Protein 2AH6 (pdb70)

Foldseek 3Di:
DLLVVLLVLLVVLLVLLVVLLVLDDCPLCVPVSVLSVVVSVLSVQQSVQSPLVRDQDPVLLVVLVVVLVVLCVVFPPDDADFDADWPPSLNSLLVSLVSLVVSLVSVVVVVVVDDGDVSSNSNSVSSSSSSNSVSRVRCVSVVTDTHGPD/DDDPVPLLVVLLCLCVVLLVLLVVLLVQDDCVLPVPVSVVSVVVSVLSNQLSVQSSFPDPDDDPRPQDPVLLVVLVVVLVVLCVQFDPDDFAFDQDWDPSLNSLLVSLVVLVVSLVVQVVCVVVGDHDVSSNSNSVSSSSSSNSVSRSVCVSVVTDTHGDD/DCLLVVLLVLLVVLLVLLVVLLVLDDCVLPVPVSVVSVVVSVLSVLQSVQSPADADDVHHRPQDPVLLVVLVVVLVVLCVQFDPDWAAFDADWPPSLNSLLVSLVSLVVSLVSVVVVVVVHDGDVSSNSNSVSSSSSSNSVSRVRCVSVVTHGHGDPPGGD

Organism: Halalkalibacterium halodurans (strain ATCC BAA-125 / DSM 18197 / FERM 7344 / JCM 9153 / C-125) (NCBI:txid272558)

CATH classification: 1.20.1200.10

InterPro domains:
  IPR016030 Cobalamin adenosyltransferase-like [PF01923] (3-168)
  IPR029499 Corrinoid adenosyltransferase, PduO-type [PTHR12213] (2-182)
  IPR029499 Corrinoid adenosyltransferase, PduO-type [TIGR00636] (4-180)
  IPR036451 Cobalamin adenosyltransferase-like superfamily [G3DSA:1.20.1200.10] (12-195)
  IPR036451 Cobalamin adenosyltransferase-like superfamily [SSF89028] (1-180)

Structure (mmCIF, N/CA/C/O backbone):
data_2AH6
#
_entry.id   2AH6
#
_cell.length_a   53.610
_cell.length_b   84.380
_cell.length_c   113.480
_cell.angle_alpha   90.000
_cell.angle_beta   90.000
_cell.angle_gamma   90.000
#
_symmetry.space_group_name_H-M   'P 21 21 21'
#
loop_
_entity.id
_entity.type
_entity.pdbx_description
1 polymer 'BH1595, unknown conserved protein'
2 non-polymer 'NITRATE ION'
3 non-polymer 1,2-ETHANEDIOL
4 water water
#
loop_
_atom_site.group_PDB
_atom_site.id
_atom_site.type_symbol
_atom_site.label_atom_id
_atom_site.label_alt_id
_atom_site.label_comp_id
_atom_site.label_asym_id
_atom_site.label_entity_id
_atom_site.label_seq_id
_atom_site.pdbx_PDB_ins_code
_atom_site.Cartn_x
_atom_site.Cartn_y
_atom_site.Cartn_z
_atom_site.occupancy
_atom_site.B_iso_or_equiv
_atom_site.auth_seq_id
_atom_site.auth_comp_id
_atom_site.auth_asym_id
_atom_site.auth_atom_id
_atom_site.pdbx_PDB_model_num
ATOM 1 N N . ASP A 1 36 ? 38.279 88.235 32.505 1.00 46.93 24 ASP A N 1
ATOM 2 C CA . ASP A 1 36 ? 36.976 88.634 31.929 1.00 43.95 24 ASP A CA 1
ATOM 3 C C . ASP A 1 36 ? 36.059 87.420 31.712 1.00 39.32 24 ASP A C 1
ATOM 4 O O . ASP A 1 36 ? 35.153 87.465 30.872 1.00 35.69 24 ASP A O 1
ATOM 9 N N . THR A 1 37 ? 36.265 86.331 32.459 1.00 37.31 25 THR A N 1
ATOM 10 C CA . THR A 1 37 ? 35.527 85.078 32.165 1.00 34.27 25 THR A CA 1
ATOM 11 C C . THR A 1 37 ? 34.017 85.297 32.231 1.00 30.61 25 THR A C 1
ATOM 12 O O . THR A 1 37 ? 33.289 84.773 31.424 1.00 32.49 25 THR A O 1
ATOM 16 N N . ARG A 1 38 ? 33.552 86.080 33.202 1.00 32.99 26 ARG A N 1
ATOM 17 C CA . ARG A 1 38 ? 32.116 86.256 33.397 1.00 30.84 26 ARG A CA 1
ATOM 18 C C . ARG A 1 38 ? 31.516 86.984 32.191 1.00 32.52 26 ARG A C 1
ATOM 19 O O . ARG A 1 38 ? 30.490 86.617 31.670 1.00 33.36 26 ARG A O 1
ATOM 27 N N . VAL A 1 39 ? 32.205 88.031 31.767 1.00 32.88 27 VAL A N 1
ATOM 28 C CA . VAL A 1 39 ? 31.735 88.838 30.659 1.00 32.02 27 VAL A CA 1
ATOM 29 C C . VAL A 1 39 ? 31.756 88.014 29.390 1.00 30.49 27 VAL A C 1
ATOM 30 O O . VAL A 1 39 ? 30.866 88.114 28.544 1.00 31.99 27 VAL A O 1
ATOM 34 N N . VAL A 1 40 ? 32.777 87.194 29.251 1.00 31.16 28 VAL A N 1
ATOM 35 C CA . VAL A 1 40 ? 32.823 86.303 28.077 1.00 30.25 28 VAL A CA 1
ATOM 36 C C . VAL A 1 40 ? 31.669 85.29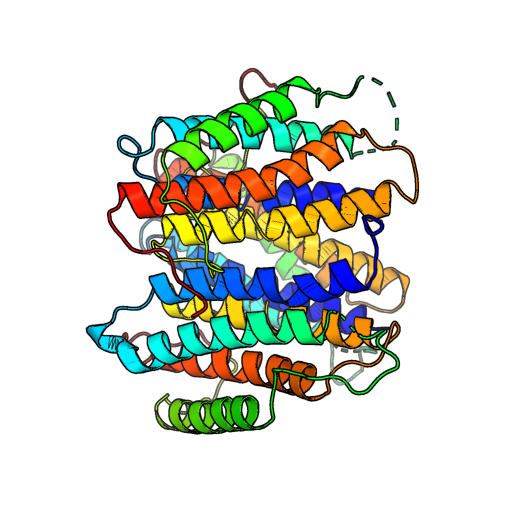3 28.105 1.00 30.68 28 VAL A C 1
ATOM 37 O O . VAL A 1 40 ? 31.002 85.068 27.089 1.00 30.34 28 VAL A O 1
ATOM 41 N N . ALA A 1 41 ? 31.363 84.730 29.289 1.00 30.10 29 ALA A N 1
ATOM 42 C CA . ALA A 1 41 ? 30.300 83.750 29.404 1.00 29.28 29 ALA A CA 1
ATOM 43 C C . ALA A 1 41 ? 28.965 84.352 29.025 1.00 30.58 29 ALA A C 1
ATOM 44 O O . ALA A 1 41 ? 28.207 83.776 28.241 1.00 32.33 29 ALA A O 1
ATOM 46 N N . TYR A 1 42 ? 28.642 85.519 29.587 1.00 29.72 30 TYR A N 1
ATOM 47 C CA . TYR A 1 42 ? 27.334 86.084 29.221 1.00 31.13 30 TYR A CA 1
ATOM 48 C C . TYR A 1 42 ? 27.335 86.678 27.811 1.00 30.51 30 TYR A C 1
ATOM 49 O O . TYR A 1 42 ? 26.273 86.684 27.157 1.00 31.95 30 TYR A O 1
ATOM 58 N N . GLY A 1 43 ? 28.498 87.070 27.268 1.00 29.68 31 GLY A N 1
ATOM 59 C CA . GLY A 1 43 ? 28.504 87.516 25.882 1.00 30.06 31 GLY A CA 1
ATOM 60 C C . GLY A 1 43 ? 28.253 86.340 24.981 1.00 30.44 31 GLY A C 1
ATOM 61 O O . GLY A 1 43 ? 27.568 86.462 23.948 1.00 31.17 31 GLY A O 1
ATOM 62 N N . THR A 1 44 ? 28.765 85.170 25.381 1.00 29.59 32 THR A N 1
ATOM 63 C CA . THR A 1 44 ? 28.608 83.984 24.536 1.00 28.67 32 THR A CA 1
ATOM 64 C C . THR A 1 44 ? 27.197 83.397 24.606 1.00 29.55 32 THR A C 1
ATOM 65 O O . THR A 1 44 ? 26.689 82.830 23.616 1.00 32.11 32 THR A O 1
ATOM 69 N N . THR A 1 45 ? 26.511 83.521 25.769 1.00 29.59 33 THR A N 1
ATOM 70 C CA . THR A 1 45 ? 25.105 83.165 25.821 1.00 29.57 33 THR A CA 1
ATOM 71 C C . THR A 1 45 ? 24.285 84.080 24.911 1.00 28.51 33 THR A C 1
ATOM 72 O O . THR A 1 45 ? 23.367 83.647 24.213 1.00 31.91 33 THR A O 1
ATOM 76 N N . ASP A 1 46 ? 24.693 85.345 24.843 1.00 28.80 34 ASP A N 1
ATOM 77 C CA . ASP A 1 46 ? 24.006 86.308 23.984 1.00 29.32 34 ASP A CA 1
ATOM 78 C C . ASP A 1 46 ? 24.255 85.956 22.517 1.00 30.24 34 ASP A C 1
ATOM 79 O O . ASP A 1 46 ? 23.335 85.988 21.712 1.00 30.20 34 ASP A O 1
ATOM 84 N N . GLU A 1 47 ? 25.493 85.591 22.183 1.00 29.83 35 GLU A N 1
ATOM 85 C CA . GLU A 1 47 ? 25.839 85.147 20.832 1.00 30.63 35 GLU A CA 1
ATOM 86 C C . GLU A 1 47 ? 24.980 83.941 20.433 1.00 28.29 35 GLU A C 1
ATOM 87 O O . GLU A 1 47 ? 24.389 83.905 19.362 1.00 29.52 35 GLU A O 1
ATOM 93 N N . LEU A 1 48 ? 24.898 82.949 21.321 1.00 28.84 36 LEU A N 1
ATOM 94 C CA . LEU A 1 48 ? 24.043 81.799 21.062 1.00 29.60 36 LEU A CA 1
ATOM 95 C C . LEU A 1 48 ? 22.613 82.251 20.786 1.00 29.05 36 LEU A C 1
ATOM 96 O O . LEU A 1 48 ? 21.970 81.767 19.881 1.00 30.23 36 LEU A O 1
ATOM 101 N N . ASN A 1 49 ? 22.083 83.104 21.681 1.00 29.61 37 ASN A N 1
ATOM 102 C CA . ASN A 1 49 ? 20.735 83.660 21.515 1.00 28.01 37 ASN A CA 1
ATOM 103 C C . ASN A 1 49 ? 20.521 84.242 20.107 1.00 29.99 37 ASN A C 1
ATOM 104 O O . ASN A 1 49 ? 19.474 83.999 19.466 1.00 31.23 37 ASN A O 1
ATOM 109 N N . SER A 1 50 ? 21.506 84.960 19.603 1.00 29.95 38 SER A N 1
ATOM 110 C CA A SER A 1 50 ? 21.436 85.539 18.240 0.50 29.57 38 SER A CA 1
ATOM 111 C CA B SER A 1 50 ? 21.409 85.538 18.260 0.50 29.72 38 SER A CA 1
ATOM 112 C C . SER A 1 50 ? 21.392 84.435 17.175 1.00 28.81 38 SER A C 1
ATOM 113 O O . SER A 1 50 ? 20.580 84.498 16.206 1.00 30.98 38 SER A O 1
ATOM 118 N N . PHE A 1 51 ? 22.213 83.400 17.319 1.00 29.00 39 PHE A N 1
ATOM 119 C CA . PHE A 1 51 ? 22.093 82.272 16.406 1.00 28.36 39 PHE A CA 1
ATOM 120 C C . PHE A 1 51 ? 20.759 81.527 16.480 1.00 30.54 39 PHE A C 1
ATOM 121 O O . PHE A 1 51 ? 20.232 81.038 15.449 1.00 31.23 39 PHE A O 1
ATOM 129 N N . VAL A 1 52 ? 20.171 81.437 17.665 1.00 29.79 40 VAL A N 1
ATOM 130 C CA . VAL A 1 52 ? 18.829 80.899 17.782 1.00 30.40 40 VAL A CA 1
ATOM 131 C C . VAL A 1 52 ? 17.844 81.745 16.971 1.00 29.19 40 VAL A C 1
ATOM 132 O O . VAL A 1 52 ? 16.977 81.251 16.219 1.00 31.78 40 VAL A O 1
ATOM 136 N N . GLY A 1 53 ? 18.032 83.063 17.039 1.00 30.36 41 GLY A N 1
ATOM 137 C CA . GLY A 1 53 ? 17.154 83.987 16.321 1.00 28.12 41 GLY A CA 1
ATOM 138 C C . GLY A 1 53 ? 17.233 83.713 14.828 1.00 29.63 41 GLY A C 1
ATOM 139 O O . GLY A 1 53 ? 16.230 83.782 14.143 1.00 31.43 41 GLY A O 1
ATOM 140 N N . SER A 1 54 ? 18.440 83.468 14.318 1.00 31.40 42 SER A N 1
ATOM 141 C CA . SER A 1 54 ? 18.607 83.137 12.895 1.00 29.37 42 SER A CA 1
ATOM 142 C C . SER A 1 54 ? 17.966 81.777 12.552 1.00 29.44 42 SER A C 1
ATOM 143 O O . SER A 1 54 ? 17.280 81.630 11.529 1.00 32.04 42 SER A O 1
ATOM 146 N N . ALA A 1 55 ? 18.129 80.797 13.399 1.00 30.05 43 ALA A N 1
ATOM 147 C CA . ALA A 1 55 ? 17.551 79.441 13.121 1.00 29.24 43 ALA A CA 1
ATOM 148 C C . ALA A 1 55 ? 16.041 79.546 13.052 1.00 30.56 43 ALA A C 1
ATOM 149 O O . ALA A 1 55 ? 15.397 78.879 12.192 1.00 32.10 43 ALA A O 1
ATOM 151 N N . ILE A 1 56 ? 15.420 80.318 13.952 1.00 29.50 44 ILE A N 1
ATOM 152 C CA . ILE A 1 56 ? 13.948 80.436 13.914 1.00 31.22 44 ILE A CA 1
ATOM 153 C C . ILE A 1 56 ? 13.482 80.857 12.522 1.00 31.53 44 ILE A C 1
ATOM 154 O O . ILE A 1 56 ? 12.482 80.320 11.987 1.00 32.42 44 ILE A O 1
ATOM 159 N N . THR A 1 57 ? 14.181 81.808 11.895 1.00 29.61 45 THR A N 1
ATOM 160 C CA . THR A 1 57 ? 13.758 82.310 10.611 1.00 30.48 45 THR A CA 1
ATOM 161 C C . THR A 1 57 ? 13.858 81.269 9.491 1.00 30.61 45 THR A C 1
ATOM 162 O O . THR A 1 57 ? 13.289 81.498 8.431 1.00 30.55 45 THR A O 1
ATOM 166 N N . GLN A 1 58 ? 14.541 80.148 9.729 1.00 32.41 46 GLN A N 1
ATOM 167 C CA . GLN A 1 58 ? 14.658 79.089 8.732 1.00 31.61 46 GLN A CA 1
ATOM 168 C C . GLN A 1 58 ? 13.482 78.115 8.736 1.00 29.14 46 GLN A C 1
ATOM 169 O O . GLN A 1 58 ? 13.378 77.227 7.842 1.00 31.14 46 GLN A O 1
ATOM 175 N N . LEU A 1 59 ? 12.624 78.246 9.746 1.00 31.07 47 LEU A N 1
ATOM 176 C CA . LEU A 1 59 ? 11.589 77.255 10.038 1.00 31.55 47 LEU A CA 1
ATOM 177 C C . LEU A 1 59 ? 10.184 77.715 9.638 1.00 32.50 47 LEU A C 1
ATOM 178 O O . LEU A 1 59 ? 9.669 78.726 10.139 1.00 31.21 47 LEU A O 1
ATOM 183 N N . ASP A 1 60 ? 9.553 76.956 8.744 1.00 34.45 48 ASP A N 1
ATOM 184 C CA . ASP A 1 60 ? 8.194 77.211 8.329 1.00 35.84 48 ASP A CA 1
ATOM 185 C C . ASP A 1 60 ? 7.236 77.229 9.522 1.00 37.01 48 ASP A C 1
ATOM 186 O O . ASP A 1 60 ? 7.258 76.333 10.362 1.00 35.93 48 ASP A O 1
ATOM 191 N N . GLU A 1 61 ? 6.371 78.234 9.553 1.00 35.54 49 GLU A N 1
ATOM 192 C CA . GLU A 1 61 ? 5.521 78.519 10.694 1.00 41.10 49 GLU A CA 1
ATOM 193 C C . GLU A 1 61 ? 4.519 77.399 10.977 1.00 40.39 49 GLU A C 1
ATOM 194 O O . GLU A 1 61 ? 4.108 77.195 12.121 1.00 45.37 49 GLU A O 1
ATOM 200 N N . ASN A 1 62 ? 4.099 76.696 9.943 1.00 41.72 50 ASN A N 1
ATOM 201 C CA . ASN A 1 62 ? 3.108 75.634 10.140 1.00 42.52 50 ASN A CA 1
ATOM 202 C C . ASN A 1 62 ? 3.785 74.315 10.497 1.00 40.55 50 ASN A C 1
ATOM 203 O O . ASN A 1 62 ? 3.461 73.712 11.589 1.00 40.06 50 ASN A O 1
ATOM 208 N N . THR A 1 63 ? 4.775 73.945 9.645 1.00 35.43 51 THR A N 1
ATOM 209 C CA . THR A 1 63 ? 5.490 72.687 9.798 1.00 33.57 51 THR A CA 1
ATOM 210 C C . THR A 1 63 ? 6.134 72.571 11.159 1.00 33.42 51 THR A C 1
ATOM 211 O O . THR A 1 63 ? 6.197 71.471 11.749 1.00 34.21 51 THR A O 1
ATOM 215 N N . PHE A 1 64 ? 6.586 73.714 11.670 1.00 31.26 52 PHE A N 1
ATOM 216 C CA . PHE A 1 64 ? 7.406 73.763 12.872 1.00 31.67 52 PHE A CA 1
ATOM 217 C C . PHE A 1 64 ? 6.839 74.690 13.970 1.00 33.18 52 PHE A C 1
ATOM 218 O O . PHE A 1 64 ? 7.606 75.248 14.764 1.00 33.05 52 PHE A O 1
ATOM 226 N N . ALA A 1 65 ? 5.526 74.771 14.057 1.00 32.12 53 ALA A N 1
ATOM 227 C CA . ALA A 1 65 ? 4.910 75.609 15.097 1.00 32.18 53 ALA A CA 1
ATOM 228 C C . ALA A 1 65 ? 5.401 75.213 16.472 1.00 30.89 53 ALA A C 1
ATOM 229 O O . ALA A 1 65 ? 5.652 76.090 17.319 1.00 32.47 53 ALA A O 1
ATOM 231 N N . ASP A 1 66 ? 5.518 73.910 16.727 1.00 29.78 54 ASP A N 1
ATOM 232 C CA . ASP A 1 66 ? 5.966 73.455 18.067 1.00 30.99 54 ASP A CA 1
ATOM 233 C C . ASP A 1 66 ? 7.384 73.939 18.347 1.00 30.68 54 ASP A C 1
ATOM 234 O O . ASP A 1 66 ? 7.668 74.592 19.367 1.00 32.50 54 ASP A O 1
ATOM 239 N N . ILE A 1 67 ? 8.285 73.659 17.420 1.00 31.14 55 ILE A N 1
ATOM 240 C CA . ILE A 1 67 ? 9.702 73.912 17.636 1.00 31.67 55 ILE A CA 1
ATOM 241 C C . ILE A 1 67 ? 9.962 75.426 17.627 1.00 31.39 55 ILE A C 1
ATOM 242 O O . ILE A 1 67 ? 10.705 75.929 18.475 1.00 33.77 55 ILE A O 1
ATOM 247 N N . ARG A 1 68 ? 9.276 76.172 16.741 1.00 32.16 56 ARG A N 1
ATOM 248 C CA . ARG A 1 68 ? 9.431 77.625 16.780 1.00 33.73 56 ARG A CA 1
ATOM 249 C C . ARG A 1 68 ? 9.034 78.190 18.121 1.00 33.03 56 ARG A C 1
ATOM 250 O O . ARG A 1 68 ? 9.712 79.051 18.667 1.00 31.63 56 ARG A O 1
ATOM 258 N N . GLY A 1 69 ? 7.882 77.777 18.644 1.00 29.60 57 GLY A N 1
ATOM 259 C CA . GLY A 1 69 ? 7.458 78.267 19.974 1.00 30.00 57 GLY A CA 1
ATOM 260 C C . GLY A 1 69 ? 8.510 77.961 21.045 1.00 31.83 57 GLY A C 1
ATOM 261 O O . GLY A 1 69 ? 8.803 78.792 21.920 1.00 31.42 57 GLY A O 1
ATOM 262 N N . GLU A 1 70 ? 9.085 76.761 20.960 1.00 30.90 58 GLU A N 1
ATOM 263 C CA . GLU A 1 70 ? 10.092 76.351 21.928 1.00 31.31 58 GLU A CA 1
ATOM 264 C C . GLU A 1 70 ? 11.309 77.194 21.784 1.00 31.54 58 GLU A C 1
ATOM 265 O O . GLU A 1 70 ? 11.937 77.571 22.783 1.00 31.30 58 GLU A O 1
ATOM 271 N N . LEU A 1 71 ? 11.679 77.512 20.557 1.00 31.31 59 LEU A N 1
ATOM 272 C CA . LEU A 1 71 ? 12.893 78.299 20.373 1.00 29.31 59 LEU A CA 1
ATOM 273 C C . LEU A 1 71 ? 12.705 79.743 20.913 1.00 31.47 59 LEU A C 1
ATOM 274 O O . LEU A 1 71 ? 13.606 80.298 21.535 1.00 30.55 59 LEU A O 1
ATOM 279 N N . PHE A 1 72 ? 11.531 80.345 20.701 1.00 28.51 60 PHE A N 1
ATOM 280 C CA . PHE A 1 72 ? 11.243 81.654 21.293 1.00 28.84 60 PHE A CA 1
ATOM 281 C C . PHE A 1 72 ? 11.334 81.595 22.822 1.00 30.93 60 PHE A C 1
ATOM 282 O O . PHE A 1 72 ? 11.876 82.533 23.453 1.00 31.72 60 PHE A O 1
ATOM 290 N N . LYS A 1 73 ? 10.799 80.521 23.413 1.00 31.59 61 LYS A N 1
ATOM 291 C CA . LYS A 1 73 ? 10.909 80.269 24.863 1.00 31.29 61 LYS A CA 1
ATOM 292 C C . LYS A 1 73 ? 12.373 80.213 25.281 1.00 31.85 61 LYS A C 1
ATOM 293 O O . LYS A 1 73 ? 12.756 80.818 26.255 1.00 29.99 61 LYS A O 1
ATOM 299 N N . ILE A 1 74 ? 13.167 79.452 24.560 1.00 31.19 62 ILE A N 1
ATOM 300 C CA . ILE A 1 74 ? 14.582 79.288 24.866 1.00 30.27 62 ILE A CA 1
ATOM 301 C C . ILE A 1 74 ? 15.277 80.671 24.817 1.00 30.29 62 ILE A C 1
ATOM 302 O O . ILE A 1 74 ? 16.169 80.951 25.627 1.00 30.18 62 ILE A O 1
ATOM 307 N N . GLN A 1 75 ? 14.891 81.542 23.882 1.00 30.49 63 GLN A N 1
ATOM 308 C CA . GLN A 1 75 ? 15.530 82.842 23.827 1.00 31.96 63 GLN A CA 1
ATOM 309 C C . GLN A 1 75 ? 15.262 83.645 25.094 1.00 30.06 63 GLN A C 1
ATOM 310 O O . GLN A 1 75 ? 16.134 84.374 25.589 1.00 32.19 63 GLN A O 1
ATOM 316 N N . HIS A 1 76 ? 14.034 83.568 25.631 1.00 30.03 64 HIS A N 1
ATOM 317 C CA . HIS A 1 76 ? 13.751 84.206 26.915 1.00 30.73 64 HIS A CA 1
ATOM 318 C C . HIS A 1 76 ? 14.626 83.610 28.021 1.00 30.33 64 HIS A C 1
ATOM 319 O O . HIS A 1 76 ? 15.164 84.321 28.882 1.00 31.07 64 HIS A O 1
ATOM 326 N N . GLU A 1 77 ? 14.749 82.287 28.021 1.00 30.98 65 GLU A N 1
ATOM 327 C CA . GLU A 1 77 ? 15.551 81.605 29.019 1.00 28.43 65 GLU A CA 1
ATOM 328 C C . GLU A 1 77 ? 17.016 81.950 28.932 1.00 27.43 65 GLU A C 1
ATOM 329 O O . GLU A 1 77 ? 17.716 82.101 29.984 1.00 30.44 65 GLU A O 1
ATOM 335 N N . LEU A 1 78 ? 17.529 82.101 27.710 1.00 29.37 66 LEU A N 1
ATOM 336 C CA . LEU A 1 78 ? 18.944 82.488 27.527 1.00 29.49 66 LEU A CA 1
ATOM 337 C C . LEU A 1 78 ? 19.183 83.923 28.005 1.00 30.94 66 LEU A C 1
ATOM 338 O O . LEU A 1 78 ? 20.265 84.261 28.516 1.00 30.76 66 LEU A O 1
ATOM 343 N N . PHE A 1 79 ? 18.185 84.788 27.810 1.00 30.34 67 PHE A N 1
ATOM 344 C CA . PHE A 1 79 ? 18.270 86.151 28.321 1.00 31.79 67 PHE A CA 1
ATOM 345 C C . PHE A 1 79 ? 18.354 86.073 29.851 1.00 32.03 67 PHE A C 1
ATOM 346 O O . PHE A 1 79 ? 19.179 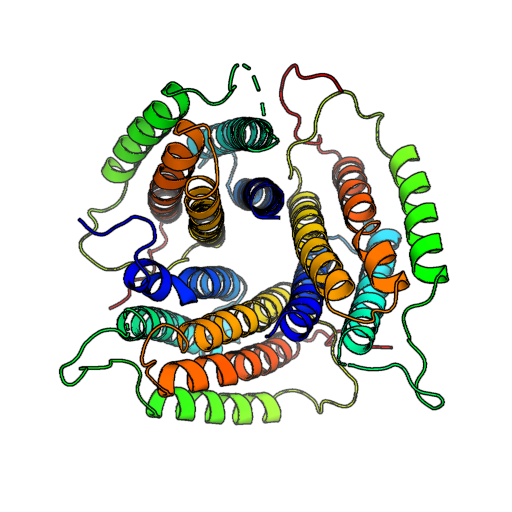86.758 30.488 1.00 31.52 67 PHE A O 1
ATOM 354 N N . ASP A 1 80 ? 17.521 85.223 30.458 1.00 31.96 68 ASP A N 1
ATOM 355 C CA . ASP A 1 80 ? 17.576 85.033 31.909 1.00 32.38 68 ASP A CA 1
ATOM 356 C C . ASP A 1 80 ? 18.943 84.485 32.358 1.00 30.11 68 ASP A C 1
ATOM 357 O O . ASP A 1 80 ? 19.519 84.926 33.349 1.00 32.53 68 ASP A O 1
ATOM 362 N N . CYS A 1 81 ? 19.451 83.501 31.618 1.00 29.62 69 CYS A N 1
ATOM 363 C CA . CYS A 1 81 ? 20.740 82.945 31.961 1.00 31.33 69 CYS A CA 1
ATOM 364 C C . CYS A 1 81 ? 21.838 84.006 31.925 1.00 31.92 69 CYS A C 1
ATOM 365 O O . CYS A 1 81 ? 22.703 84.023 32.746 1.00 31.34 69 CYS A O 1
ATOM 368 N N . GLY A 1 82 ? 21.808 84.874 30.921 1.00 29.53 70 GLY A N 1
ATOM 369 C CA . GLY A 1 82 ? 22.816 85.930 30.816 1.00 30.89 70 GLY A CA 1
ATOM 370 C C . GLY A 1 82 ? 22.797 86.835 32.022 1.00 31.99 70 GLY A C 1
ATOM 371 O O . GLY A 1 82 ? 23.836 87.138 32.627 1.00 33.34 70 GLY A O 1
ATOM 372 N N . GLY A 1 83 ? 21.604 87.209 32.437 1.00 32.21 71 GLY A N 1
ATOM 373 C CA . GLY A 1 83 ? 21.451 88.021 33.669 1.00 32.02 71 GLY A CA 1
ATOM 374 C C . GLY A 1 83 ? 21.998 87.302 34.905 1.00 31.44 71 GLY A C 1
ATOM 375 O O . GLY A 1 83 ? 22.637 87.897 35.771 1.00 32.25 71 GLY A O 1
ATOM 376 N N . ASP A 1 84 ? 21.721 86.006 35.004 1.00 31.62 72 ASP A N 1
ATOM 377 C CA . ASP A 1 84 ? 22.232 85.223 36.132 1.00 29.72 72 ASP A CA 1
ATOM 378 C C . ASP A 1 84 ? 23.739 85.186 36.136 1.00 30.10 72 ASP A C 1
ATOM 379 O O . ASP A 1 84 ? 24.354 85.272 37.185 1.00 32.33 72 ASP A O 1
ATOM 384 N N . LEU A 1 85 ? 24.339 85.113 34.954 1.00 31.24 73 LEU A N 1
ATOM 385 C CA . LEU A 1 85 ? 25.799 85.039 34.844 1.00 31.03 73 LEU A CA 1
ATOM 386 C C . LEU A 1 85 ? 26.437 86.361 35.235 1.00 33.54 73 LEU A C 1
ATOM 387 O O . LEU A 1 85 ? 27.540 86.396 35.737 1.00 33.46 73 LEU A O 1
ATOM 392 N N . ALA A 1 86 ? 25.716 87.438 34.995 1.00 35.21 74 ALA A N 1
ATOM 393 C CA . ALA A 1 86 ? 26.260 88.767 35.242 1.00 36.88 74 ALA A CA 1
ATOM 394 C C . ALA A 1 86 ? 26.180 89.107 36.706 1.00 41.19 74 ALA A C 1
ATOM 395 O O . ALA A 1 86 ? 26.868 90.024 37.154 1.00 45.66 74 ALA A O 1
ATOM 405 N N . LEU A 1 88 ? 27.054 88.985 40.499 1.00 53.17 76 LEU A N 1
ATOM 406 C CA . LEU A 1 88 ? 28.322 88.744 41.209 1.00 55.52 76 LEU A CA 1
ATOM 407 C C . LEU A 1 88 ? 28.333 87.435 42.009 1.00 56.06 76 LEU A C 1
ATOM 408 O O . LEU A 1 88 ? 27.678 87.334 43.053 1.00 56.47 76 LEU A O 1
ATOM 410 N N . PRO A 1 95 ? 17.405 86.928 43.524 1.00 44.96 83 PRO A N 1
ATOM 411 C CA . PRO A 1 95 ? 17.495 85.473 43.262 1.00 44.13 83 PRO A CA 1
ATOM 412 C C . PRO A 1 95 ? 17.751 85.191 41.812 1.00 37.86 83 PRO A C 1
ATOM 413 O O . PRO A 1 95 ? 17.430 86.003 40.957 1.00 36.96 83 PRO A O 1
ATOM 417 N N . TYR A 1 96 ? 18.327 84.038 41.517 1.00 36.77 84 TYR A N 1
ATOM 418 C CA . TYR A 1 96 ? 18.593 83.694 40.130 1.00 31.87 84 TYR A CA 1
ATOM 419 C C . TYR A 1 96 ? 17.261 83.495 39.423 1.00 31.60 84 TYR A C 1
ATOM 420 O O . TYR A 1 96 ? 16.298 83.022 40.043 1.00 32.59 84 TYR A O 1
ATOM 429 N N . LYS A 1 97 ? 17.194 83.856 38.149 1.00 30.21 85 LYS A N 1
ATOM 430 C CA . LYS A 1 97 ? 15.988 83.685 37.367 1.00 28.68 85 LYS A CA 1
ATOM 431 C C . LYS A 1 97 ? 15.862 82.322 36.717 1.00 31.05 85 LYS A C 1
ATOM 432 O O . LYS A 1 97 ? 14.756 81.839 36.505 1.00 32.98 85 LYS A O 1
ATOM 436 N N . ALA A 1 98 ? 16.986 81.737 36.319 1.00 30.18 86 ALA A N 1
ATOM 437 C CA . ALA A 1 98 ? 16.932 80.455 35.623 1.00 28.09 86 ALA A CA 1
ATOM 438 C C . ALA A 1 98 ? 16.768 79.347 36.673 1.00 28.80 86 ALA A C 1
ATOM 439 O O . ALA A 1 98 ? 17.571 79.216 37.618 1.00 30.26 86 ALA A O 1
ATOM 441 N N . LYS A 1 99 ? 15.710 78.572 36.483 1.00 27.31 87 LYS A N 1
ATOM 442 C CA . LYS A 1 99 ? 15.253 77.588 37.454 1.00 28.61 87 LYS A CA 1
ATOM 443 C C . LYS A 1 99 ? 15.202 76.194 36.844 1.00 26.87 87 LYS A C 1
ATOM 444 O O . LYS A 1 99 ? 15.082 76.033 35.645 1.00 27.68 87 LYS A O 1
ATOM 450 N N . GLN A 1 100 ? 15.223 75.175 37.724 1.00 27.79 88 GLN A N 1
ATOM 451 C CA . GLN A 1 100 ? 15.246 73.784 37.237 1.00 27.39 88 GLN A CA 1
ATOM 452 C C . GLN A 1 100 ? 14.199 73.468 36.164 1.00 27.31 88 GLN A C 1
ATOM 453 O O . GLN A 1 100 ? 14.437 72.663 35.248 1.00 29.17 88 GLN A O 1
ATOM 459 N N . GLU A 1 101 ? 13.010 74.065 36.283 1.00 28.33 89 GLU A N 1
ATOM 460 C CA . GLU A 1 101 ? 11.943 73.740 35.336 1.00 30.73 89 GLU A CA 1
ATOM 461 C C . GLU A 1 101 ? 12.316 73.911 33.885 1.00 32.84 89 GLU A C 1
ATOM 462 O O . GLU A 1 101 ? 11.775 73.205 33.027 1.00 34.14 89 GLU A O 1
ATOM 468 N N . ILE A 1 102 ? 13.221 74.840 33.571 1.00 29.39 90 ILE A N 1
ATOM 469 C CA . ILE A 1 102 ? 13.577 75.065 32.180 1.00 29.15 90 ILE A CA 1
ATOM 470 C C . ILE A 1 102 ? 14.430 73.906 31.650 1.00 31.43 90 ILE A C 1
ATOM 471 O O . ILE A 1 102 ? 14.413 73.596 30.461 1.00 32.01 90 ILE A O 1
ATOM 476 N N . VAL A 1 103 ? 15.186 73.273 32.548 1.00 30.23 91 VAL A N 1
ATOM 477 C CA . VAL A 1 103 ? 15.994 72.093 32.153 1.00 29.47 91 VAL A CA 1
ATOM 478 C C . VAL A 1 103 ? 15.052 70.898 31.937 1.00 27.31 91 VAL A C 1
ATOM 479 O O . VAL A 1 103 ? 15.174 70.168 30.971 1.00 28.98 91 VAL A O 1
ATOM 483 N N . ASP A 1 104 ? 14.120 70.717 32.874 1.00 29.44 92 ASP A N 1
ATOM 484 C CA . ASP A 1 104 ? 13.142 69.616 32.782 1.00 30.50 92 ASP A CA 1
ATOM 485 C C . ASP A 1 104 ? 12.325 69.723 31.488 1.00 32.44 92 ASP A C 1
ATOM 486 O O . ASP A 1 104 ? 12.024 68.711 30.836 1.00 33.18 92 ASP A O 1
ATOM 491 N N . PHE A 1 105 ? 11.972 70.956 31.111 1.00 30.89 93 PHE A N 1
ATOM 492 C CA . PHE A 1 105 ? 11.262 71.141 29.840 1.00 30.98 93 PHE A CA 1
ATOM 493 C C . PHE A 1 105 ? 12.049 70.638 28.641 1.00 32.33 93 PHE A C 1
ATOM 494 O O . PHE A 1 105 ? 11.509 69.880 27.828 1.00 33.65 93 PHE A O 1
ATOM 502 N N . LEU A 1 106 ? 13.309 71.034 28.533 1.00 31.79 94 LEU A N 1
ATOM 503 C CA . LEU A 1 106 ? 14.166 70.543 27.453 1.00 31.22 94 LEU A CA 1
ATOM 504 C C . LEU A 1 106 ? 14.243 69.036 27.473 1.00 33.39 94 LEU A C 1
ATOM 505 O O . LEU A 1 106 ? 14.105 68.403 26.453 1.00 33.01 94 LEU A O 1
ATOM 510 N N . GLU A 1 107 ? 14.438 68.448 28.647 1.00 32.36 95 GLU A N 1
ATOM 511 C CA . GLU A 1 107 ? 14.520 66.987 28.742 1.00 34.47 95 GLU A CA 1
ATOM 512 C C . GLU A 1 107 ? 13.257 66.305 28.197 1.00 34.70 95 GLU A C 1
ATOM 513 O O . GLU A 1 107 ? 13.358 65.317 27.442 1.00 34.52 95 GLU A O 1
ATOM 519 N N . GLN A 1 108 ? 12.083 66.811 28.560 1.00 32.10 96 GLN A N 1
ATOM 520 C CA . GLN A 1 108 ? 10.791 66.300 28.043 1.00 32.44 96 GLN A CA 1
ATOM 521 C C . GLN A 1 108 ? 10.727 66.406 26.512 1.00 33.07 96 GLN A C 1
ATOM 522 O O . GLN A 1 108 ? 10.294 65.457 25.845 1.00 33.96 96 GLN A O 1
ATOM 528 N N . ARG A 1 109 ? 11.176 67.530 25.951 1.00 33.23 97 ARG A N 1
ATOM 529 C CA . ARG A 1 109 ? 11.068 67.721 24.512 1.00 34.76 97 ARG A CA 1
ATOM 530 C C . ARG A 1 109 ? 12.074 66.853 23.812 1.00 34.37 97 ARG A C 1
ATOM 531 O O . ARG A 1 109 ? 11.759 66.263 22.773 1.00 35.85 97 ARG A O 1
ATOM 539 N N . ILE A 1 110 ? 13.269 66.757 24.394 1.00 32.93 98 ILE A N 1
ATOM 540 C CA . ILE A 1 110 ? 14.315 65.862 23.847 1.00 34.72 98 ILE A CA 1
ATOM 541 C C . ILE A 1 110 ? 13.780 64.455 23.696 1.00 36.25 98 ILE A C 1
ATOM 542 O O . ILE A 1 110 ? 13.948 63.799 22.647 1.00 37.56 98 ILE A O 1
ATOM 547 N N . ASP A 1 111 ? 13.101 63.972 24.732 1.00 33.92 99 ASP A N 1
ATOM 548 C CA . ASP A 1 111 ? 12.531 62.635 24.649 1.00 35.37 99 ASP A CA 1
ATOM 549 C C . ASP A 1 111 ? 11.489 62.530 23.555 1.00 34.08 99 ASP A C 1
ATOM 550 O O . ASP A 1 111 ? 11.449 61.530 22.835 1.00 36.47 99 ASP A O 1
ATOM 555 N N . ALA A 1 112 ? 10.619 63.531 23.462 1.00 34.39 100 ALA A N 1
ATOM 556 C CA . ALA A 1 112 ? 9.560 63.557 22.447 1.00 33.54 100 ALA A CA 1
ATOM 557 C C . ALA A 1 112 ? 10.152 63.511 21.033 1.00 36.24 100 ALA A C 1
ATOM 558 O O . ALA A 1 112 ? 9.669 62.776 20.158 1.00 37.00 100 ALA A O 1
ATOM 560 N N . TYR A 1 113 ? 11.184 64.291 20.817 1.00 34.88 101 TYR A N 1
ATOM 561 C CA . TYR A 1 113 ? 11.853 64.359 19.493 1.00 35.06 101 TYR A CA 1
ATOM 562 C C . TYR A 1 113 ? 12.718 63.145 19.172 1.00 39.10 101 TYR A C 1
ATOM 563 O O . TYR A 1 113 ? 12.779 62.752 18.006 1.00 39.82 101 TYR A O 1
ATOM 572 N N . ILE A 1 114 ? 13.418 62.578 20.156 1.00 40.09 102 ILE A N 1
ATOM 573 C CA . ILE A 1 114 ? 14.169 61.319 19.911 1.00 39.93 102 ILE A CA 1
ATOM 574 C C . ILE A 1 114 ? 13.210 60.211 19.467 1.00 39.87 102 ILE A C 1
ATOM 575 O O . ILE A 1 114 ? 13.543 59.395 18.578 1.00 41.19 102 ILE A O 1
ATOM 580 N N . LYS A 1 115 ? 12.024 60.165 20.067 1.00 41.81 103 LYS A N 1
ATOM 581 C CA . LYS A 1 115 ? 10.967 59.228 19.672 1.00 41.96 103 LYS A CA 1
ATOM 582 C C . LYS A 1 115 ? 10.516 59.482 18.232 1.00 41.45 103 LYS A C 1
ATOM 583 O O . LYS A 1 115 ? 10.331 58.522 17.454 1.00 39.88 103 LYS A O 1
ATOM 586 N N . GLU A 1 116 ? 10.371 60.767 17.865 1.00 37.04 104 GLU A N 1
ATOM 587 C CA . GLU A 1 116 ? 9.924 61.135 16.499 1.00 36.88 104 GLU A CA 1
ATOM 588 C C . GLU A 1 116 ? 10.976 60.829 15.438 1.00 36.02 104 GLU A C 1
ATOM 589 O O . GLU A 1 116 ? 10.641 60.361 14.352 1.00 37.80 104 GLU A O 1
ATOM 595 N N . ALA A 1 117 ? 12.241 61.057 15.759 1.00 34.11 105 ALA A N 1
ATOM 596 C CA . ALA A 1 117 ? 13.347 60.921 14.798 1.00 38.34 105 ALA A CA 1
ATOM 597 C C . ALA A 1 117 ? 13.750 59.468 14.572 1.00 43.49 105 ALA A C 1
ATOM 598 O O . ALA A 1 117 ? 13.598 58.624 15.483 1.00 37.91 105 ALA A O 1
ATOM 600 N N . PRO A 1 118 ? 14.366 59.182 13.382 1.00 44.63 106 PRO A N 1
ATOM 601 C CA . PRO A 1 118 ? 14.827 57.827 13.181 1.00 44.81 106 PRO A CA 1
ATOM 602 C C . PRO A 1 118 ? 15.824 57.394 14.256 1.00 45.66 106 PRO A C 1
ATOM 603 O O . PRO A 1 118 ? 16.584 58.250 14.796 1.00 38.44 106 PRO A O 1
ATOM 607 N N . GLU A 1 119 ? 15.775 56.094 14.565 1.00 47.98 107 GLU A N 1
ATOM 608 C CA . GLU A 1 119 ? 16.664 55.474 15.541 1.00 50.33 107 GLU A CA 1
ATOM 609 C C . GLU A 1 119 ? 18.088 55.743 15.104 1.00 50.15 107 GLU A C 1
ATOM 610 O O . GLU A 1 119 ? 18.491 55.308 14.001 1.00 45.06 107 GLU A O 1
ATOM 616 N N . LEU A 1 120 ? 18.842 56.450 15.949 1.00 45.94 108 LEU A N 1
ATOM 617 C CA . LEU A 1 120 ? 20.219 56.783 15.620 1.00 52.69 108 LEU A CA 1
ATOM 618 C C . LEU A 1 120 ? 21.171 55.635 16.026 1.00 53.05 108 LEU A C 1
ATOM 619 O O . LEU A 1 120 ? 21.160 55.176 17.162 1.00 54.85 108 LEU A O 1
ATOM 624 N N . GLU A 1 121 ? 21.962 55.155 15.082 1.00 52.99 109 GLU A N 1
ATOM 625 C CA . GLU A 1 121 ? 23.005 54.170 15.368 1.00 53.89 109 GLU A CA 1
ATOM 626 C C . GLU A 1 121 ? 24.194 54.422 14.441 1.00 53.23 109 GLU A C 1
ATOM 627 O O . GLU A 1 121 ? 24.759 53.504 13.866 1.00 57.44 109 GLU A O 1
ATOM 629 N N . ARG A 1 122 ? 24.550 55.685 14.295 1.00 51.83 110 ARG A N 1
ATOM 630 C CA . ARG A 1 122 ? 25.545 56.120 13.323 1.00 50.51 110 ARG A CA 1
ATOM 631 C C . ARG A 1 122 ? 25.954 57.535 13.744 1.00 45.42 110 ARG A C 1
ATOM 632 O O . ARG A 1 122 ? 25.180 58.238 14.389 1.00 43.42 110 ARG A O 1
ATOM 640 N N . PHE A 1 123 ? 27.194 57.921 13.452 1.00 41.71 111 PHE A N 1
ATOM 641 C CA . PHE A 1 123 ? 27.605 59.278 13.700 1.00 36.92 111 PHE A CA 1
ATOM 642 C C . PHE A 1 123 ? 27.019 60.170 12.587 1.00 34.36 111 PHE A C 1
ATOM 643 O O . PHE A 1 123 ? 27.125 59.859 11.401 1.00 36.62 111 PHE A O 1
ATOM 651 N N . ILE A 1 124 ? 26.482 61.296 13.021 1.00 35.97 112 ILE A N 1
ATOM 652 C CA . ILE A 1 124 ? 25.788 62.265 12.173 1.00 34.38 112 ILE A CA 1
ATOM 653 C C . ILE A 1 124 ? 26.629 63.529 12.101 1.00 37.50 112 ILE A C 1
ATOM 654 O O . ILE A 1 124 ? 27.005 64.066 13.153 1.00 39.59 112 ILE A O 1
ATOM 659 N N . LEU A 1 125 ? 26.889 63.999 10.889 1.00 31.68 113 LEU A N 1
ATOM 660 C CA . LEU A 1 125 ? 27.573 65.267 10.674 1.00 31.88 113 LEU A CA 1
ATOM 661 C C . LEU A 1 125 ? 26.516 66.387 10.580 1.00 32.32 113 LEU A C 1
ATOM 662 O O . LEU A 1 125 ? 25.368 66.164 10.198 1.00 31.55 113 LEU A O 1
ATOM 667 N N . PRO A 1 126 ? 26.900 67.612 10.949 1.00 30.01 114 PRO A N 1
ATOM 668 C CA . PRO A 1 126 ? 25.951 68.676 11.002 1.00 29.91 114 PRO A CA 1
ATOM 669 C C . PRO A 1 126 ? 25.474 69.062 9.601 1.00 31.98 114 PRO A C 1
ATOM 670 O O . PRO A 1 126 ? 26.255 69.112 8.658 1.00 30.69 114 PRO A O 1
ATOM 674 N N . GLY A 1 127 ? 24.190 69.292 9.476 1.00 30.28 115 GLY A N 1
ATOM 675 C CA . GLY A 1 127 ? 23.600 69.850 8.273 1.00 30.96 115 GLY A CA 1
ATOM 676 C C . GLY A 1 127 ? 22.433 69.053 7.728 1.00 29.76 115 GLY A C 1
ATOM 677 O O . GLY A 1 127 ? 21.734 68.378 8.488 1.00 30.15 115 GLY A O 1
ATOM 678 N N . GLY A 1 128 ? 22.234 69.138 6.421 1.00 30.78 116 GLY A N 1
ATOM 679 C CA . GLY A 1 128 ? 21.082 68.532 5.711 1.00 30.69 116 GLY A CA 1
ATOM 680 C C . GLY A 1 128 ? 20.271 69.666 5.109 1.00 31.33 116 GLY A C 1
ATOM 681 O O . GLY A 1 128 ? 20.723 70.303 4.138 1.00 32.69 116 GLY A O 1
ATOM 682 N N . SER A 1 129 ? 19.125 69.974 5.694 1.00 30.51 117 SER A N 1
ATOM 683 C CA . SER A 1 129 ? 18.356 71.175 5.262 1.00 30.49 117 SER A CA 1
ATOM 684 C C . SER A 1 129 ? 19.078 72.409 5.804 1.00 32.46 117 SER A C 1
ATOM 685 O O . SER A 1 129 ? 19.832 72.333 6.795 1.00 31.30 117 SER A O 1
ATOM 688 N N . GLU A 1 130 ? 18.842 73.552 5.156 1.00 31.58 118 GLU A N 1
ATOM 689 C CA . GLU A 1 130 ? 19.385 74.781 5.694 1.00 29.74 118 GLU A CA 1
ATOM 690 C C . GLU A 1 130 ? 18.891 74.990 7.150 1.00 29.30 118 GLU A C 1
ATOM 691 O O . GLU A 1 130 ? 19.679 75.430 8.011 1.00 30.08 118 GLU A O 1
ATOM 697 N N . ALA A 1 131 ? 17.639 74.659 7.456 1.00 30.47 119 ALA A N 1
ATOM 698 C CA . ALA A 1 131 ? 17.090 74.856 8.782 1.00 30.21 119 ALA A CA 1
ATOM 699 C C . ALA A 1 131 ? 17.806 73.945 9.818 1.00 30.40 119 ALA A C 1
ATOM 700 O O . ALA A 1 131 ? 18.266 74.351 10.876 1.00 30.53 119 ALA A O 1
ATOM 702 N N . ALA A 1 132 ? 17.984 72.665 9.457 1.00 30.54 120 ALA A N 1
ATOM 703 C CA . ALA A 1 132 ? 18.707 71.742 10.355 1.00 29.60 120 ALA A CA 1
ATOM 704 C C . ALA A 1 132 ? 20.117 72.238 10.552 1.00 30.29 120 ALA A C 1
ATOM 705 O O . ALA A 1 132 ? 20.698 72.192 11.639 1.00 30.89 120 ALA A O 1
ATOM 707 N N . ALA A 1 133 ? 20.755 72.682 9.463 1.00 28.01 121 ALA A N 1
ATOM 708 C CA . ALA A 1 133 ? 22.115 73.178 9.564 1.00 30.52 121 ALA A CA 1
ATOM 709 C C . ALA A 1 133 ? 22.234 74.324 10.578 1.00 30.32 121 ALA A C 1
ATOM 710 O O . ALA A 1 133 ? 23.178 74.397 11.393 1.00 30.37 121 ALA A O 1
ATOM 712 N N . SER A 1 134 ? 21.256 75.213 10.564 1.00 30.99 122 SER A N 1
ATOM 713 C CA . SER A 1 134 ? 21.239 76.383 11.435 1.00 30.68 122 SER A CA 1
ATOM 714 C C . SER A 1 134 ? 21.104 75.951 12.890 1.00 32.33 122 SER A C 1
ATOM 715 O O . SER A 1 134 ? 21.616 76.613 13.816 1.00 31.00 122 SER A O 1
ATOM 718 N N . LEU A 1 135 ? 20.386 74.878 13.122 1.00 30.69 123 LEU A N 1
ATOM 719 C CA . LEU A 1 135 ? 20.211 74.338 14.475 1.00 31.36 123 LEU A CA 1
ATOM 720 C C . LEU A 1 135 ? 21.467 73.608 14.945 1.00 30.51 123 LEU A C 1
ATOM 721 O O . LEU A 1 135 ? 21.824 73.671 16.115 1.00 30.61 123 LEU A O 1
ATOM 726 N N . HIS A 1 136 ? 22.195 72.926 14.035 1.00 28.35 124 HIS A N 1
ATOM 727 C CA . HIS A 1 136 ? 23.522 72.373 14.390 1.00 30.23 124 HIS A CA 1
ATOM 728 C C . HIS A 1 136 ? 24.539 73.430 14.761 1.00 28.92 124 HIS A C 1
ATOM 729 O O . HIS A 1 136 ? 25.395 73.235 15.616 1.00 31.21 124 HIS A O 1
ATOM 736 N N . VAL A 1 137 ? 24.454 74.592 14.108 1.00 30.15 125 VAL A N 1
ATOM 737 C CA . VAL A 1 137 ? 25.248 75.769 14.494 1.00 31.69 125 VAL A CA 1
ATOM 738 C C . VAL A 1 137 ? 24.896 76.174 15.932 1.00 30.09 125 VAL A C 1
ATOM 739 O O . VAL A 1 137 ? 25.784 76.377 16.771 1.00 32.07 125 VAL A O 1
ATOM 743 N N . CYS A 1 138 ? 23.613 76.250 16.222 1.00 30.14 126 CYS A N 1
ATOM 744 C CA . CYS A 1 138 ? 23.191 76.550 17.595 1.00 29.59 126 CYS A CA 1
ATOM 745 C C . CYS A 1 138 ? 23.803 75.518 18.590 1.00 30.81 126 CYS A C 1
ATOM 746 O O . CYS A 1 138 ? 24.271 75.864 19.663 1.00 31.65 126 CYS A O 1
ATOM 749 N N A ARG A 1 139 ? 23.801 74.251 18.199 0.50 29.58 127 ARG A N 1
ATOM 750 N N B ARG A 1 139 ? 23.781 74.249 18.215 0.50 30.46 127 ARG A N 1
ATOM 751 C CA A ARG A 1 139 ? 24.363 73.197 19.041 0.50 30.22 127 ARG A CA 1
ATOM 752 C CA B ARG A 1 139 ? 24.370 73.211 19.052 0.50 32.28 127 ARG A CA 1
ATOM 753 C C A ARG A 1 139 ? 25.822 73.469 19.412 0.50 29.92 127 ARG A C 1
ATOM 754 C C B ARG A 1 139 ? 25.823 73.515 19.423 0.50 30.53 127 ARG A C 1
ATOM 755 O O A ARG A 1 139 ? 26.239 73.346 20.591 0.50 31.77 127 ARG A O 1
ATOM 756 O O B ARG A 1 139 ? 26.240 73.449 20.608 0.50 31.75 127 ARG A O 1
ATOM 771 N N . THR A 1 140 ? 26.630 73.778 18.393 1.00 30.80 128 THR A N 1
ATOM 772 C CA . THR A 1 140 ? 28.037 73.956 18.620 1.00 28.91 128 THR A CA 1
ATOM 773 C C . THR A 1 140 ? 28.356 75.243 19.393 1.00 30.38 128 THR A C 1
ATOM 774 O O . THR A 1 140 ? 29.329 75.320 20.193 1.00 30.73 128 THR A O 1
ATOM 778 N N . ILE A 1 141 ? 27.567 76.274 19.156 1.00 29.94 129 ILE A N 1
ATOM 779 C CA . ILE A 1 141 ? 27.721 77.522 19.897 1.00 31.05 129 ILE A CA 1
ATOM 780 C C . ILE A 1 141 ? 27.239 77.429 21.358 1.00 32.45 129 ILE A C 1
ATOM 781 O O . ILE A 1 141 ? 27.868 77.993 22.254 1.00 31.40 129 ILE A O 1
ATOM 786 N N . ALA A 1 142 ? 26.208 76.620 21.610 1.00 30.36 130 ALA A N 1
ATOM 787 C CA . ALA A 1 142 ? 25.836 76.251 22.973 1.00 32.56 130 ALA A CA 1
ATOM 788 C C . ALA A 1 142 ? 26.992 75.578 23.687 1.00 29.65 130 ALA A C 1
ATOM 789 O O . ALA A 1 142 ? 27.268 75.854 24.868 1.00 32.21 130 ALA A O 1
ATOM 791 N N . ARG A 1 143 ? 27.704 74.693 22.977 1.00 29.92 131 ARG A N 1
ATOM 792 C CA . ARG A 1 143 ? 28.842 74.021 23.591 1.00 28.51 131 ARG A CA 1
ATOM 793 C C . ARG A 1 143 ? 30.002 74.996 23.918 1.00 29.97 131 ARG A C 1
ATOM 794 O O . ARG A 1 143 ? 30.696 74.843 24.913 1.00 30.27 131 ARG A O 1
ATOM 802 N N . ARG A 1 144 ? 30.178 76.004 23.057 1.00 30.80 132 ARG A N 1
ATOM 803 C CA . ARG A 1 144 ? 31.135 77.063 23.288 1.00 27.70 132 ARG A CA 1
ATOM 804 C C . ARG A 1 144 ? 30.758 77.881 24.535 1.00 26.81 132 ARG A C 1
ATOM 805 O O . ARG A 1 144 ? 31.586 78.109 25.412 1.00 29.56 132 ARG A O 1
ATOM 813 N N . ALA A 1 145 ? 29.491 78.264 24.618 1.00 32.32 133 ALA A N 1
ATOM 814 C CA . ALA A 1 145 ? 28.981 78.965 25.838 1.00 30.94 133 ALA A CA 1
ATOM 815 C C . ALA A 1 145 ? 29.206 78.116 27.086 1.00 31.08 133 ALA A C 1
ATOM 816 O O . ALA A 1 145 ? 29.683 78.606 28.119 1.00 29.59 133 ALA A O 1
ATOM 818 N N . GLU A 1 146 ? 28.876 76.827 26.979 1.00 30.34 134 GLU A N 1
ATOM 819 C CA . GLU A 1 146 ? 29.084 75.887 28.080 1.00 28.97 134 GLU A CA 1
ATOM 820 C C . GLU A 1 146 ? 30.518 75.880 28.578 1.00 28.38 134 GLU A C 1
ATOM 821 O O . GLU A 1 146 ? 30.790 75.836 29.787 1.00 29.54 134 GLU A O 1
ATOM 827 N N . ARG A 1 147 ? 31.481 75.833 27.650 1.00 28.99 135 ARG A N 1
ATOM 828 C CA . ARG A 1 147 ? 32.895 75.793 28.025 1.00 31.68 135 ARG A CA 1
ATOM 829 C C . ARG A 1 147 ? 33.278 76.980 28.864 1.00 30.53 135 ARG A C 1
ATOM 830 O O . ARG A 1 147 ? 33.997 76.839 29.833 1.00 29.25 135 ARG A O 1
ATOM 838 N N . TYR A 1 148 ? 32.750 78.146 28.522 1.00 32.27 136 TYR A N 1
ATOM 839 C CA . TYR A 1 148 ? 33.029 79.338 29.311 1.00 33.35 136 TYR A CA 1
ATOM 840 C C . TYR A 1 148 ? 32.350 79.305 30.661 1.00 33.10 136 TYR A C 1
ATOM 841 O O . TYR A 1 148 ? 32.872 79.813 31.641 1.00 33.28 136 TYR A O 1
ATOM 850 N N . VAL A 1 149 ? 31.149 78.751 30.725 1.00 30.71 137 VAL A N 1
ATOM 851 C CA . VAL A 1 149 ? 30.462 78.685 32.019 1.00 31.02 137 VAL A CA 1
ATOM 852 C C . VAL A 1 149 ? 31.151 77.672 32.948 1.00 30.32 137 VAL A C 1
ATOM 853 O O . VAL A 1 149 ? 31.213 77.864 34.164 1.00 32.49 137 VAL A O 1
ATOM 857 N N . VAL A 1 150 ? 31.672 76.580 32.380 1.00 28.42 138 VAL A N 1
ATOM 858 C CA . VAL A 1 150 ? 32.496 75.654 33.153 1.00 30.72 138 VAL A CA 1
ATOM 859 C C . VAL A 1 150 ? 33.716 76.358 33.775 1.00 32.91 138 VAL A C 1
ATOM 860 O O . VAL A 1 150 ? 34.051 76.161 34.964 1.00 35.07 138 VAL A O 1
ATOM 864 N N . ARG A 1 151 ? 34.384 77.159 32.930 1.00 33.54 139 ARG A N 1
ATOM 865 C CA . ARG A 1 151 ? 35.559 77.921 33.345 1.00 34.26 139 ARG A CA 1
ATOM 866 C C . ARG A 1 151 ? 35.167 78.915 34.443 1.00 32.05 139 ARG A C 1
ATOM 867 O O . ARG A 1 151 ? 35.844 79.018 35.461 1.00 31.99 139 ARG A O 1
ATOM 869 N N . LEU A 1 152 ? 34.038 79.599 34.284 1.00 32.08 140 LEU A N 1
ATOM 870 C CA . LEU A 1 152 ? 33.503 80.512 35.277 1.00 31.51 140 LEU A CA 1
ATOM 871 C C . LEU A 1 152 ? 33.183 79.839 36.614 1.00 35.58 140 LEU A C 1
ATOM 872 O O . LEU A 1 152 ? 33.467 80.395 37.703 1.00 36.15 140 LEU A O 1
ATOM 877 N N . GLN A 1 153 ? 32.609 78.643 36.547 1.00 33.40 141 GLN A N 1
ATOM 878 C CA . GLN A 1 153 ? 32.321 77.860 37.748 1.00 35.12 141 GLN A CA 1
ATOM 879 C C . GLN A 1 153 ? 33.606 77.542 38.510 1.00 34.59 141 GLN A C 1
ATOM 880 O O . GLN A 1 153 ? 33.576 77.436 39.722 1.00 35.38 141 GLN A O 1
ATOM 886 N N . GLN A 1 154 ? 34.725 77.371 37.813 1.00 34.65 142 GLN A N 1
ATOM 887 C CA A GLN A 1 154 ? 36.017 77.119 38.491 0.50 35.41 142 GLN A CA 1
ATOM 888 C CA B GLN A 1 154 ? 36.004 77.104 38.502 0.50 35.67 142 GLN A CA 1
ATOM 889 C C . GLN A 1 154 ? 36.529 78.344 39.214 1.00 35.84 142 GLN A C 1
ATOM 890 O O . GLN A 1 154 ? 37.316 78.239 40.177 1.00 36.17 142 GLN A O 1
ATOM 901 N N . GLU A 1 155 ? 36.095 79.510 38.759 1.00 36.55 143 GLU A N 1
ATOM 902 C CA . GLU A 1 155 ? 36.604 80.767 39.271 1.00 38.46 143 GLU A CA 1
ATOM 903 C C . GLU A 1 155 ? 35.766 81.383 40.370 1.00 40.34 143 GLU A C 1
ATOM 904 O O . GLU A 1 155 ? 36.296 82.079 41.226 1.00 37.36 143 GLU A O 1
ATOM 910 N N . GLY A 1 156 ? 34.464 81.133 40.354 1.00 41.32 144 GLY A N 1
ATOM 911 C CA . GLY A 1 156 ? 33.556 81.711 41.349 1.00 40.41 144 GLY A CA 1
ATOM 912 C C . GLY A 1 156 ? 32.186 81.055 41.271 1.00 42.43 144 GLY A C 1
ATOM 913 O O . GLY A 1 156 ? 32.008 80.079 40.526 1.00 38.93 144 GLY A O 1
ATOM 914 N N . GLU A 1 157 ? 31.226 81.580 42.037 1.00 42.86 145 GLU A N 1
ATOM 915 C CA . GLU A 1 157 ? 29.903 80.955 42.132 1.00 41.00 145 GLU A CA 1
ATOM 916 C C . GLU A 1 157 ? 29.104 81.285 40.906 1.00 39.70 145 GLU A C 1
ATOM 917 O O . GLU A 1 157 ? 29.117 82.405 40.393 1.00 39.70 145 GLU A O 1
ATOM 919 N N . ILE A 1 158 ? 28.410 80.275 40.416 1.00 36.89 146 ILE A N 1
ATOM 920 C CA . ILE A 1 158 ? 27.477 80.487 39.321 1.00 36.16 146 ILE A CA 1
ATOM 921 C C . ILE A 1 158 ? 26.151 79.884 39.756 1.00 31.81 146 ILE A C 1
ATOM 922 O O . ILE A 1 158 ? 26.043 79.211 40.783 1.00 33.06 146 ILE A O 1
ATOM 927 N N . ASN A 1 159 ? 25.141 80.154 38.958 1.00 29.77 147 ASN A N 1
ATOM 928 C CA . ASN A 1 159 ? 23.898 79.427 39.074 1.00 30.16 147 ASN A CA 1
ATOM 929 C C . ASN A 1 159 ? 24.076 78.102 38.338 1.00 28.69 147 ASN A C 1
ATOM 930 O O . ASN A 1 159 ? 24.248 78.110 37.134 1.00 29.45 147 ASN A O 1
ATOM 935 N N . PRO A 1 160 ? 24.103 76.981 39.069 1.00 29.61 148 PRO A N 1
ATOM 936 C CA . PRO A 1 160 ? 24.353 75.717 38.383 1.00 28.98 148 PRO A CA 1
ATOM 937 C C . PRO A 1 160 ? 23.313 75.393 37.329 1.00 28.35 148 PRO A C 1
ATOM 938 O O . PRO A 1 160 ? 23.592 74.639 36.385 1.00 28.92 148 PRO A O 1
ATOM 942 N N . ILE A 1 161 ? 22.111 75.928 37.489 1.00 28.46 149 ILE A N 1
ATOM 943 C CA . ILE A 1 161 ? 21.071 75.741 36.476 1.00 27.94 149 ILE A CA 1
ATOM 944 C C . ILE A 1 161 ? 21.489 76.224 35.071 1.00 27.40 149 ILE A C 1
ATOM 945 O O . ILE A 1 161 ? 21.147 75.591 34.062 1.00 27.65 149 ILE A O 1
ATOM 950 N N . VAL A 1 162 ? 22.250 77.326 35.007 1.00 27.19 150 VAL A N 1
ATOM 951 C CA . VAL A 1 162 ? 22.699 77.869 33.716 1.00 28.66 150 VAL A CA 1
ATOM 952 C C . VAL A 1 162 ? 23.612 76.867 32.997 1.00 29.52 150 VAL A C 1
ATOM 953 O O . VAL A 1 162 ? 23.486 76.639 31.810 1.00 30.32 150 VAL A O 1
ATOM 957 N N . LEU A 1 163 ? 24.548 76.269 33.743 1.00 30.28 151 LEU A N 1
ATOM 958 C CA . LEU A 1 163 ? 25.440 75.271 33.149 1.00 31.89 151 LEU A CA 1
ATOM 959 C C . LEU A 1 163 ? 24.672 74.044 32.676 1.00 29.08 151 LEU A C 1
ATOM 960 O O . LEU A 1 163 ? 24.817 73.596 31.562 1.00 31.15 151 LEU A O 1
ATOM 965 N N . LYS A 1 164 ? 23.810 73.536 33.535 1.00 28.57 152 LYS A N 1
ATOM 966 C CA . LYS A 1 164 ? 23.018 72.383 33.166 1.00 29.74 152 LYS A CA 1
ATOM 967 C C . LYS A 1 164 ? 22.127 72.684 31.941 1.00 29.52 152 LYS A C 1
ATOM 968 O O . LYS A 1 164 ? 21.964 71.848 31.061 1.00 31.01 152 LYS A O 1
ATOM 974 N N . TYR A 1 165 ? 21.534 73.869 31.887 1.00 29.22 153 TYR A N 1
ATOM 975 C CA . TYR A 1 165 ? 20.671 74.237 30.777 1.00 30.20 153 TYR A CA 1
ATOM 976 C C . TYR A 1 165 ? 21.449 74.290 29.442 1.00 31.88 153 TYR A C 1
ATOM 977 O O . TYR A 1 165 ? 21.009 73.745 28.436 1.00 32.57 153 TYR A O 1
ATOM 986 N N . LEU A 1 166 ? 22.633 74.894 29.467 1.00 30.04 154 LEU A N 1
ATOM 987 C CA . LEU A 1 166 ? 23.457 74.952 28.253 1.00 31.77 154 LEU A CA 1
ATOM 988 C C . LEU A 1 166 ? 23.848 73.543 27.817 1.00 30.26 154 LEU A C 1
ATOM 989 O O . LEU A 1 166 ? 23.841 73.200 26.617 1.00 32.35 154 LEU A O 1
ATOM 994 N N . ASN A 1 167 ? 24.182 72.709 28.779 1.00 29.66 155 ASN A N 1
ATOM 995 C CA . ASN A 1 167 ? 24.510 71.335 28.465 1.00 32.39 155 ASN A CA 1
ATOM 996 C C . ASN A 1 167 ? 23.351 70.636 27.798 1.00 33.39 155 ASN A C 1
ATOM 997 O O . ASN A 1 167 ? 23.515 70.011 26.742 1.00 33.71 155 ASN A O 1
ATOM 1002 N N . ARG A 1 168 ? 22.164 70.723 28.390 1.00 31.21 156 ARG A N 1
ATOM 1003 C CA . ARG A 1 168 ? 20.979 70.106 27.776 1.00 32.47 156 ARG A CA 1
ATOM 1004 C C . ARG A 1 168 ? 20.622 70.718 26.425 1.00 33.75 156 ARG A C 1
ATOM 1005 O O . ARG A 1 168 ? 20.129 70.015 25.498 1.00 31.44 156 ARG A O 1
ATOM 1013 N N . LEU A 1 169 ? 20.855 72.021 26.245 1.00 31.24 157 LEU A N 1
ATOM 1014 C CA . LEU A 1 169 ? 20.521 72.669 24.979 1.00 34.07 157 LEU A CA 1
ATOM 1015 C C . LEU A 1 169 ? 21.240 72.071 23.805 1.00 33.37 157 LEU A C 1
ATOM 1016 O O . LEU A 1 169 ? 20.641 71.981 22.713 1.00 33.48 157 LEU A O 1
ATOM 1021 N N . SER A 1 170 ? 22.486 71.656 23.986 1.00 34.36 158 SER A N 1
ATOM 1022 C CA . SER A 1 170 ? 23.167 71.071 22.839 1.00 35.16 158 SER A CA 1
ATOM 1023 C C . SER A 1 170 ? 22.495 69.757 22.426 1.00 33.92 158 SER A C 1
ATOM 1024 O O . SER A 1 170 ? 22.317 69.514 21.221 1.00 36.11 158 SER A O 1
ATOM 1027 N N . ASP A 1 171 ? 22.014 68.949 23.379 1.00 30.99 159 ASP A N 1
ATOM 1028 C CA . ASP A 1 171 ? 21.213 67.739 23.079 1.00 32.54 159 ASP A CA 1
ATOM 1029 C C . ASP A 1 171 ? 19.889 68.130 22.418 1.00 31.67 159 ASP A C 1
ATOM 1030 O O . ASP A 1 171 ? 19.392 67.440 21.506 1.00 32.25 159 ASP A O 1
ATOM 1035 N N . TYR A 1 172 ? 19.237 69.180 22.926 1.00 29.84 160 TYR A N 1
ATOM 1036 C CA . TYR A 1 172 ? 17.974 69.651 22.315 1.00 33.47 160 TYR A CA 1
ATOM 1037 C C . TYR A 1 172 ? 18.131 70.037 20.843 1.00 29.95 160 TYR A C 1
ATOM 1038 O O . TYR A 1 172 ? 17.360 69.609 19.957 1.00 31.43 160 TYR A O 1
ATOM 1047 N N . PHE A 1 173 ? 19.142 70.852 20.573 1.00 31.51 161 PHE A N 1
ATOM 1048 C CA . PHE A 1 173 ? 19.391 71.329 19.207 1.00 30.01 161 PHE A CA 1
ATOM 1049 C C . PHE A 1 173 ? 19.726 70.144 18.289 1.00 30.82 161 PHE A C 1
ATOM 1050 O O . PHE A 1 173 ? 19.307 70.141 17.144 1.00 31.85 161 PHE A O 1
ATOM 1058 N N . PHE A 1 174 ? 20.480 69.168 18.785 1.00 31.30 162 PHE A N 1
ATOM 1059 C CA . PHE A 1 174 ? 20.795 67.961 17.973 1.00 31.12 162 PHE A CA 1
ATOM 1060 C C . PHE A 1 174 ? 19.458 67.242 17.647 1.00 33.20 162 PHE A C 1
ATOM 1061 O O . PHE A 1 174 ? 19.183 66.947 16.490 1.00 32.03 162 PHE A O 1
ATOM 1069 N N . ALA A 1 175 ? 18.581 67.040 18.643 1.00 30.63 163 ALA A N 1
ATOM 1070 C CA . ALA A 1 175 ? 17.356 66.278 18.418 1.00 32.94 163 ALA A CA 1
ATOM 1071 C C . ALA A 1 175 ? 16.402 67.021 17.509 1.00 32.61 163 ALA A C 1
ATOM 1072 O O . ALA A 1 175 ? 15.813 66.418 16.614 1.00 32.02 163 ALA A O 1
ATOM 1074 N N . VAL A 1 176 ? 16.252 68.332 17.692 1.00 31.32 164 VAL A N 1
ATOM 1075 C CA . VAL A 1 176 ? 15.364 69.111 16.799 1.00 31.32 164 VAL A CA 1
ATOM 1076 C C . VAL A 1 176 ? 15.898 69.179 15.388 1.00 31.62 164 VAL A C 1
ATOM 1077 O O . VAL A 1 176 ? 15.126 69.084 14.423 1.00 32.31 164 VAL A O 1
ATOM 1081 N N . ALA A 1 177 ? 17.212 69.253 15.239 1.00 29.34 165 ALA A N 1
ATOM 1082 C CA . ALA A 1 177 ? 17.769 69.285 13.876 1.00 31.26 165 ALA A CA 1
ATOM 1083 C C . ALA A 1 177 ? 17.374 68.033 13.107 1.00 29.28 165 ALA A C 1
ATOM 1084 O O . ALA A 1 177 ? 17.011 68.059 11.920 1.00 31.20 165 ALA A O 1
ATOM 1086 N N . ARG A 1 178 ? 17.458 66.887 13.793 1.00 30.16 166 ARG A N 1
ATOM 1087 C CA . ARG A 1 178 ? 17.091 65.633 13.152 1.00 29.32 166 ARG A CA 1
ATOM 1088 C C . ARG A 1 178 ? 15.610 65.606 12.837 1.00 27.47 166 ARG A C 1
ATOM 1089 O O . ARG A 1 178 ? 15.204 65.111 11.750 1.00 29.95 166 ARG A O 1
ATOM 1102 N N . VAL A 1 179 ? 14.758 66.090 13.751 1.00 29.71 167 VAL A N 1
ATOM 1103 C CA . VAL A 1 179 ? 13.314 66.178 13.469 1.00 29.65 167 VAL A CA 1
ATOM 1104 C C . VAL A 1 179 ? 13.009 67.090 12.276 1.00 28.02 167 VAL A C 1
ATOM 1105 O O . VAL A 1 179 ? 12.137 66.818 11.453 1.00 29.48 167 VAL A O 1
ATOM 1109 N N . VAL A 1 180 ? 13.765 68.167 12.156 1.00 29.13 168 VAL A N 1
ATOM 1110 C CA . VAL A 1 180 ? 13.571 69.124 11.080 1.00 30.42 168 VAL A CA 1
ATOM 1111 C C . VAL A 1 180 ? 13.882 68.443 9.744 1.00 31.05 168 VAL A C 1
ATOM 1112 O O . VAL A 1 180 ? 13.094 68.546 8.768 1.00 31.39 168 VAL A O 1
ATOM 1116 N N . ASN A 1 181 ? 15.002 67.727 9.665 1.00 28.77 169 ASN A N 1
ATOM 1117 C CA . ASN A 1 181 ? 15.259 67.001 8.442 1.00 27.47 169 ASN A CA 1
ATOM 1118 C C . ASN A 1 181 ? 14.197 65.962 8.177 1.00 28.33 169 ASN A C 1
ATOM 1119 O O . ASN A 1 181 ? 13.727 65.802 7.062 1.00 31.02 169 ASN A O 1
ATOM 1124 N N . SER A 1 182 ? 13.767 65.259 9.215 1.00 27.09 170 SER A N 1
ATOM 1125 C CA . SER A 1 182 ? 12.687 64.259 9.064 1.00 27.98 170 SER A CA 1
ATOM 1126 C C . SER A 1 182 ? 11.397 64.836 8.470 1.00 27.49 170 SER A C 1
ATOM 1127 O O . SER A 1 182 ? 10.827 64.288 7.547 1.00 29.38 170 SER A O 1
ATOM 1130 N N . ARG A 1 183 ? 10.930 65.938 9.073 1.00 30.23 171 ARG A N 1
ATOM 1131 C CA . ARG A 1 183 ? 9.670 66.549 8.659 1.00 31.00 171 ARG A CA 1
ATOM 1132 C C . ARG A 1 183 ? 9.765 67.081 7.241 1.00 32.93 171 ARG A C 1
ATOM 1133 O O . ARG A 1 183 ? 8.781 67.038 6.512 1.00 32.62 171 ARG A O 1
ATOM 1141 N N . LEU A 1 184 ? 10.957 67.523 6.855 1.00 30.74 172 LEU A N 1
ATOM 1142 C CA . LEU A 1 184 ? 11.234 68.026 5.484 1.00 31.51 172 LEU A CA 1
ATOM 1143 C C . LEU A 1 184 ? 11.544 66.909 4.470 1.00 31.78 172 LEU A C 1
ATOM 1144 O O . LEU A 1 184 ? 11.741 67.172 3.282 1.00 30.83 172 LEU A O 1
ATOM 1149 N N . GLN A 1 185 ? 11.559 65.671 4.954 1.00 30.09 173 GLN A N 1
ATOM 1150 C CA . GLN A 1 185 ? 11.869 64.514 4.152 1.00 29.59 173 GLN A CA 1
ATOM 1151 C C . GLN A 1 185 ? 13.199 64.654 3.400 1.00 29.43 173 GLN A C 1
ATOM 1152 O O . GLN A 1 185 ? 13.339 64.374 2.211 1.00 30.71 173 GLN A O 1
ATOM 1158 N N . VAL A 1 186 ? 14.197 65.060 4.157 1.00 27.83 174 VAL A N 1
ATOM 1159 C CA . VAL A 1 186 ? 15.554 65.130 3.665 1.00 32.15 174 VAL A CA 1
ATOM 1160 C C . VAL A 1 186 ? 16.428 64.335 4.628 1.00 29.13 174 VAL A C 1
ATOM 1161 O O . VAL A 1 186 ? 16.136 64.217 5.786 1.00 32.07 174 VAL A O 1
ATOM 1165 N N . PRO A 1 187 ? 17.512 63.755 4.105 1.00 29.54 175 PRO A N 1
ATOM 1166 C CA . PRO A 1 187 ? 18.352 62.891 4.926 1.00 29.07 175 PRO A CA 1
ATOM 1167 C C . PRO A 1 187 ? 19.235 63.714 5.889 1.00 29.62 175 PRO A C 1
ATOM 1168 O O . PRO A 1 187 ? 19.531 64.880 5.604 1.00 32.42 175 PRO A O 1
ATOM 1172 N N . ASP A 1 188 ? 19.595 63.101 7.005 1.00 29.03 176 ASP A N 1
ATOM 1173 C CA . ASP A 1 188 ? 20.691 63.586 7.807 1.00 30.32 176 ASP A CA 1
ATOM 1174 C C . ASP A 1 188 ? 21.988 63.266 7.077 1.00 31.64 176 ASP A C 1
ATOM 1175 O O . ASP A 1 188 ? 22.027 62.475 6.127 1.00 34.04 176 ASP A O 1
ATOM 1180 N N . VAL A 1 189 ? 23.077 63.928 7.479 1.00 30.23 177 VAL A N 1
ATOM 1181 C CA . VAL A 1 189 ? 24.353 63.704 6.821 1.00 29.13 177 VAL A CA 1
ATOM 1182 C C . VAL A 1 189 ? 25.158 62.698 7.681 1.00 28.89 177 VAL A C 1
ATOM 1183 O O . VAL A 1 189 ? 25.384 62.976 8.875 1.00 33.31 177 VAL A O 1
ATOM 1187 N N . GLU A 1 190 ? 25.446 61.548 7.129 1.00 30.56 178 GLU A N 1
ATOM 1188 C CA . GLU A 1 190 ? 26.087 60.487 7.886 1.00 31.52 178 GLU A CA 1
ATOM 1189 C C . GLU A 1 190 ? 27.593 60.593 7.706 1.00 31.95 178 GLU A C 1
ATOM 1190 O O . GLU A 1 190 ? 28.094 60.894 6.610 1.00 35.51 178 GLU A O 1
ATOM 1196 N N . TYR A 1 191 ? 28.299 60.280 8.784 1.00 30.97 179 TYR A N 1
ATOM 1197 C CA . TYR A 1 191 ? 29.773 60.202 8.733 1.00 33.62 179 TYR A CA 1
ATOM 1198 C C . TYR A 1 191 ? 30.230 59.097 7.819 1.00 39.15 179 TYR A C 1
ATOM 1199 O O . TYR A 1 191 ? 31.171 59.297 7.036 1.00 41.53 179 TYR A O 1
ATOM 1208 N N . GLU A 1 192 ? 29.597 57.931 7.885 1.00 38.74 180 GLU A N 1
ATOM 1209 C CA . GLU A 1 192 ? 30.015 56.851 6.972 1.00 41.52 180 GLU A CA 1
ATOM 1210 C C . GLU A 1 192 ? 28.835 56.284 6.226 1.00 42.40 180 GLU A C 1
ATOM 1211 O O . GLU A 1 192 ? 27.842 55.959 6.879 1.00 46.30 180 GLU A O 1
ATOM 1213 N N . ARG B 1 31 ? 31.985 60.640 33.211 1.00 48.28 19 ARG B N 1
ATOM 1214 C CA . ARG B 1 31 ? 33.215 59.914 33.638 1.00 46.87 19 ARG B CA 1
ATOM 1215 C C . ARG B 1 31 ? 34.438 60.840 33.729 1.00 40.02 19 ARG B C 1
ATOM 1216 O O . ARG B 1 31 ? 35.206 60.736 34.676 1.00 38.60 19 ARG B O 1
ATOM 1224 N N . LEU B 1 32 ? 34.628 61.704 32.734 1.00 40.39 20 LEU B N 1
ATOM 1225 C CA . LEU B 1 32 ? 35.757 62.647 32.763 1.00 38.17 20 LEU B CA 1
ATOM 1226 C C . LEU B 1 32 ? 35.299 63.989 33.304 1.00 39.71 20 LEU B C 1
ATOM 1227 O O . LEU B 1 32 ? 34.119 64.347 33.219 1.00 40.16 20 LEU B O 1
ATOM 1232 N N . ALA B 1 33 ? 36.236 64.740 33.867 1.00 37.26 21 ALA B N 1
ATOM 1233 C CA . ALA B 1 33 ? 35.940 66.094 34.319 1.00 37.00 21 ALA B CA 1
ATOM 1234 C C . ALA B 1 33 ? 35.347 66.911 33.197 1.00 35.61 21 ALA B C 1
ATOM 1235 O O . ALA B 1 33 ? 35.614 66.711 31.996 1.00 34.49 21 ALA B O 1
ATOM 1237 N N . LYS B 1 34 ? 34.518 67.854 33.609 1.00 41.39 22 LYS B N 1
ATOM 1238 C CA . LYS B 1 34 ? 33.866 68.760 32.689 1.00 41.70 22 LYS B CA 1
ATOM 1239 C C . LYS B 1 34 ? 34.870 69.553 31.839 1.00 42.61 22 LYS B C 1
ATOM 1240 O O . LYS B 1 34 ? 34.595 69.915 30.698 1.00 43.28 22 LYS B O 1
ATOM 1243 N N . ASP B 1 35 ? 36.025 69.847 32.414 1.00 40.92 23 ASP B N 1
ATOM 1244 C CA . ASP B 1 35 ? 37.035 70.627 31.693 1.00 41.20 23 ASP B CA 1
ATOM 1245 C C . ASP B 1 35 ? 38.256 69.780 31.311 1.00 40.64 23 ASP B C 1
ATOM 1246 O O . ASP B 1 35 ? 39.349 70.309 31.102 1.00 40.77 23 ASP B O 1
ATOM 1251 N N . ASP B 1 36 ? 38.080 68.462 31.242 1.00 36.09 24 ASP B N 1
ATOM 1252 C CA . ASP B 1 36 ? 39.150 67.598 30.806 1.00 33.55 24 ASP B CA 1
ATOM 1253 C C . ASP B 1 36 ? 39.607 68.046 29.429 1.00 28.98 24 ASP B C 1
ATOM 1254 O O . ASP B 1 36 ? 38.822 68.161 28.478 1.00 30.84 24 ASP B O 1
ATOM 1259 N N . THR B 1 37 ? 40.921 68.269 29.334 1.00 31.36 25 THR B N 1
ATOM 1260 C CA . THR B 1 37 ? 41.507 68.811 28.089 1.00 30.68 25 THR B CA 1
ATOM 1261 C C . THR B 1 37 ? 41.207 67.949 26.873 1.00 31.17 25 THR B C 1
ATOM 1262 O O . THR B 1 37 ? 41.117 68.439 25.738 1.00 32.70 25 THR B O 1
ATOM 1266 N N . ARG B 1 38 ? 41.040 66.659 27.088 1.00 29.26 26 ARG B N 1
ATOM 1267 C CA . ARG B 1 38 ? 40.766 65.730 25.967 1.00 29.76 26 ARG B CA 1
ATOM 1268 C C . ARG B 1 38 ? 39.371 65.910 25.468 1.00 31.82 26 ARG B C 1
ATOM 1269 O O . ARG B 1 38 ? 39.092 65.775 24.255 1.00 32.26 26 ARG B O 1
ATOM 1277 N N . VAL B 1 39 ? 38.462 66.249 26.377 1.00 34.03 27 VAL B N 1
ATOM 1278 C CA . VAL B 1 39 ? 37.081 66.508 25.963 1.00 35.20 27 VAL B CA 1
ATOM 1279 C C . VAL B 1 39 ? 37.008 67.796 25.155 1.00 32.26 27 VAL B C 1
ATOM 1280 O O . VAL B 1 39 ? 36.377 67.860 24.091 1.00 34.33 27 VAL B O 1
ATOM 1284 N N . VAL B 1 40 ? 37.667 68.835 25.679 1.00 33.51 28 VAL B N 1
ATOM 1285 C CA . VAL B 1 40 ? 37.681 70.106 24.948 1.00 33.69 28 VAL B CA 1
ATOM 1286 C C . VAL B 1 40 ? 38.345 69.908 23.572 1.00 34.35 28 VAL B C 1
ATOM 1287 O O . VAL B 1 40 ? 37.837 70.346 22.522 1.00 36.20 28 VAL B O 1
ATOM 1291 N N . ALA B 1 41 ? 39.485 69.214 23.545 1.00 32.72 29 ALA B N 1
ATOM 1292 C CA . ALA B 1 41 ? 40.199 68.984 22.299 1.00 31.94 29 ALA B CA 1
ATOM 1293 C C . ALA B 1 41 ? 39.305 68.253 21.294 1.00 32.02 29 ALA B C 1
ATOM 1294 O O . ALA B 1 41 ? 39.268 68.571 20.110 1.00 33.44 29 ALA B O 1
ATOM 1296 N N . TYR B 1 42 ? 38.559 67.268 21.771 1.00 31.85 30 TYR B N 1
ATOM 1297 C CA . TYR B 1 42 ? 37.680 66.483 20.891 1.00 32.99 30 TYR B CA 1
ATOM 1298 C C . TYR B 1 42 ? 36.646 67.343 20.144 1.00 34.61 30 TYR B C 1
ATOM 1299 O O . TYR B 1 42 ? 36.276 67.044 18.993 1.00 34.93 30 TYR B O 1
ATOM 1308 N N . GLY B 1 43 ? 36.202 68.398 20.795 1.00 33.15 31 GLY B N 1
ATOM 1309 C CA . GLY B 1 43 ? 35.174 69.280 20.211 1.00 35.06 31 GLY B CA 1
ATOM 1310 C C . GLY B 1 43 ? 35.696 70.448 19.398 1.00 36.60 31 GLY B C 1
ATOM 1311 O O . GLY B 1 43 ? 34.910 71.244 18.857 1.00 36.81 31 GLY B O 1
ATOM 1312 N N . THR B 1 44 ? 37.011 70.521 19.201 1.00 33.67 32 THR B N 1
ATOM 1313 C CA . THR B 1 44 ? 37.629 71.719 18.613 1.00 33.49 32 THR B CA 1
ATOM 1314 C C . THR B 1 44 ? 37.027 72.108 17.259 1.00 33.16 32 THR B C 1
ATOM 1315 O O . THR B 1 44 ? 36.795 73.309 17.007 1.00 34.79 32 THR B O 1
ATOM 1319 N N . THR B 1 45 ? 36.824 71.138 16.380 1.00 33.91 33 THR B N 1
ATOM 1320 C CA . THR B 1 45 ? 36.465 71.514 15.011 1.00 31.15 33 THR B CA 1
ATOM 1321 C C . THR B 1 45 ? 34.954 71.460 14.822 1.00 30.89 33 THR B C 1
ATOM 1322 O O . THR B 1 45 ? 34.485 71.640 13.676 1.00 32.65 33 THR B O 1
ATOM 1326 N N . ASP B 1 46 ? 34.182 71.160 15.869 1.00 31.37 34 ASP B N 1
ATOM 1327 C CA . ASP B 1 46 ? 32.761 70.917 15.686 1.00 30.38 34 ASP B CA 1
ATOM 1328 C C . ASP B 1 46 ? 32.073 72.191 15.150 1.00 31.92 34 ASP B C 1
ATOM 1329 O O . ASP B 1 46 ? 31.203 72.109 14.278 1.00 30.57 34 ASP B O 1
ATOM 1334 N N . GLU B 1 47 ? 32.435 73.345 15.691 1.00 29.83 35 GLU B N 1
ATOM 1335 C CA . GLU B 1 47 ? 31.738 74.572 15.281 1.00 31.75 35 GLU B CA 1
ATOM 1336 C C . GLU B 1 47 ? 32.008 74.847 13.824 1.00 29.28 35 GLU B C 1
ATOM 1337 O O . GLU B 1 47 ? 31.075 75.089 13.042 1.00 29.59 35 GLU B O 1
ATOM 1343 N N . LEU B 1 48 ? 33.251 74.726 13.398 1.00 29.78 36 LEU B N 1
ATOM 1344 C CA . LEU B 1 48 ? 33.558 74.900 11.980 1.00 31.23 36 LEU B CA 1
ATOM 1345 C C . LEU B 1 48 ? 32.762 73.905 11.147 1.00 30.50 36 LEU B C 1
ATOM 1346 O O . LEU B 1 48 ? 32.203 74.241 10.092 1.00 31.37 36 LEU B O 1
ATOM 1351 N N . ASN B 1 49 ? 32.707 72.664 11.611 1.00 28.65 37 ASN B N 1
ATOM 1352 C CA . ASN B 1 49 ? 31.943 71.607 10.877 1.00 30.34 37 ASN B CA 1
ATOM 1353 C C . ASN B 1 49 ? 30.506 72.075 10.641 1.00 31.88 37 ASN B C 1
ATOM 1354 O O . ASN B 1 49 ? 29.970 71.910 9.539 1.00 31.58 37 ASN B O 1
ATOM 1359 N N . SER B 1 50 ? 29.896 72.667 11.674 1.00 30.12 38 SER B N 1
ATOM 1360 C CA . SER B 1 50 ? 28.492 73.130 11.533 1.00 30.51 38 SER B CA 1
ATOM 1361 C C . SER B 1 50 ? 28.390 74.258 10.510 1.00 29.93 38 SER B C 1
ATOM 1362 O O . SER B 1 50 ? 27.391 74.281 9.734 1.00 30.66 38 SER B O 1
ATOM 1365 N N . PHE B 1 51 ? 29.343 75.189 10.481 1.00 29.38 39 PHE B N 1
ATOM 1366 C CA . PHE B 1 51 ? 29.306 76.270 9.467 1.00 29.46 39 PHE B CA 1
ATOM 1367 C C . PHE B 1 51 ? 29.524 75.740 8.045 1.00 31.34 39 PHE B C 1
ATOM 1368 O O . PHE B 1 51 ? 28.926 76.234 7.096 1.00 31.69 39 PHE B O 1
ATOM 1376 N N . VAL B 1 52 ? 30.335 74.718 7.919 1.00 29.71 40 VAL B N 1
ATOM 1377 C CA . VAL B 1 52 ? 30.435 73.995 6.620 1.00 30.05 40 VAL B CA 1
ATOM 1378 C C . VAL B 1 52 ? 29.070 73.435 6.248 1.00 30.28 40 VAL B C 1
ATOM 1379 O O . VAL B 1 52 ? 28.638 73.489 5.078 1.00 32.36 40 VAL B O 1
ATOM 1383 N N . GLY B 1 53 ? 28.396 72.809 7.222 1.00 29.25 41 GLY B N 1
ATOM 1384 C CA . GLY B 1 53 ? 27.079 72.299 6.949 1.00 28.85 41 GLY B CA 1
ATOM 1385 C C . GLY B 1 53 ? 26.150 73.351 6.365 1.00 29.88 41 GLY B C 1
ATOM 1386 O O . GLY B 1 53 ? 25.352 73.071 5.447 1.00 29.99 41 GLY B O 1
ATOM 1387 N N . SER B 1 54 ? 26.122 74.549 6.999 1.00 29.96 42 SER B N 1
ATOM 1388 C CA . SER B 1 54 ? 25.289 75.647 6.492 1.00 30.52 42 SER B CA 1
ATOM 1389 C C . SER B 1 54 ? 25.701 76.062 5.091 1.00 31.09 42 SER B C 1
ATOM 1390 O O . SER B 1 54 ? 24.836 76.274 4.210 1.00 30.91 42 SER B O 1
ATOM 1393 N N . ALA B 1 55 ? 27.005 76.141 4.857 1.00 30.65 43 ALA B N 1
ATOM 1394 C CA . ALA B 1 55 ? 27.523 76.574 3.539 1.00 29.31 43 ALA B CA 1
ATOM 1395 C C . ALA B 1 55 ? 27.073 75.626 2.418 1.00 30.62 43 ALA B C 1
ATOM 1396 O O . ALA B 1 55 ? 26.649 76.040 1.312 1.00 31.20 43 ALA B O 1
ATOM 1398 N N . ILE B 1 56 ? 27.071 74.339 2.704 1.00 28.97 44 ILE B N 1
ATOM 1399 C CA . ILE B 1 56 ? 26.684 73.356 1.678 1.00 28.15 44 ILE B CA 1
ATOM 1400 C C . ILE B 1 56 ? 25.273 73.626 1.191 1.00 29.19 44 ILE B C 1
ATOM 1401 O O . ILE B 1 56 ? 24.969 73.526 -0.009 1.00 28.99 44 ILE B O 1
ATOM 1406 N N . THR B 1 57 ? 24.401 74.014 2.124 1.00 28.72 45 THR B N 1
ATOM 1407 C CA . THR B 1 57 ? 22.998 74.214 1.806 1.00 28.10 45 THR B CA 1
ATOM 1408 C C . THR B 1 57 ? 22.749 75.396 0.890 1.00 29.50 45 THR B C 1
ATOM 1409 O O . THR B 1 57 ? 21.641 75.550 0.381 1.00 32.34 45 THR B O 1
ATOM 1413 N N . GLN B 1 58 ? 23.762 76.230 0.731 1.00 29.84 46 GLN B N 1
ATOM 1414 C CA . GLN B 1 58 ? 23.668 77.426 -0.137 1.00 31.97 46 GLN B CA 1
ATOM 1415 C C . GLN B 1 58 ? 23.983 77.132 -1.586 1.00 32.17 46 GLN B C 1
ATOM 1416 O O . GLN B 1 58 ? 23.846 78.015 -2.434 1.00 30.93 46 GLN B O 1
ATOM 1422 N N . LEU B 1 59 ? 24.468 75.922 -1.849 1.00 30.88 47 LEU B N 1
ATOM 1423 C CA . LEU B 1 59 ? 25.045 75.549 -3.138 1.00 30.38 47 LEU B CA 1
ATOM 1424 C C . LEU B 1 59 ? 24.195 74.579 -3.936 1.00 32.74 47 LEU B C 1
ATOM 1425 O O . LEU B 1 59 ? 23.878 73.499 -3.476 1.00 33.00 47 LEU B O 1
ATOM 1430 N N . ASP B 1 60 ? 23.833 74.981 -5.143 1.00 32.41 48 ASP B N 1
ATOM 1431 C CA . ASP B 1 60 ? 23.034 74.100 -6.033 1.00 34.76 48 ASP B CA 1
ATOM 1432 C C . ASP B 1 60 ? 23.876 72.947 -6.544 1.00 33.67 48 ASP B C 1
ATOM 1433 O O . ASP B 1 60 ? 24.987 73.192 -7.056 1.00 32.74 48 ASP B O 1
ATOM 1441 N N . GLU B 1 61 ? 23.370 71.703 -6.468 1.00 34.35 49 GLU B N 1
ATOM 1442 C CA . GLU B 1 61 ? 24.091 70.536 -6.980 1.00 37.16 49 GLU B CA 1
ATOM 1443 C C . GLU B 1 61 ? 24.388 70.666 -8.474 1.00 35.58 49 GLU B C 1
ATOM 1444 O O . GLU B 1 61 ? 25.387 70.136 -8.969 1.00 38.68 49 GLU B O 1
ATOM 1450 N N . ASN B 1 62 ? 23.528 71.336 -9.229 1.00 31.69 50 ASN B N 1
ATOM 1451 C CA . ASN B 1 62 ? 23.775 71.377 -10.682 1.00 34.43 50 ASN B CA 1
ATOM 1452 C C . ASN B 1 62 ? 24.920 72.302 -11.078 1.00 32.92 50 ASN B C 1
ATOM 1453 O O . ASN B 1 62 ? 25.377 72.247 -12.247 1.00 37.90 50 ASN B O 1
ATOM 1458 N N . THR B 1 63 ? 25.321 73.187 -10.193 1.00 30.24 51 THR B N 1
ATOM 1459 C CA . THR B 1 63 ? 26.394 74.138 -10.469 1.00 28.39 51 THR B CA 1
ATOM 1460 C C . THR B 1 63 ? 27.660 73.815 -9.657 1.00 31.19 51 THR B C 1
ATOM 1461 O O . THR B 1 63 ? 28.780 74.087 -10.109 1.00 31.95 51 THR B O 1
ATOM 1465 N N . PHE B 1 64 ? 27.444 73.194 -8.510 1.00 29.72 52 PHE B N 1
ATOM 1466 C CA . PHE B 1 64 ? 28.526 72.993 -7.533 1.00 29.52 52 PHE B CA 1
ATOM 1467 C C . PHE B 1 64 ? 28.703 71.543 -7.058 1.00 31.86 52 PHE B C 1
ATOM 1468 O O . PHE B 1 64 ? 29.056 71.325 -5.910 1.00 31.67 52 PHE B O 1
ATOM 1476 N N . ALA B 1 65 ? 28.465 70.562 -7.901 1.00 33.14 53 ALA B N 1
ATOM 1477 C CA . ALA B 1 65 ? 28.586 69.175 -7.462 1.00 33.48 53 ALA B CA 1
ATOM 1478 C C . ALA B 1 65 ? 30.004 68.905 -6.954 1.00 31.95 53 ALA B C 1
ATOM 1479 O O . ALA B 1 65 ? 30.196 68.178 -5.961 1.00 33.11 53 ALA B O 1
ATOM 1481 N N . ASP B 1 66 ? 30.997 69.490 -7.624 1.00 33.11 54 ASP B N 1
ATOM 1482 C CA . ASP B 1 66 ? 32.390 69.295 -7.171 1.00 31.83 54 ASP B CA 1
ATOM 1483 C C . ASP B 1 66 ? 32.651 69.803 -5.770 1.00 31.41 54 ASP B C 1
ATOM 1484 O O . ASP B 1 66 ? 33.077 69.063 -4.892 1.00 32.08 54 ASP B O 1
ATOM 1489 N N . ILE B 1 67 ? 32.356 71.068 -5.579 1.00 32.52 55 ILE B N 1
ATOM 1490 C CA . ILE B 1 67 ? 32.597 71.745 -4.315 1.00 31.20 55 ILE B CA 1
ATOM 1491 C C . ILE B 1 67 ? 31.716 71.134 -3.205 1.00 31.45 55 ILE B C 1
ATOM 1492 O O . ILE B 1 67 ? 32.191 70.868 -2.114 1.00 31.03 55 ILE B O 1
ATOM 1497 N N . ARG B 1 68 ? 30.451 70.858 -3.462 1.00 30.53 56 ARG B N 1
ATOM 1498 C CA . ARG B 1 68 ? 29.606 70.192 -2.469 1.00 29.93 56 ARG B CA 1
ATOM 1499 C C . ARG B 1 68 ? 30.219 68.854 -2.019 1.00 30.64 56 ARG B C 1
ATOM 1500 O O . ARG B 1 68 ? 30.309 68.570 -0.817 1.00 32.20 56 ARG B O 1
ATOM 1508 N N . GLY B 1 69 ? 30.646 68.025 -2.954 1.00 29.58 57 GLY B N 1
ATOM 1509 C CA . GLY B 1 69 ? 31.287 66.747 -2.606 1.00 30.66 57 GLY B CA 1
ATOM 1510 C C . GLY B 1 69 ? 32.522 66.939 -1.748 1.00 32.11 57 GLY B C 1
ATOM 1511 O O . GLY B 1 69 ? 32.742 66.220 -0.793 1.00 32.18 57 GLY B O 1
ATOM 1512 N N . GLU B 1 70 ? 33.301 67.954 -2.054 1.00 29.71 58 GLU B N 1
ATOM 1513 C CA . GLU B 1 70 ? 34.513 68.212 -1.287 1.00 29.88 58 GLU B CA 1
ATOM 1514 C C . GLU B 1 70 ? 34.161 68.718 0.108 1.00 31.18 58 GLU B C 1
ATOM 1515 O O . GLU B 1 70 ? 34.873 68.410 1.085 1.00 30.94 58 GLU B O 1
ATOM 1521 N N . LEU B 1 71 ? 33.101 69.515 0.217 1.00 31.57 59 LEU B N 1
ATOM 1522 C CA . LEU B 1 71 ? 32.702 70.025 1.516 1.00 30.86 59 LEU B CA 1
ATOM 1523 C C . LEU B 1 71 ? 32.223 68.887 2.397 1.00 30.44 59 LEU B C 1
ATOM 1524 O O . LEU B 1 71 ? 32.554 68.867 3.604 1.00 30.34 59 LEU B O 1
ATOM 1529 N N . PHE B 1 72 ? 31.446 67.951 1.870 1.00 30.97 60 PHE B N 1
ATOM 1530 C CA . PHE B 1 72 ? 31.051 66.778 2.675 1.00 28.36 60 PHE B CA 1
ATOM 1531 C C . PHE B 1 72 ? 32.301 66.011 3.111 1.00 30.76 60 PHE B C 1
ATOM 1532 O O . PHE B 1 72 ? 32.370 65.494 4.233 1.00 31.64 60 PHE B O 1
ATOM 1540 N N . LYS B 1 73 ? 33.260 65.887 2.200 1.00 30.69 61 LYS B N 1
ATOM 1541 C CA . LYS B 1 73 ? 34.528 65.212 2.520 1.00 31.63 61 LYS B CA 1
ATOM 1542 C C . LYS B 1 73 ? 35.233 65.906 3.650 1.00 33.08 61 LYS B C 1
ATOM 1543 O O . LYS B 1 73 ? 35.683 65.278 4.622 1.00 29.76 61 LYS B O 1
ATOM 1549 N N . ILE B 1 74 ? 35.291 67.220 3.562 1.00 30.15 62 ILE B N 1
ATOM 1550 C CA . ILE B 1 74 ? 35.898 68.016 4.614 1.00 30.73 62 ILE B CA 1
ATOM 1551 C C . ILE B 1 74 ? 35.173 67.813 5.955 1.0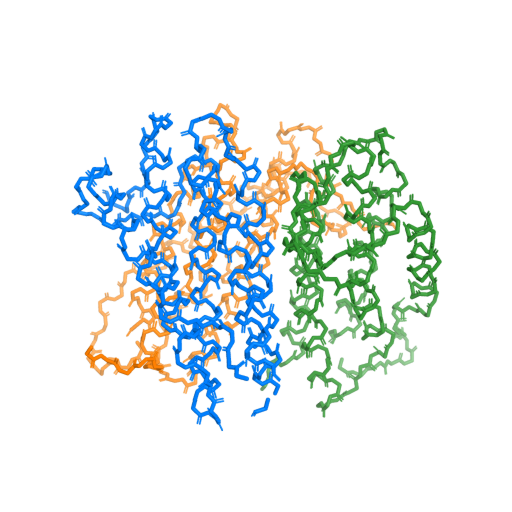0 30.28 62 ILE B C 1
ATOM 1552 O O . ILE B 1 74 ? 35.802 67.740 7.016 1.00 31.27 62 ILE B O 1
ATOM 1557 N N . GLN B 1 75 ? 33.848 67.697 5.944 1.00 29.58 63 GLN B N 1
ATOM 1558 C CA . GLN B 1 75 ? 33.160 67.475 7.193 1.00 30.54 63 GLN B CA 1
ATOM 1559 C C . GLN B 1 75 ? 33.580 66.148 7.847 1.00 29.78 63 GLN B C 1
ATOM 1560 O O . GLN B 1 75 ? 33.771 66.052 9.058 1.00 31.82 63 GLN B O 1
ATOM 1566 N N . HIS B 1 76 ? 33.740 65.117 7.028 1.00 29.73 64 HIS B N 1
ATOM 1567 C CA . HIS B 1 76 ? 34.167 63.790 7.523 1.00 31.58 64 HIS B CA 1
ATOM 1568 C C . HIS B 1 76 ? 35.590 63.942 8.101 1.00 30.45 64 HIS B C 1
ATOM 1569 O O . HIS B 1 76 ? 35.890 63.469 9.194 1.00 30.84 64 HIS B O 1
ATOM 1576 N N . GLU B 1 77 ? 36.452 64.669 7.371 1.00 29.20 65 GLU B N 1
ATOM 1577 C CA . GLU B 1 77 ? 37.818 64.898 7.824 1.00 28.43 65 GLU B CA 1
ATOM 1578 C C . GLU B 1 77 ? 37.899 65.696 9.135 1.00 29.51 65 GLU B C 1
ATOM 1579 O O . GLU B 1 77 ? 38.768 65.436 9.996 1.00 31.08 65 GLU B O 1
ATOM 1585 N N . LEU B 1 78 ? 37.048 66.704 9.290 1.00 29.18 66 LEU B N 1
ATOM 1586 C CA . LEU B 1 78 ? 37.042 67.530 10.511 1.00 29.37 66 LEU B CA 1
ATOM 1587 C C . LEU B 1 78 ? 36.636 66.650 11.699 1.00 28.69 66 LEU B C 1
ATOM 1588 O O . LEU B 1 78 ? 37.199 66.755 12.768 1.00 31.28 66 LEU B O 1
ATOM 1593 N N . PHE B 1 79 ? 35.686 65.748 11.486 1.00 30.11 67 PHE B N 1
ATOM 1594 C CA . PHE B 1 79 ? 35.284 64.786 12.521 1.00 30.33 67 PHE B CA 1
ATOM 1595 C C . PHE B 1 79 ? 36.473 63.928 12.934 1.00 32.87 67 PHE B C 1
ATOM 1596 O O . PHE B 1 79 ? 36.755 63.764 14.103 1.00 34.10 67 PHE B O 1
ATOM 1604 N N . ASP B 1 80 ? 37.204 63.429 11.955 1.00 30.84 68 ASP B N 1
ATOM 1605 C CA . ASP B 1 80 ? 38.438 62.662 12.206 1.00 29.92 68 ASP B CA 1
ATOM 1606 C C . ASP B 1 80 ? 39.461 63.502 12.955 1.00 29.56 68 ASP B C 1
ATOM 1607 O O . ASP B 1 80 ? 40.119 63.003 13.885 1.00 32.42 68 ASP B O 1
ATOM 1612 N N . CYS B 1 81 ? 39.635 64.772 12.587 1.00 30.85 69 CYS B N 1
ATOM 1613 C CA . CYS B 1 81 ? 40.599 65.649 13.291 1.00 30.65 69 CYS B CA 1
ATOM 1614 C C . CYS B 1 81 ? 40.273 65.708 14.788 1.00 31.26 69 CYS B C 1
ATOM 1615 O O . CYS B 1 81 ? 41.165 65.622 15.651 1.00 30.24 69 CYS B O 1
ATOM 1618 N N . GLY B 1 82 ? 39.000 65.838 15.126 1.00 31.06 70 GLY B N 1
ATOM 1619 C CA . GLY B 1 82 ? 38.590 65.851 16.555 1.00 31.86 70 GLY B CA 1
ATOM 1620 C C . GLY B 1 82 ? 39.069 64.624 17.318 1.00 32.10 70 GLY B C 1
ATOM 1621 O O . GLY B 1 82 ? 39.595 64.731 18.439 1.00 32.50 70 GLY B O 1
ATOM 1622 N N . GLY B 1 83 ? 38.875 63.427 16.749 1.00 33.72 71 GLY B N 1
ATOM 1623 C CA . GLY B 1 83 ? 39.363 62.206 17.354 1.00 33.57 71 GLY B CA 1
ATOM 1624 C C . GLY B 1 83 ? 40.863 62.222 17.646 1.00 30.62 71 GLY B C 1
ATOM 1625 O O . GLY B 1 83 ? 41.315 61.807 18.681 1.00 31.67 71 GLY B O 1
ATOM 1626 N N . ASP B 1 84 ? 41.638 62.691 16.659 1.00 30.59 72 ASP B N 1
ATOM 1627 C CA . ASP B 1 84 ? 43.053 62.780 16.758 1.00 29.21 72 ASP B CA 1
ATOM 1628 C C . ASP B 1 84 ? 43.469 63.751 17.859 1.00 26.74 72 ASP B C 1
ATOM 1629 O O . ASP B 1 84 ? 44.405 63.447 18.641 1.00 28.39 72 ASP B O 1
ATOM 1634 N N . LEU B 1 85 ? 42.801 64.899 17.905 1.00 29.14 73 LEU B N 1
ATOM 1635 C CA . LEU B 1 85 ? 43.095 65.918 18.936 1.00 29.49 73 LEU B CA 1
ATOM 1636 C C . LEU B 1 85 ? 42.874 65.364 20.352 1.00 31.02 73 LEU B C 1
ATOM 1637 O O . LEU B 1 85 ? 43.639 65.649 21.268 1.00 31.95 73 LEU B O 1
ATOM 1642 N N . ALA B 1 86 ? 41.814 64.581 20.500 1.00 30.98 74 ALA B N 1
ATOM 1643 C CA . ALA B 1 86 ? 41.532 63.921 21.780 1.00 31.29 74 ALA B CA 1
ATOM 1644 C C . ALA B 1 86 ? 42.604 62.918 22.228 1.00 33.54 74 ALA B C 1
ATOM 1645 O O . ALA B 1 86 ? 42.660 62.551 23.421 1.00 30.97 74 ALA B O 1
ATOM 1655 N N . LEU B 1 88 ? 45.737 63.644 22.473 1.00 29.94 76 LEU B N 1
ATOM 1656 C CA . LEU B 1 88 ? 46.957 64.431 22.786 1.00 31.31 76 LEU B CA 1
ATOM 1657 C C . LEU B 1 88 ? 47.725 64.013 24.028 1.00 33.65 76 LEU B C 1
ATOM 1658 O O . LEU B 1 88 ? 48.892 64.361 24.162 1.00 33.31 76 LEU B O 1
ATOM 1663 N N . LYS B 1 89 ? 47.082 63.299 24.948 1.00 33.60 77 LYS B N 1
ATOM 1664 C CA . LYS B 1 89 ? 47.773 62.814 26.151 1.00 32.67 77 LYS B CA 1
ATOM 1665 C C . LYS B 1 89 ? 48.183 61.345 26.069 1.00 32.36 77 LYS B C 1
ATOM 1666 O O . LYS B 1 89 ? 48.730 60.791 27.029 1.00 31.04 77 LYS B O 1
ATOM 1672 N N . VAL B 1 90 ? 47.921 60.702 24.930 1.00 31.05 78 VAL B N 1
ATOM 1673 C CA . VAL B 1 90 ? 48.202 59.272 24.807 1.00 30.81 78 VAL B CA 1
ATOM 1674 C C . VAL B 1 90 ? 49.706 59.041 24.793 1.00 35.02 78 VAL B C 1
ATOM 1675 O O . VAL B 1 90 ? 50.418 59.663 24.024 1.00 35.45 78 VAL B O 1
ATOM 1679 N N . LYS B 1 91 ? 50.188 58.149 25.656 1.00 35.64 79 LYS B N 1
ATOM 1680 C CA . LYS B 1 91 ? 51.621 57.876 25.735 1.00 39.09 79 LYS B CA 1
ATOM 1681 C C . LYS B 1 91 ? 52.081 56.786 24.753 1.00 42.26 79 LYS B C 1
ATOM 1682 O O . LYS B 1 91 ? 53.259 56.725 24.397 1.00 44.37 79 LYS B O 1
ATOM 1688 N N . GLU B 1 92 ? 51.164 55.925 24.325 1.00 44.85 80 GLU B N 1
ATOM 1689 C CA . GLU B 1 92 ? 51.452 54.938 23.275 1.00 47.91 80 GLU B CA 1
ATOM 1690 C C . GLU B 1 92 ? 51.485 55.571 21.869 1.00 49.22 80 GLU B C 1
ATOM 1691 O O . GLU B 1 92 ? 51.230 56.778 21.700 1.00 48.85 80 GLU B O 1
ATOM 1697 N N . ASP B 1 93 ? 51.797 54.737 20.870 1.00 49.61 81 ASP B N 1
ATOM 1698 C CA . ASP B 1 93 ? 51.636 55.094 19.457 1.00 50.14 81 ASP B CA 1
ATOM 1699 C C . ASP B 1 93 ? 50.174 55.437 19.197 1.00 46.61 81 ASP B C 1
ATOM 1700 O O . ASP B 1 93 ? 49.264 54.799 19.745 1.00 48.61 81 ASP B O 1
ATOM 1705 N N . ARG B 1 94 ? 49.951 56.457 18.376 1.00 41.36 82 ARG B N 1
ATOM 1706 C CA . ARG B 1 94 ? 48.592 56.931 18.106 1.00 39.84 82 ARG B CA 1
ATOM 1707 C C . ARG B 1 94 ? 48.094 56.488 16.745 1.00 38.80 82 ARG B C 1
ATOM 1708 O O . ARG B 1 94 ? 48.707 56.775 15.739 1.00 41.12 82 ARG B O 1
ATOM 1716 N N . PRO B 1 95 ? 46.947 55.818 16.712 1.00 38.87 83 PRO B N 1
ATOM 1717 C CA . PRO B 1 95 ? 46.366 55.478 15.440 1.00 39.18 83 PRO B CA 1
ATOM 1718 C C . PRO B 1 95 ? 45.588 56.681 14.885 1.00 37.00 83 PRO B C 1
ATOM 1719 O O . PRO B 1 95 ? 44.345 56.670 14.819 1.00 37.09 83 PRO B O 1
ATOM 1723 N N . TYR B 1 96 ? 46.317 57.723 14.487 1.00 32.98 84 TYR B N 1
ATOM 1724 C CA . TYR B 1 96 ? 45.695 58.886 13.883 1.00 31.19 84 TYR B CA 1
ATOM 1725 C C . TYR B 1 96 ? 44.897 58.562 12.642 1.00 30.91 84 TYR B C 1
ATOM 1726 O O . TYR B 1 96 ? 45.332 57.740 11.805 1.00 31.44 84 TYR B O 1
ATOM 1735 N N . LYS B 1 97 ? 43.756 59.226 12.497 1.00 31.76 85 LYS B N 1
ATOM 1736 C CA . LYS B 1 97 ? 42.980 59.132 11.279 1.00 30.11 85 LYS B CA 1
ATOM 1737 C C . LYS B 1 97 ? 43.300 60.205 10.253 1.00 32.65 85 LYS B C 1
ATOM 1738 O O . LYS B 1 97 ? 43.135 59.966 9.060 1.00 33.41 85 LYS B O 1
ATOM 1744 N N . ALA B 1 98 ? 43.747 61.372 10.686 1.00 29.11 86 ALA B N 1
ATOM 1745 C CA . ALA B 1 98 ? 44.102 62.464 9.747 1.00 30.84 86 ALA B CA 1
ATOM 1746 C C . ALA B 1 98 ? 45.482 62.263 9.160 1.00 31.58 86 ALA B C 1
ATOM 1747 O O . ALA B 1 98 ? 46.492 62.178 9.893 1.00 31.65 86 ALA B O 1
ATOM 1749 N N . LYS B 1 99 ? 45.539 62.143 7.829 1.00 33.13 87 LYS B N 1
ATOM 1750 C CA . LYS B 1 99 ? 46.761 61.798 7.095 1.00 32.27 87 LYS B CA 1
ATOM 1751 C C . LYS B 1 99 ? 47.127 62.805 6.028 1.00 29.00 87 LYS B C 1
ATOM 1752 O O . LYS B 1 99 ? 46.283 63.569 5.576 1.00 30.72 87 LYS B O 1
ATOM 1758 N N . GLN B 1 100 ? 48.420 62.838 5.699 1.00 30.51 88 GLN B N 1
ATOM 1759 C CA . GLN B 1 100 ? 48.930 63.830 4.753 1.00 30.25 88 GLN B CA 1
ATOM 1760 C C . GLN B 1 100 ? 48.087 63.991 3.469 1.00 28.76 88 GLN B C 1
ATOM 1761 O O . GLN B 1 100 ? 47.939 65.104 2.945 1.00 30.21 88 GLN B O 1
ATOM 1767 N N . GLU B 1 101 ? 47.589 62.879 2.937 1.00 29.97 89 GLU B N 1
ATOM 1768 C CA . GLU B 1 101 ? 46.809 62.897 1.705 1.00 31.79 89 GLU B CA 1
ATOM 1769 C C . GLU B 1 101 ? 45.713 63.953 1.715 1.00 31.54 89 GLU B C 1
ATOM 1770 O O . GLU B 1 101 ? 45.445 64.599 0.689 1.00 32.47 89 GLU B O 1
ATOM 1776 N N . ILE B 1 102 ? 45.030 64.150 2.859 1.00 28.96 90 ILE B N 1
ATOM 1777 C CA . ILE B 1 102 ? 43.934 65.120 2.878 1.00 30.14 90 ILE B CA 1
ATOM 1778 C C . ILE B 1 102 ? 44.389 66.553 2.733 1.00 29.65 90 ILE B C 1
ATOM 1779 O O . ILE B 1 102 ? 43.646 67.419 2.230 1.00 31.74 90 ILE B O 1
ATOM 1784 N N . VAL B 1 103 ? 45.604 66.829 3.219 1.00 29.15 91 VAL B N 1
ATOM 1785 C CA . VAL B 1 103 ? 46.225 68.144 3.035 1.00 28.22 91 VAL B CA 1
ATOM 1786 C C . VAL B 1 103 ? 46.612 68.345 1.552 1.00 29.73 91 VAL B C 1
ATOM 1787 O O . VAL B 1 103 ? 46.346 69.418 0.966 1.00 30.19 91 VAL B O 1
ATOM 1791 N N . ASP B 1 104 ? 47.277 67.325 0.988 1.00 30.24 92 ASP B N 1
ATOM 1792 C CA . ASP B 1 104 ? 47.628 67.329 -0.440 1.00 28.25 92 ASP B CA 1
ATOM 1793 C C . ASP B 1 104 ? 46.388 67.584 -1.290 1.00 26.81 92 ASP B C 1
ATOM 1794 O O . ASP B 1 104 ? 46.450 68.299 -2.271 1.00 30.77 92 ASP B O 1
ATOM 1799 N N . PHE B 1 105 ? 45.286 66.952 -0.917 1.00 28.68 93 PHE B N 1
ATOM 1800 C CA . PHE B 1 105 ? 44.029 67.138 -1.645 1.00 27.82 93 PHE B CA 1
ATOM 1801 C C . PHE B 1 105 ? 43.580 68.598 -1.641 1.00 28.60 93 PHE B C 1
ATOM 1802 O O . PHE B 1 105 ? 43.262 69.170 -2.686 1.00 30.52 93 PHE B O 1
ATOM 1810 N N . LEU B 1 106 ? 43.586 69.233 -0.468 1.00 29.64 94 LEU B N 1
ATOM 1811 C CA . LEU B 1 106 ? 43.186 70.632 -0.412 1.00 28.77 94 LEU B CA 1
ATOM 1812 C C . LEU B 1 106 ? 44.076 71.483 -1.281 1.00 30.65 94 LEU B C 1
ATOM 1813 O O . LEU B 1 106 ? 43.572 72.323 -2.008 1.00 31.79 94 LEU B O 1
ATOM 1818 N N . GLU B 1 107 ? 45.399 71.230 -1.259 1.00 31.44 95 GLU B N 1
ATOM 1819 C CA . GLU B 1 107 ? 46.358 72.052 -2.015 1.00 30.45 95 GLU B CA 1
ATOM 1820 C C . GLU B 1 107 ? 46.080 71.948 -3.499 1.00 31.62 95 GLU B C 1
ATOM 1821 O O . GLU B 1 107 ? 46.160 72.932 -4.240 1.00 32.56 95 GLU B O 1
ATOM 1827 N N . GLN B 1 108 ? 45.756 70.744 -3.952 1.00 30.57 96 GLN B N 1
ATOM 1828 C CA . GLN B 1 108 ? 45.486 70.580 -5.376 1.00 30.75 96 GLN B CA 1
ATOM 1829 C C . GLN B 1 108 ? 44.200 71.260 -5.811 1.00 30.56 96 GLN B C 1
ATOM 1830 O O . GLN B 1 108 ? 44.131 71.840 -6.896 1.00 32.72 96 GLN B O 1
ATOM 1836 N N . ARG B 1 109 ? 43.184 71.144 -4.991 1.00 31.06 97 ARG B N 1
ATOM 1837 C CA . ARG B 1 109 ? 41.893 71.784 -5.286 1.00 29.95 97 ARG B CA 1
ATOM 1838 C C . ARG B 1 109 ? 42.017 73.300 -5.221 1.00 31.85 97 ARG B C 1
ATOM 1839 O O . ARG B 1 109 ? 41.519 73.994 -6.107 1.00 32.46 97 ARG B O 1
ATOM 1847 N N . ILE B 1 110 ? 42.765 73.805 -4.253 1.00 32.36 98 ILE B N 1
ATOM 1848 C CA . ILE B 1 110 ? 43.070 75.236 -4.208 1.00 32.27 98 ILE B CA 1
ATOM 1849 C C . ILE B 1 110 ? 43.670 75.698 -5.508 1.00 32.09 98 ILE B C 1
ATOM 1850 O O . ILE B 1 110 ? 43.288 76.724 -6.079 1.00 31.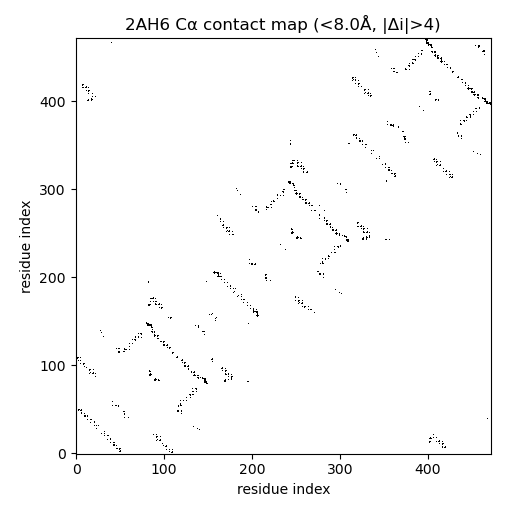96 98 ILE B O 1
ATOM 1855 N N . ASP B 1 111 ? 44.675 74.971 -5.996 1.00 31.96 99 ASP B N 1
ATOM 1856 C CA . ASP B 1 111 ? 45.303 75.348 -7.269 1.00 32.30 99 ASP B CA 1
ATOM 1857 C C . ASP B 1 111 ? 44.299 75.418 -8.424 1.00 33.33 99 ASP B C 1
ATOM 1858 O O . ASP B 1 111 ? 44.330 76.342 -9.227 1.00 32.87 99 ASP B O 1
ATOM 1863 N N . ALA B 1 112 ? 43.442 74.401 -8.510 1.00 31.61 100 ALA B N 1
ATOM 1864 C CA . ALA B 1 112 ? 42.386 74.287 -9.503 1.00 30.32 100 ALA B CA 1
ATOM 1865 C C . ALA B 1 112 ? 41.441 75.486 -9.462 1.00 29.69 100 ALA B C 1
ATOM 1866 O O . ALA B 1 112 ? 41.103 76.041 -10.499 1.00 30.80 100 ALA B O 1
ATOM 1868 N N . TYR B 1 113 ? 41.065 75.864 -8.263 1.00 29.66 101 TYR B N 1
ATOM 1869 C CA . TYR B 1 113 ? 40.106 76.946 -8.054 1.00 30.25 101 TYR B CA 1
ATOM 1870 C C . TYR B 1 113 ? 40.740 78.303 -8.291 1.00 31.96 101 TYR B C 1
ATOM 1871 O O . TYR B 1 113 ? 40.061 79.238 -8.786 1.00 32.46 101 TYR B O 1
ATOM 1880 N N . ILE B 1 114 ? 42.014 78.438 -7.938 1.00 31.56 102 ILE B N 1
ATOM 1881 C CA . ILE B 1 114 ? 42.748 79.671 -8.315 1.00 31.93 102 ILE B CA 1
ATOM 1882 C C . ILE B 1 114 ? 42.757 79.841 -9.831 1.00 32.09 102 ILE B C 1
ATOM 1883 O O . ILE B 1 114 ? 42.579 80.954 -10.385 1.00 33.82 102 ILE B O 1
ATOM 1888 N N . LYS B 1 115 ? 43.001 78.742 -10.545 1.00 33.50 103 LYS B N 1
ATOM 1889 C CA . LYS B 1 115 ? 43.002 78.763 -11.973 1.00 34.26 103 LYS B CA 1
ATOM 1890 C C . LYS B 1 115 ? 41.648 79.162 -12.545 1.00 34.43 103 LYS B C 1
ATOM 1891 O O . LYS B 1 115 ? 41.573 79.912 -13.492 1.00 34.66 103 LYS B O 1
ATOM 1894 N N . GLU B 1 116 ? 40.572 78.657 -11.949 1.00 33.90 104 GLU B N 1
ATOM 1895 C CA . GLU B 1 116 ? 39.236 78.937 -12.465 1.00 29.62 104 GLU B CA 1
ATOM 1896 C C . GLU B 1 116 ? 38.824 80.375 -12.257 1.00 30.00 104 GLU B C 1
ATOM 1897 O O . GLU B 1 116 ? 38.237 81.008 -13.144 1.00 32.81 104 GLU B O 1
ATOM 1903 N N . ALA B 1 117 ? 39.082 80.876 -11.054 1.00 32.23 105 ALA B N 1
ATOM 1904 C CA . ALA B 1 117 ? 38.587 82.191 -10.670 1.00 33.03 105 ALA B CA 1
ATOM 1905 C C . ALA B 1 117 ? 39.402 83.233 -11.421 1.00 33.58 105 ALA B C 1
ATOM 1906 O O . ALA B 1 117 ? 40.530 82.944 -11.869 1.00 30.12 105 ALA B O 1
ATOM 1908 N N . PRO B 1 118 ? 38.821 84.426 -11.595 1.00 34.98 106 PRO B N 1
ATOM 1909 C CA . PRO B 1 118 ? 39.588 85.537 -12.192 1.00 34.90 106 PRO B CA 1
ATOM 1910 C C . PRO B 1 118 ? 40.815 85.924 -11.370 1.00 34.27 106 PRO B C 1
ATOM 1911 O O . PRO B 1 118 ? 40.915 85.631 -10.180 1.00 35.50 106 PRO B O 1
ATOM 1915 N N . GLU B 1 119 ? 41.731 86.612 -12.029 1.00 38.35 107 GLU B N 1
ATOM 1916 C CA . GLU B 1 119 ? 42.983 86.960 -11.402 1.00 41.02 107 GLU B CA 1
ATOM 1917 C C . GLU B 1 119 ? 42.664 87.861 -10.232 1.00 41.24 107 GLU B C 1
ATOM 1918 O O . GLU B 1 119 ? 41.860 88.769 -10.337 1.00 42.07 107 GLU B O 1
ATOM 1924 N N . LEU B 1 120 ? 43.301 87.577 -9.121 1.00 42.45 108 LEU B N 1
ATOM 1925 C CA . LEU B 1 120 ? 43.110 88.320 -7.896 1.00 46.91 108 LEU B CA 1
ATOM 1926 C C . LEU B 1 120 ? 44.096 89.484 -7.928 1.00 49.37 108 LEU B C 1
ATOM 1927 O O . LEU B 1 120 ? 45.302 89.265 -7.819 1.00 52.61 108 LEU B O 1
ATOM 1932 N N . GLU B 1 121 ? 43.600 90.709 -8.080 1.00 49.64 109 GLU B N 1
ATOM 1933 C CA . GLU B 1 121 ? 44.487 91.878 -8.103 1.00 52.05 109 GLU B CA 1
ATOM 1934 C C . GLU B 1 121 ? 44.284 92.870 -6.944 1.00 51.63 109 GLU B C 1
ATOM 1935 O O . GLU B 1 121 ? 45.192 93.638 -6.643 1.00 54.42 109 GLU B O 1
ATOM 1938 N N . ARG B 1 122 ? 43.101 92.878 -6.333 1.00 48.04 110 ARG B N 1
ATOM 1939 C CA . ARG B 1 122 ? 42.818 93.729 -5.173 1.00 47.59 110 ARG B CA 1
ATOM 1940 C C . ARG B 1 122 ? 42.609 92.818 -3.968 1.00 42.70 110 ARG B C 1
ATOM 1941 O O . ARG B 1 122 ? 42.379 91.622 -4.122 1.00 40.94 110 ARG B O 1
ATOM 1945 N N . PHE B 1 123 ? 42.669 93.377 -2.763 1.00 39.94 111 PHE B N 1
ATOM 1946 C CA . PHE B 1 123 ? 42.222 92.638 -1.591 1.00 39.83 111 PHE B CA 1
ATOM 1947 C C . PHE B 1 123 ? 40.726 92.459 -1.690 1.00 38.07 111 PHE B C 1
ATOM 1948 O O . PHE B 1 123 ? 40.025 93.333 -2.178 1.00 39.16 111 PHE B O 1
ATOM 1956 N N . ILE B 1 124 ? 40.269 91.311 -1.208 1.00 40.97 112 ILE B N 1
ATOM 1957 C CA . ILE B 1 124 ? 38.880 90.861 -1.304 1.00 39.35 112 ILE B CA 1
ATOM 1958 C C . ILE B 1 124 ? 38.256 91.070 0.069 1.00 37.33 112 ILE B C 1
ATOM 1959 O O . ILE B 1 124 ? 38.852 90.661 1.069 1.00 38.97 112 ILE B O 1
ATOM 1964 N N . LEU B 1 125 ? 37.062 91.660 0.103 1.00 30.51 113 LEU B N 1
ATOM 1965 C CA . LEU B 1 125 ? 36.223 91.698 1.341 1.00 33.00 113 LEU B CA 1
ATOM 1966 C C . LEU B 1 125 ? 35.321 90.476 1.312 1.00 32.50 113 LEU B C 1
ATOM 1967 O O . LEU B 1 125 ? 34.899 90.029 0.244 1.00 30.46 113 LEU B O 1
ATOM 1972 N N . PRO B 1 126 ? 35.044 89.870 2.463 1.00 30.02 114 PRO B N 1
ATOM 1973 C CA . PRO B 1 126 ? 34.278 88.645 2.434 1.00 31.05 114 PRO B CA 1
ATOM 1974 C C . PRO B 1 126 ? 32.826 88.906 2.007 1.00 29.59 114 PRO B C 1
ATOM 1975 O O . PRO B 1 126 ? 32.221 89.864 2.457 1.00 31.58 114 PRO B O 1
ATOM 1979 N N . GLY B 1 127 ? 32.275 88.038 1.152 1.00 30.32 115 GLY B N 1
ATOM 1980 C CA . GLY B 1 127 ? 30.872 88.164 0.743 1.00 29.26 115 GLY B CA 1
ATOM 1981 C C . GLY B 1 127 ? 30.670 88.110 -0.749 1.00 29.72 115 GLY B C 1
ATOM 1982 O O . GLY B 1 127 ? 31.505 87.547 -1.461 1.00 30.08 115 GLY B O 1
ATOM 1983 N N . GLY B 1 128 ? 29.594 88.730 -1.200 1.00 30.20 116 GLY B N 1
ATOM 1984 C CA . GLY B 1 128 ? 29.211 88.718 -2.626 1.00 27.97 116 GLY B CA 1
ATOM 1985 C C . GLY B 1 128 ? 27.890 87.966 -2.629 1.00 30.88 116 GLY B C 1
ATOM 1986 O O . GLY B 1 128 ? 26.892 88.450 -2.131 1.00 33.62 116 GLY B O 1
ATOM 1987 N N . SER B 1 129 ? 27.877 86.754 -3.149 1.00 31.31 117 SER B N 1
ATOM 1988 C CA . SER B 1 129 ? 26.683 85.922 -3.068 1.00 31.06 117 SER B CA 1
ATOM 1989 C C . SER B 1 129 ? 26.474 85.426 -1.648 1.00 31.61 117 SER B C 1
ATOM 1990 O O . SER B 1 129 ? 27.434 85.327 -0.875 1.00 29.55 117 SER B O 1
ATOM 1993 N N . GLU B 1 130 ? 25.252 85.048 -1.304 1.00 30.35 118 GLU B N 1
ATOM 1994 C CA . GLU B 1 130 ? 25.042 84.446 0.048 1.00 31.37 118 GLU B CA 1
ATOM 1995 C C . GLU B 1 130 ? 25.911 83.201 0.206 1.00 29.05 118 GLU B C 1
ATOM 1996 O O . GLU B 1 130 ? 26.495 82.950 1.301 1.00 29.33 118 GLU B O 1
ATOM 2002 N N . ALA B 1 131 ? 26.016 82.373 -0.851 1.00 29.53 119 ALA B N 1
ATOM 2003 C CA . ALA B 1 131 ? 26.851 81.158 -0.770 1.00 29.34 119 ALA B CA 1
ATOM 2004 C C . ALA B 1 131 ? 28.282 81.520 -0.493 1.00 28.74 119 ALA B C 1
ATOM 2005 O O . ALA B 1 131 ? 28.973 80.937 0.343 1.00 30.93 119 ALA B O 1
ATOM 2007 N N . ALA B 1 132 ? 28.813 82.459 -1.270 1.00 29.21 120 ALA B N 1
ATOM 2008 C CA . ALA B 1 132 ? 30.236 82.854 -1.059 1.00 29.84 120 ALA B CA 1
ATOM 2009 C C . ALA B 1 132 ? 30.448 83.444 0.316 1.00 30.46 120 ALA B C 1
ATOM 2010 O O . ALA B 1 132 ? 31.455 83.163 0.986 1.00 30.30 120 ALA B O 1
ATOM 2012 N N . ALA B 1 133 ? 29.475 84.199 0.801 1.00 28.05 121 ALA B N 1
ATOM 2013 C CA . ALA B 1 133 ? 29.566 84.814 2.122 1.00 30.80 121 ALA B CA 1
ATOM 2014 C C . ALA B 1 133 ? 29.683 83.676 3.173 1.00 29.87 121 ALA B C 1
ATOM 2015 O O . ALA B 1 133 ? 30.495 83.744 4.137 1.00 30.48 121 ALA B O 1
ATOM 2017 N N . SER B 1 134 ? 28.897 82.599 2.998 1.00 30.43 122 SER B N 1
ATOM 2018 C CA . SER B 1 134 ? 28.892 81.518 3.983 1.00 29.41 122 SER B CA 1
ATOM 2019 C C . SER B 1 134 ? 30.222 80.773 3.990 1.00 30.00 122 SER B C 1
ATOM 2020 O O . SER B 1 134 ? 30.666 80.255 5.023 1.00 31.83 122 SER B O 1
ATOM 2023 N N . LEU B 1 135 ? 30.916 80.787 2.874 1.00 30.40 123 LEU B N 1
ATOM 2024 C CA . LEU B 1 135 ? 32.211 80.124 2.779 1.00 30.17 123 LEU B CA 1
ATOM 2025 C C . LEU B 1 135 ? 33.300 81.012 3.331 1.00 32.10 123 LEU B C 1
ATOM 2026 O O . LEU B 1 135 ? 34.280 80.533 3.892 1.00 31.04 123 LEU B O 1
ATOM 2031 N N . HIS B 1 136 ? 33.156 82.321 3.201 1.00 29.49 124 HIS B N 1
ATOM 2032 C CA . HIS B 1 136 ? 34.080 83.250 3.905 1.00 30.56 124 HIS B CA 1
ATOM 2033 C C . HIS B 1 136 ? 33.958 83.116 5.422 1.00 30.43 124 HIS B C 1
ATOM 2034 O O . HIS B 1 136 ? 34.951 83.286 6.187 1.00 31.36 124 HIS B O 1
ATOM 2041 N N . VAL B 1 137 ? 32.721 82.911 5.900 1.00 30.76 125 VAL B N 1
ATOM 2042 C CA . VAL B 1 137 ? 32.518 82.602 7.342 1.00 29.98 125 VAL B CA 1
ATOM 2043 C C . VAL B 1 137 ? 33.302 81.320 7.711 1.00 29.55 125 VAL B C 1
ATOM 2044 O O . VAL B 1 137 ? 33.997 81.281 8.725 1.00 31.99 125 VAL B O 1
ATOM 2048 N N . CYS B 1 138 ? 33.190 80.273 6.884 1.00 30.34 126 CYS B N 1
ATOM 2049 C CA . CYS B 1 138 ? 34.010 79.044 7.131 1.00 30.07 126 CYS B CA 1
ATOM 2050 C C . CYS B 1 138 ? 35.465 79.400 7.215 1.00 30.56 126 CYS B C 1
ATOM 2051 O O . CYS B 1 138 ? 36.181 78.871 8.051 1.00 31.73 126 CYS B O 1
ATOM 2054 N N . ARG B 1 139 ? 35.911 80.271 6.308 1.00 30.63 127 ARG B N 1
ATOM 2055 C CA . ARG B 1 139 ? 37.360 80.655 6.302 1.00 30.62 127 ARG B CA 1
ATOM 2056 C C . ARG B 1 139 ? 37.782 81.214 7.643 1.00 30.39 127 ARG B C 1
ATOM 2057 O O . ARG B 1 139 ? 38.809 80.777 8.232 1.00 32.07 127 ARG B O 1
ATOM 2065 N N . THR B 1 140 ? 37.030 82.168 8.188 1.00 29.58 128 THR B N 1
ATOM 2066 C CA . THR B 1 140 ? 37.445 82.819 9.421 1.00 29.03 128 THR B CA 1
ATOM 2067 C C . THR B 1 140 ? 37.314 81.895 10.628 1.00 30.73 128 THR B C 1
ATOM 2068 O O . THR B 1 140 ? 38.126 81.939 11.538 1.00 31.81 128 THR B O 1
ATOM 2072 N N . ILE B 1 141 ? 36.278 81.065 10.618 1.00 31.09 129 ILE B N 1
ATOM 2073 C CA A ILE B 1 141 ? 36.031 80.053 11.679 0.50 31.68 129 ILE B CA 1
ATOM 2074 C CA B ILE B 1 141 ? 36.077 80.133 11.726 0.50 30.12 129 ILE B CA 1
ATOM 2075 C C . ILE B 1 141 ? 37.126 78.986 11.658 1.00 32.38 129 ILE B C 1
ATOM 2076 O O . ILE B 1 141 ? 37.527 78.457 12.691 1.00 31.47 129 ILE B O 1
ATOM 2085 N N . ALA B 1 142 ? 37.588 78.624 10.483 1.00 31.40 130 ALA B N 1
ATOM 2086 C CA . ALA B 1 142 ? 38.747 77.676 10.350 1.00 32.18 130 ALA B CA 1
ATOM 2087 C C . ALA B 1 142 ? 39.971 78.277 10.951 1.00 31.47 130 ALA B C 1
ATOM 2088 O O . ALA B 1 142 ? 40.716 77.581 11.695 1.00 31.04 130 ALA B O 1
ATOM 2090 N N . ARG B 1 143 ? 40.196 79.580 10.727 1.00 31.06 131 ARG B N 1
ATOM 2091 C CA . ARG B 1 143 ? 41.359 80.214 11.328 1.00 31.92 131 ARG B CA 1
ATOM 2092 C C . ARG B 1 143 ? 41.259 80.202 12.853 1.00 30.14 131 ARG B C 1
ATOM 2093 O O . ARG B 1 143 ? 42.273 79.979 13.570 1.00 31.01 131 ARG B O 1
ATOM 2101 N N . ARG B 1 144 ? 40.045 80.408 13.357 1.00 31.38 132 ARG B N 1
ATOM 2102 C CA . ARG B 1 144 ? 39.802 80.325 14.784 1.00 31.00 132 ARG B CA 1
ATOM 2103 C C . ARG B 1 144 ? 40.109 78.950 15.323 1.00 30.05 132 ARG B C 1
ATOM 2104 O O . ARG B 1 144 ? 40.801 78.811 16.361 1.00 30.90 132 ARG B O 1
ATOM 2112 N N . ALA B 1 145 ? 39.660 77.923 14.608 1.00 30.91 133 ALA B N 1
ATOM 2113 C CA . ALA B 1 145 ? 39.965 76.547 15.031 1.00 31.22 133 ALA B CA 1
ATOM 2114 C C . ALA B 1 145 ? 41.483 76.296 15.014 1.00 30.81 133 ALA B C 1
ATOM 2115 O O . ALA B 1 145 ? 42.034 75.668 15.936 1.00 31.02 133 ALA B O 1
ATOM 2117 N N . GLU B 1 146 ? 42.157 76.777 13.956 1.00 31.39 134 GLU B N 1
ATOM 2118 C CA . GLU B 1 146 ? 43.632 76.658 13.902 1.00 29.34 134 GLU B CA 1
ATOM 2119 C C . GLU B 1 146 ? 44.288 77.289 15.132 1.00 31.48 134 GLU B C 1
ATOM 2120 O O . GLU B 1 146 ? 45.194 76.690 15.736 1.00 32.24 134 GLU B O 1
ATOM 2126 N N . ARG B 1 147 ? 43.837 78.489 15.548 1.00 30.60 135 ARG B N 1
ATOM 2127 C CA . ARG B 1 147 ? 44.408 79.110 16.729 1.00 32.43 135 ARG B CA 1
ATOM 2128 C C . ARG B 1 147 ? 44.174 78.260 17.993 1.00 31.24 135 ARG B C 1
ATOM 2129 O O . ARG B 1 147 ? 45.073 78.180 18.850 1.00 33.33 135 ARG B O 1
ATOM 2137 N N . TYR B 1 148 ? 42.982 77.671 18.098 1.00 31.18 136 TYR B N 1
ATOM 2138 C CA . TYR B 1 148 ? 42.612 76.768 19.208 1.00 33.60 136 TYR B CA 1
ATOM 2139 C C . TYR B 1 148 ? 43.632 75.602 19.273 1.00 34.14 136 TYR B C 1
ATOM 2140 O O . TYR B 1 148 ? 44.061 75.182 20.348 1.00 34.30 136 TYR B O 1
ATOM 2149 N N . VAL B 1 149 ? 43.974 75.060 18.101 1.00 33.35 137 VAL B N 1
ATOM 2150 C CA . VAL B 1 149 ? 44.851 73.885 17.985 1.00 32.17 137 VAL B CA 1
ATOM 2151 C C . VAL B 1 149 ? 46.275 74.229 18.359 1.00 35.77 137 VAL B C 1
ATOM 2152 O O . VAL B 1 149 ? 46.913 73.491 19.115 1.00 34.39 137 VAL B O 1
ATOM 2156 N N . VAL B 1 150 ? 46.732 75.404 17.942 1.00 33.06 138 VAL B N 1
ATOM 2157 C CA . VAL B 1 150 ? 48.023 75.896 18.411 1.00 36.34 138 VAL B CA 1
ATOM 2158 C C . VAL B 1 150 ? 48.017 76.017 19.940 1.00 36.75 138 VAL B C 1
ATOM 2159 O O . VAL B 1 150 ? 48.964 75.593 20.588 1.00 37.43 138 VAL B O 1
ATOM 2163 N N . ARG B 1 151 ? 46.970 76.564 20.558 1.00 36.46 139 ARG B N 1
ATOM 2164 C CA . ARG B 1 151 ? 46.967 76.604 22.033 1.00 37.80 139 ARG B CA 1
ATOM 2165 C C . ARG B 1 151 ? 46.946 75.203 22.679 1.00 35.95 139 ARG B C 1
ATOM 2166 O O . ARG B 1 151 ? 47.496 75.021 23.773 1.00 34.47 139 ARG B O 1
ATOM 2174 N N . LEU B 1 152 ? 46.355 74.210 22.023 1.00 32.85 140 LEU B N 1
ATOM 2175 C CA . LEU B 1 152 ? 46.361 72.833 22.579 1.00 35.22 140 LEU B CA 1
ATOM 2176 C C . LEU B 1 152 ? 47.723 72.196 22.604 1.00 33.15 140 LEU B C 1
ATOM 2177 O O . LEU B 1 152 ? 47.967 71.293 23.421 1.00 33.54 140 LEU B O 1
ATOM 2182 N N . GLN B 1 153 ? 48.642 72.689 21.776 1.00 34.44 141 GLN B N 1
ATOM 2183 C CA . GLN B 1 153 ? 50.013 72.186 21.819 1.00 35.74 141 GLN B CA 1
ATOM 2184 C C . GLN B 1 153 ? 50.694 72.387 23.150 1.00 37.96 141 GLN B C 1
ATOM 2185 O O . GLN B 1 153 ? 51.675 71.705 23.455 1.00 37.95 141 GLN B O 1
ATOM 2191 N N . GLN B 1 154 ? 50.176 73.301 23.968 1.00 37.25 142 GLN B N 1
ATOM 2192 C CA A GLN B 1 154 ? 50.699 73.519 25.318 0.50 38.50 142 GLN B CA 1
ATOM 2193 C CA B GLN B 1 154 ? 50.712 73.512 25.304 0.50 38.16 142 GLN B CA 1
ATOM 2194 C C . GLN B 1 154 ? 50.266 72.410 26.272 1.00 36.79 142 GLN B C 1
ATOM 2195 O O . GLN B 1 154 ? 50.853 72.240 27.341 1.00 35.27 142 GLN B O 1
ATOM 2202 N N . GLU B 1 155 ? 49.241 71.662 25.896 1.00 35.99 143 GLU B N 1
ATOM 2203 C CA . GLU B 1 155 ? 48.653 70.610 26.752 1.00 37.63 143 GLU B CA 1
ATOM 2204 C C . GLU B 1 155 ? 48.972 69.172 26.347 1.00 37.28 143 GLU B C 1
ATOM 2205 O O . GLU B 1 155 ? 48.661 68.241 27.079 1.00 39.17 143 GLU B O 1
ATOM 2211 N N . GLY B 1 156 ? 49.565 68.979 25.176 1.00 34.25 144 GLY B N 1
ATOM 2212 C CA . GLY B 1 156 ? 49.877 67.643 24.709 1.00 34.78 144 GLY B CA 1
ATOM 2213 C C . GLY B 1 156 ? 50.416 67.673 23.297 1.00 34.99 144 GLY B C 1
ATOM 2214 O O . GLY B 1 156 ? 50.610 68.745 22.717 1.00 34.69 144 GLY B O 1
ATOM 2215 N N . GLU B 1 157 ? 50.625 66.497 22.737 1.00 34.65 145 GLU B N 1
ATOM 2216 C CA . GLU B 1 157 ? 51.185 66.386 21.400 1.00 36.75 145 GLU B CA 1
ATOM 2217 C C . GLU B 1 157 ? 50.071 66.288 20.393 1.00 33.39 145 GLU B C 1
ATOM 2218 O O . GLU B 1 157 ? 49.211 65.395 20.470 1.00 35.81 145 GLU B O 1
ATOM 2224 N N . ILE B 1 158 ? 50.078 67.205 19.430 1.00 31.93 146 ILE B N 1
ATOM 2225 C CA . ILE B 1 158 ? 48.996 67.344 18.447 1.00 30.07 146 ILE B CA 1
ATOM 2226 C C . ILE B 1 158 ? 49.459 66.738 17.143 1.00 32.45 146 ILE B C 1
ATOM 2227 O O . ILE B 1 158 ? 50.575 67.023 16.692 1.00 33.98 146 ILE B O 1
ATOM 2232 N N . ASN B 1 159 ? 48.615 65.889 16.539 1.00 29.88 147 ASN B N 1
ATOM 2233 C CA . ASN B 1 159 ? 48.918 65.360 15.221 1.00 29.13 147 ASN B CA 1
ATOM 2234 C C . ASN B 1 159 ? 49.238 66.538 14.303 1.00 29.51 147 ASN B C 1
ATOM 2235 O O . ASN B 1 159 ? 48.363 67.331 13.998 1.00 29.99 147 ASN B O 1
ATOM 2240 N N . PRO B 1 160 ? 50.482 66.616 13.808 1.00 29.21 148 PRO B N 1
ATOM 2241 C CA . PRO B 1 160 ? 50.839 67.767 12.964 1.00 30.61 148 PRO B CA 1
ATOM 2242 C C . PRO B 1 160 ? 49.958 67.912 11.728 1.00 31.49 148 PRO B C 1
ATOM 2243 O O . PRO B 1 160 ? 49.782 69.026 11.210 1.00 33.16 148 PRO B O 1
ATOM 2247 N N . ILE B 1 161 ? 49.413 66.799 11.227 1.00 30.52 149 ILE B N 1
ATOM 2248 C CA . ILE B 1 161 ? 48.543 66.875 10.063 1.00 30.97 149 ILE B CA 1
ATOM 2249 C C . ILE B 1 161 ? 47.304 67.732 10.365 1.00 30.77 149 ILE B C 1
ATOM 2250 O O . ILE B 1 161 ? 46.755 68.444 9.510 1.00 30.80 149 ILE B O 1
ATOM 2255 N N . VAL B 1 162 ? 46.790 67.643 11.588 1.00 32.19 150 VAL B N 1
ATOM 2256 C CA . VAL B 1 162 ? 45.596 68.422 11.917 1.00 31.54 150 VAL B CA 1
ATOM 2257 C C . VAL B 1 162 ? 45.846 69.935 11.793 1.00 29.34 150 VAL B C 1
ATOM 2258 O O . VAL B 1 162 ? 45.031 70.656 11.214 1.00 31.41 150 VAL B O 1
ATOM 2262 N N . LEU B 1 163 ? 46.992 70.382 12.306 1.00 29.71 151 LEU B N 1
ATOM 2263 C CA . LEU B 1 163 ? 47.319 71.788 12.217 1.00 29.74 151 LEU B CA 1
ATOM 2264 C C . LEU B 1 163 ? 47.492 72.180 10.775 1.00 30.56 151 LEU B C 1
ATOM 2265 O O . LEU B 1 163 ? 46.982 73.218 10.342 1.00 32.83 151 LEU B O 1
ATOM 2270 N N . LYS B 1 164 ? 48.230 71.378 10.001 1.00 32.53 152 LYS B N 1
ATOM 2271 C CA . LYS B 1 164 ? 48.456 71.708 8.566 1.00 31.00 152 LYS B CA 1
ATOM 2272 C C . LYS B 1 164 ? 47.129 71.759 7.795 1.00 31.04 152 LYS B C 1
ATOM 2273 O O . LYS B 1 164 ? 46.914 72.608 6.945 1.00 32.12 152 LYS B O 1
ATOM 2279 N N . TYR B 1 165 ? 46.241 70.858 8.154 1.00 28.35 153 TYR B N 1
ATOM 2280 C CA . TYR B 1 165 ? 44.957 70.734 7.496 1.00 27.68 153 TYR B CA 1
ATOM 2281 C C . TYR B 1 165 ? 44.122 71.968 7.745 1.00 31.27 153 TYR B C 1
ATOM 2282 O O . TYR B 1 165 ? 43.572 72.587 6.832 1.00 32.17 153 TYR B O 1
ATOM 2291 N N . LEU B 1 166 ? 44.001 72.344 9.014 1.00 30.99 154 LEU B N 1
ATOM 2292 C CA . LEU B 1 166 ? 43.248 73.535 9.372 1.00 31.87 154 LEU B CA 1
ATOM 2293 C C . LEU B 1 166 ? 43.832 74.802 8.736 1.00 32.01 154 LEU B C 1
ATOM 2294 O O . LEU B 1 166 ? 43.055 75.703 8.310 1.00 32.65 154 LEU B O 1
ATOM 2299 N N . ASN B 1 167 ? 45.159 74.886 8.705 1.00 31.38 155 ASN B N 1
ATOM 2300 C CA . ASN B 1 167 ? 45.864 75.987 8.043 1.00 32.67 155 ASN B CA 1
ATOM 2301 C C . ASN B 1 167 ? 45.447 76.101 6.583 1.00 34.95 155 ASN B C 1
ATOM 2302 O O . ASN B 1 167 ? 45.082 77.179 6.101 1.00 34.95 155 ASN B O 1
ATOM 2307 N N . ARG B 1 168 ? 45.475 74.980 5.870 1.00 33.03 156 ARG B N 1
ATOM 2308 C CA . ARG B 1 168 ? 45.167 74.999 4.439 1.00 33.54 156 ARG B CA 1
ATOM 2309 C C . ARG B 1 168 ? 43.681 75.204 4.200 1.00 32.65 156 ARG B C 1
ATOM 2310 O O . ARG B 1 168 ? 43.264 75.685 3.116 1.00 32.43 156 ARG B O 1
ATOM 2318 N N . LEU B 1 169 ? 42.841 74.781 5.163 1.00 31.48 157 LEU B N 1
ATOM 2319 C CA . LEU B 1 169 ? 41.402 74.938 4.974 1.00 32.42 157 LEU B CA 1
ATOM 2320 C C . LEU B 1 169 ? 40.968 76.389 4.780 1.00 30.13 157 LEU B C 1
ATOM 2321 O O . LEU B 1 169 ? 40.056 76.677 3.984 1.00 32.45 157 LEU B O 1
ATOM 2326 N N . SER B 1 170 ? 41.580 77.318 5.496 1.00 31.32 158 SER B N 1
ATOM 2327 C CA . SER B 1 170 ? 41.199 78.722 5.318 1.00 34.84 158 SER B CA 1
ATOM 2328 C C . SER B 1 170 ? 41.503 79.138 3.875 1.00 33.47 158 SER B C 1
ATOM 2329 O O . SER B 1 170 ? 40.713 79.851 3.247 1.00 35.77 158 SER B O 1
ATOM 2332 N N . ASP B 1 171 ? 42.614 78.651 3.318 1.00 32.67 159 ASP B N 1
ATOM 2333 C CA . ASP B 1 171 ? 42.940 78.964 1.925 1.00 30.90 159 ASP B CA 1
ATOM 2334 C C . ASP B 1 171 ? 41.939 78.322 0.942 1.00 32.53 159 ASP B C 1
ATOM 2335 O O . ASP B 1 171 ? 41.547 78.916 -0.064 1.00 32.53 159 ASP B O 1
ATOM 2340 N N . TYR B 1 172 ? 41.517 77.097 1.261 1.00 30.72 160 TYR B N 1
ATOM 2341 C CA . TYR B 1 172 ? 40.513 76.362 0.471 1.00 30.52 160 TYR B CA 1
ATOM 2342 C C . TYR B 1 172 ? 39.200 77.141 0.463 1.00 31.31 160 TYR B C 1
ATOM 2343 O O . TYR B 1 172 ? 38.594 77.363 -0.590 1.00 31.71 160 TYR B O 1
ATOM 2352 N N . PHE B 1 173 ? 38.734 77.573 1.644 1.00 30.46 161 PHE B N 1
ATOM 2353 C CA . PHE B 1 173 ? 37.455 78.298 1.703 1.00 30.83 161 PHE B CA 1
ATOM 2354 C C . PHE B 1 173 ? 37.494 79.637 0.951 1.00 30.33 161 PHE B C 1
ATOM 2355 O O . PHE B 1 173 ? 36.513 80.027 0.293 1.00 31.18 161 PHE B O 1
ATOM 2363 N N . PHE B 1 174 ? 38.654 80.292 1.003 1.00 32.33 162 PHE B N 1
ATOM 2364 C CA . PHE B 1 174 ? 38.854 81.559 0.279 1.00 30.52 162 PHE B CA 1
ATOM 2365 C C . PHE B 1 174 ? 38.750 81.273 -1.206 1.00 31.15 162 PHE B C 1
ATOM 2366 O O . PHE B 1 174 ? 37.994 81.956 -1.971 1.00 32.80 162 PHE B O 1
ATOM 2374 N N . ALA B 1 175 ? 39.445 80.234 -1.642 1.00 30.77 163 ALA B N 1
ATOM 2375 C CA . ALA B 1 175 ? 39.449 79.910 -3.087 1.00 32.23 163 ALA B CA 1
ATOM 2376 C C . ALA B 1 175 ? 38.075 79.507 -3.612 1.00 33.94 163 ALA B C 1
ATOM 2377 O O . ALA B 1 175 ? 37.647 79.968 -4.697 1.00 31.91 163 ALA B O 1
ATOM 2379 N N . VAL B 1 176 ? 37.381 78.658 -2.865 1.00 31.97 164 VAL B N 1
ATOM 2380 C CA . VAL B 1 176 ? 36.043 78.245 -3.314 1.00 31.54 164 VAL B CA 1
ATOM 2381 C C . VAL B 1 176 ? 35.037 79.374 -3.254 1.00 31.59 164 VAL B C 1
ATOM 2382 O O . VAL B 1 176 ? 34.143 79.454 -4.115 1.00 32.88 164 VAL B O 1
ATOM 2386 N N . ALA B 1 177 ? 35.186 80.253 -2.262 1.00 30.27 165 ALA B N 1
ATOM 2387 C CA . ALA B 1 177 ? 34.255 81.404 -2.173 1.00 30.34 165 ALA B CA 1
ATOM 2388 C C . ALA B 1 177 ? 34.331 82.217 -3.466 1.00 29.51 165 ALA B C 1
ATOM 2389 O O . ALA B 1 177 ? 33.319 82.617 -4.047 1.00 29.76 165 ALA B O 1
ATOM 2391 N N . ARG B 1 178 ? 35.550 82.435 -3.967 1.00 30.79 166 ARG B N 1
ATOM 2392 C CA . ARG B 1 178 ? 35.735 83.192 -5.212 1.00 30.21 166 ARG B CA 1
ATOM 2393 C C . ARG B 1 178 ? 35.168 82.427 -6.412 1.00 30.96 166 ARG B C 1
ATOM 2394 O O . ARG B 1 178 ? 34.606 83.023 -7.303 1.00 30.74 166 ARG B O 1
ATOM 2402 N N . VAL B 1 179 ? 35.340 81.105 -6.448 1.00 29.71 167 VAL B N 1
ATOM 2403 C CA . VAL B 1 179 ? 34.789 80.319 -7.550 1.00 30.13 167 VAL B CA 1
ATOM 2404 C C . VAL B 1 179 ? 33.253 80.340 -7.510 1.00 30.41 167 VAL B C 1
ATOM 2405 O O . VAL B 1 179 ? 32.562 80.394 -8.542 1.00 31.55 167 VAL B O 1
ATOM 2409 N N . VAL B 1 180 ? 32.711 80.324 -6.296 1.00 29.18 168 VAL B N 1
ATOM 2410 C CA . VAL B 1 180 ? 31.265 80.374 -6.121 1.00 30.62 168 VAL B CA 1
ATOM 2411 C C . VAL B 1 180 ? 30.708 81.693 -6.692 1.00 29.67 168 VAL B C 1
ATOM 2412 O O . VAL B 1 180 ? 29.747 81.715 -7.509 1.00 29.82 168 VAL B O 1
ATOM 2416 N N . ASN B 1 181 ? 31.318 82.816 -6.349 1.00 29.42 169 ASN B N 1
ATOM 2417 C CA . ASN B 1 181 ? 30.886 84.069 -6.966 1.00 29.30 169 ASN B CA 1
ATOM 2418 C C . ASN B 1 181 ? 31.031 84.025 -8.504 1.00 30.89 169 ASN B C 1
ATOM 2419 O O . ASN B 1 181 ? 30.138 84.456 -9.246 1.00 31.92 169 ASN B O 1
ATOM 2424 N N . SER B 1 182 ? 32.149 83.500 -8.970 1.00 30.70 170 SER B N 1
ATOM 2425 C CA A SER B 1 182 ? 32.407 83.428 -10.427 0.50 30.72 170 SER B CA 1
ATOM 2426 C CA B SER B 1 182 ? 32.376 83.487 -10.431 0.50 32.54 170 SER B CA 1
ATOM 2427 C C . SER B 1 182 ? 31.325 82.632 -11.154 1.00 32.14 170 SER B C 1
ATOM 2428 O O . SER B 1 182 ? 30.776 83.072 -12.185 1.00 31.90 170 SER B O 1
ATOM 2433 N N . ARG B 1 183 ? 31.028 81.435 -10.643 1.00 31.97 171 ARG B N 1
ATOM 2434 C CA . ARG B 1 183 ? 29.997 80.599 -11.290 1.00 31.42 171 ARG B CA 1
ATOM 2435 C C . ARG B 1 183 ? 28.601 81.210 -11.243 1.00 31.92 171 ARG B C 1
ATOM 2436 O O . ARG B 1 183 ? 27.772 80.972 -12.146 1.00 31.76 171 ARG B O 1
ATOM 2444 N N . LEU B 1 184 ? 28.328 82.001 -10.207 1.00 31.40 172 LEU B N 1
ATOM 2445 C CA . LEU B 1 184 ? 27.061 82.698 -10.041 1.00 32.05 172 LEU B CA 1
ATOM 2446 C C . LEU B 1 184 ? 27.037 84.019 -10.826 1.00 33.11 172 LEU B C 1
ATOM 2447 O O . LEU B 1 184 ? 26.031 84.723 -10.811 1.00 34.31 172 LEU B O 1
ATOM 2452 N N . GLN B 1 185 ? 28.146 84.344 -11.469 1.00 31.59 173 GLN B N 1
ATOM 2453 C CA . GLN B 1 185 ? 28.312 85.563 -12.277 1.00 32.81 173 GLN B CA 1
ATOM 2454 C C . GLN B 1 185 ? 28.064 86.795 -11.445 1.00 34.93 173 GLN B C 1
ATOM 2455 O O . GLN B 1 185 ? 27.384 87.752 -11.869 1.00 36.20 173 GLN B O 1
ATOM 2461 N N . VAL B 1 186 ? 28.611 86.775 -10.239 1.00 33.98 174 VAL B N 1
ATOM 2462 C CA . VAL B 1 186 ? 28.635 87.961 -9.426 1.00 37.12 174 VAL B CA 1
ATOM 2463 C C . VAL B 1 186 ? 30.065 88.277 -9.034 1.00 35.83 174 VAL B C 1
ATOM 2464 O O . VAL B 1 186 ? 30.904 87.380 -8.860 1.00 35.99 174 VAL B O 1
ATOM 2468 N N . PRO B 1 187 ? 30.366 89.570 -8.928 1.00 37.63 175 PRO B N 1
ATOM 2469 C CA . PRO B 1 187 ? 31.697 90.044 -8.596 1.00 36.26 175 PRO B CA 1
ATOM 2470 C C . PRO B 1 187 ? 32.074 89.701 -7.144 1.00 32.29 175 PRO B C 1
ATOM 2471 O O . PRO B 1 187 ? 31.217 89.662 -6.268 1.00 35.50 175 PRO B O 1
ATOM 2475 N N . ASP B 1 188 ? 33.353 89.457 -6.905 1.00 34.18 176 ASP B N 1
ATOM 2476 C CA . ASP B 1 188 ? 33.822 89.502 -5.535 1.00 33.32 176 ASP B CA 1
ATOM 2477 C C . ASP B 1 188 ? 33.723 90.944 -5.057 1.00 37.25 176 ASP B C 1
ATOM 2478 O O . ASP B 1 188 ? 33.722 91.883 -5.862 1.00 35.40 176 ASP B O 1
ATOM 2483 N N . VAL B 1 189 ? 33.642 91.098 -3.740 1.00 34.33 177 VAL B N 1
ATOM 2484 C CA . VAL B 1 189 ? 33.553 92.417 -3.116 1.00 34.16 177 VAL B CA 1
ATOM 2485 C C . VAL B 1 189 ? 34.999 92.835 -2.853 1.00 35.94 177 VAL B C 1
ATOM 2486 O O . VAL B 1 189 ? 35.762 92.090 -2.222 1.00 36.74 177 VAL B O 1
ATOM 2490 N N . GLU B 1 190 ? 35.403 93.978 -3.384 1.00 37.28 178 GLU B N 1
ATOM 2491 C CA . GLU B 1 190 ? 36.812 94.336 -3.323 1.00 39.15 178 GLU B CA 1
ATOM 2492 C C . GLU B 1 190 ? 37.046 95.522 -2.409 1.00 36.21 178 GLU B C 1
ATOM 2493 O O . GLU B 1 190 ? 36.184 96.353 -2.258 1.00 39.16 178 GLU B O 1
ATOM 2499 N N . TYR B 1 191 ? 38.225 95.555 -1.801 1.00 34.81 179 TYR B N 1
ATOM 2500 C CA . TYR B 1 191 ? 38.638 96.665 -0.949 1.00 37.01 179 TYR B CA 1
ATOM 2501 C C . TYR B 1 191 ? 38.974 97.807 -1.893 1.00 41.30 179 TYR B C 1
ATOM 2502 O O . TYR B 1 191 ? 39.879 97.690 -2.718 1.00 44.04 179 TYR B O 1
ATOM 2511 N N . GLU B 1 192 ? 38.158 98.844 -1.806 1.00 44.61 180 GLU B N 1
ATOM 2512 C CA . GLU B 1 192 ? 38.295 100.065 -2.577 1.00 48.41 180 GLU B CA 1
ATOM 2513 C C . GLU B 1 192 ? 37.488 101.138 -1.867 1.00 50.45 180 GLU B C 1
ATOM 2514 O O . GLU B 1 192 ? 38.049 101.983 -1.165 1.00 56.03 180 GLU B O 1
ATOM 2516 N N . ASP C 1 35 ? 52.298 84.087 23.616 1.00 54.42 23 ASP C N 1
ATOM 2517 C CA . ASP C 1 35 ? 50.918 84.658 23.704 1.00 53.53 23 ASP C CA 1
ATOM 2518 C C . ASP C 1 35 ? 50.379 85.013 22.325 1.00 52.46 23 ASP C C 1
ATOM 2519 O O . ASP C 1 35 ? 51.143 85.407 21.435 1.00 55.39 23 ASP C O 1
ATOM 2524 N N . ASP C 1 36 ? 49.061 84.901 22.159 1.00 47.80 24 ASP C N 1
ATOM 2525 C CA . ASP C 1 36 ? 48.447 85.091 20.855 1.00 41.48 24 ASP C CA 1
ATOM 2526 C C . ASP C 1 36 ? 47.290 86.105 20.829 1.00 38.32 24 ASP C C 1
ATOM 2527 O O . ASP C 1 36 ? 46.508 86.122 19.878 1.00 34.05 24 ASP C O 1
ATOM 2532 N N . THR C 1 37 ? 47.173 86.963 21.843 1.00 33.33 25 THR C N 1
ATOM 2533 C CA . THR C 1 37 ? 46.030 87.882 21.918 1.00 33.60 25 THR C CA 1
ATOM 2534 C C . THR C 1 37 ? 45.943 88.780 20.690 1.00 29.35 25 THR C C 1
ATOM 2535 O O . THR C 1 37 ? 44.855 89.047 20.198 1.00 31.53 25 THR C O 1
ATOM 2539 N N . ARG C 1 38 ? 47.089 89.211 20.149 1.00 30.12 26 ARG C N 1
ATOM 2540 C CA . ARG C 1 38 ? 47.022 90.096 18.971 1.00 31.18 26 ARG C CA 1
ATOM 2541 C C . ARG C 1 38 ? 46.389 89.373 17.769 1.00 30.31 26 ARG C C 1
ATOM 2542 O O . ARG C 1 38 ? 45.529 89.912 17.087 1.00 29.49 26 ARG C O 1
ATOM 2550 N N . VAL C 1 39 ? 46.866 88.162 17.528 1.00 31.01 27 VAL C N 1
ATOM 2551 C CA . VAL C 1 39 ? 46.419 87.372 16.376 1.00 31.18 27 VAL C CA 1
ATOM 2552 C C . VAL C 1 39 ? 44.953 87.013 16.513 1.00 30.66 27 VAL C C 1
ATOM 2553 O O . VAL C 1 39 ? 44.175 87.027 15.536 1.00 29.80 27 VAL C O 1
ATOM 2557 N N . VAL C 1 40 ? 44.551 86.673 17.723 1.00 29.52 28 VAL C N 1
ATOM 2558 C CA . VAL C 1 40 ? 43.145 86.389 17.986 1.00 29.01 28 VAL C CA 1
ATOM 2559 C C . VAL C 1 40 ? 42.292 87.654 17.755 1.00 29.93 28 VAL C C 1
ATOM 2560 O O . VAL C 1 40 ? 41.207 87.586 17.198 1.00 29.90 28 VAL C O 1
ATOM 2564 N N . ALA C 1 41 ? 42.771 88.831 18.179 1.00 30.06 29 ALA C N 1
ATOM 2565 C CA . ALA C 1 41 ? 42.045 90.069 17.953 1.00 27.69 29 ALA C CA 1
ATOM 2566 C C . ALA C 1 41 ? 41.809 90.367 16.498 1.00 27.67 29 ALA C C 1
ATOM 2567 O O . ALA C 1 41 ? 40.677 90.592 16.113 1.00 29.20 29 ALA C O 1
ATOM 2569 N N . TYR C 1 42 ? 42.865 90.336 15.677 1.00 28.61 30 TYR C N 1
ATOM 2570 C CA . TYR C 1 42 ? 42.622 90.638 14.267 1.00 29.77 30 TYR C CA 1
ATOM 2571 C C . TYR C 1 42 ? 41.891 89.484 13.578 1.00 29.36 30 TYR C C 1
ATOM 2572 O O . TYR C 1 42 ? 41.109 89.713 12.642 1.00 32.19 30 TYR C O 1
ATOM 2581 N N . GLY C 1 43 ? 42.065 88.266 14.087 1.00 30.57 31 GLY C N 1
ATOM 2582 C CA . GLY C 1 43 ? 41.272 87.164 13.556 1.00 29.03 31 GLY C CA 1
ATOM 2583 C C . GLY C 1 43 ? 39.788 87.366 13.763 1.00 29.52 31 GLY C C 1
ATOM 2584 O O . GLY C 1 43 ? 38.946 87.039 12.904 1.00 29.62 31 GLY C O 1
ATOM 2585 N N . THR C 1 44 ? 39.444 87.894 14.933 1.00 29.41 32 THR C N 1
ATOM 2586 C CA . THR C 1 44 ? 38.045 88.070 15.338 1.00 30.01 32 THR C CA 1
ATOM 2587 C C . THR C 1 44 ? 37.399 89.261 14.628 1.00 29.81 32 THR C C 1
ATOM 2588 O O . THR C 1 44 ? 36.207 89.229 14.238 1.00 29.80 32 THR C O 1
ATOM 2592 N N . THR C 1 45 ? 38.176 90.316 14.359 1.00 29.83 33 THR C N 1
ATOM 2593 C CA . THR C 1 45 ? 37.669 91.370 13.495 1.00 28.36 33 THR C CA 1
ATOM 2594 C C . THR C 1 45 ? 37.398 90.847 12.043 1.00 29.02 33 THR C C 1
ATOM 2595 O O . THR C 1 45 ? 36.392 91.213 11.418 1.00 30.38 33 THR C O 1
ATOM 2602 N N . ASP C 1 46 ? 38.234 89.938 11.576 1.00 28.09 34 ASP C N 1
ATOM 2603 C CA . ASP C 1 46 ? 38.064 89.314 10.263 1.00 29.64 34 ASP C CA 1
ATOM 2604 C C . ASP C 1 46 ? 36.781 88.468 10.324 1.00 30.11 34 ASP C C 1
ATOM 2605 O O . ASP C 1 46 ? 35.945 88.521 9.389 1.00 29.26 34 ASP C O 1
ATOM 2610 N N . GLU C 1 47 ? 36.611 87.696 11.397 1.00 28.67 35 GLU C N 1
ATOM 2611 C CA . GLU C 1 47 ? 35.390 86.905 11.548 1.00 30.66 35 GLU C CA 1
ATOM 2612 C C . GLU C 1 47 ? 34.135 87.799 11.495 1.00 28.57 35 GLU C C 1
ATOM 2613 O O . GLU C 1 47 ? 33.162 87.538 10.774 1.00 30.65 35 GLU C O 1
ATOM 2619 N N . LEU C 1 48 ? 34.131 88.862 12.297 1.00 29.67 36 LEU C N 1
ATOM 2620 C CA . LEU C 1 48 ? 33.062 89.837 12.231 1.00 30.23 36 LEU C CA 1
ATOM 2621 C C . LEU C 1 48 ? 32.819 90.297 10.798 1.00 29.19 36 LEU C C 1
ATOM 2622 O O . LEU C 1 48 ? 31.669 90.333 10.305 1.00 31.07 36 LEU C O 1
ATOM 2627 N N . ASN C 1 49 ? 33.900 90.662 10.104 1.00 30.42 37 ASN C N 1
ATOM 2628 C CA . ASN C 1 49 ? 33.765 91.130 8.734 1.00 29.53 37 ASN C CA 1
ATOM 2629 C C . ASN C 1 49 ? 33.021 90.090 7.855 1.00 29.75 37 ASN C C 1
ATOM 2630 O O . ASN C 1 49 ? 32.185 90.430 7.032 1.00 30.89 37 ASN C O 1
ATOM 2635 N N . SER C 1 50 ? 33.311 88.825 8.057 1.00 29.59 38 SER C N 1
ATOM 2636 C CA . SER C 1 50 ? 32.662 87.740 7.283 1.00 29.05 38 SER C CA 1
ATOM 2637 C C A SER C 1 50 ? 31.172 87.680 7.610 1.00 31.32 38 SER C C 1
ATOM 2638 O O A SER C 1 50 ? 30.364 87.562 6.685 1.00 30.89 38 SER C O 1
ATOM 2641 N N . PHE C 1 51 ? 30.802 87.863 8.878 1.00 29.69 39 PHE C N 1
ATOM 2642 C CA . PHE C 1 51 ? 29.370 87.876 9.216 1.00 30.45 39 PHE C CA 1
ATOM 2643 C C . PHE C 1 51 ? 28.643 89.100 8.679 1.00 30.41 39 PHE C C 1
ATOM 2644 O O . PHE C 1 51 ? 27.454 89.052 8.329 1.00 31.78 39 PHE C O 1
ATOM 2652 N N . VAL C 1 52 ? 29.349 90.217 8.604 1.00 28.82 40 VAL C N 1
ATOM 2653 C CA . VAL C 1 52 ? 28.808 91.400 7.938 1.00 30.66 40 VAL C CA 1
ATOM 2654 C C . VAL C 1 52 ? 28.523 91.065 6.464 1.00 30.52 40 VAL C C 1
ATOM 2655 O O . VAL C 1 52 ? 27.447 91.384 5.932 1.00 30.89 40 VAL C O 1
ATOM 2659 N N . GLY C 1 53 ? 29.465 90.374 5.810 1.00 29.57 41 GLY C N 1
ATOM 2660 C CA . GLY C 1 53 ? 29.239 89.942 4.448 1.00 30.71 41 GLY C CA 1
ATOM 2661 C C . GLY C 1 53 ? 27.965 89.152 4.285 1.00 30.22 41 GLY C C 1
ATOM 2662 O O . GLY C 1 53 ? 27.237 89.350 3.300 1.00 30.70 41 GLY C O 1
ATOM 2663 N N . SER C 1 54 ? 27.739 88.200 5.185 1.00 29.41 42 SER C N 1
ATOM 2664 C CA . SER C 1 54 ? 26.523 87.388 5.152 1.00 32.12 42 SER C CA 1
ATOM 2665 C C . SER C 1 54 ? 25.306 88.284 5.334 1.00 30.53 42 SER C C 1
ATOM 2666 O O . SER C 1 54 ? 24.347 88.160 4.620 1.00 31.80 42 SER C O 1
ATOM 2669 N N . ALA C 1 55 ? 25.359 89.193 6.287 1.00 30.51 43 ALA C N 1
ATOM 2670 C CA . ALA C 1 55 ? 24.202 90.066 6.582 1.00 32.70 43 ALA C CA 1
ATOM 2671 C C . ALA C 1 55 ? 23.775 90.894 5.367 1.00 31.25 43 ALA C C 1
ATOM 2672 O O . ALA C 1 55 ? 22.576 91.068 5.074 1.00 33.16 43 ALA C O 1
ATOM 2674 N N . ILE C 1 56 ? 24.768 91.413 4.635 1.00 30.84 44 ILE C N 1
ATOM 2675 C CA . ILE C 1 56 ? 24.477 92.232 3.463 1.00 32.61 44 ILE C CA 1
ATOM 2676 C C . ILE C 1 56 ? 23.608 91.452 2.504 1.00 28.48 44 ILE C C 1
ATOM 2677 O O . ILE C 1 56 ? 22.698 91.997 1.857 1.00 31.27 44 ILE C O 1
ATOM 2682 N N . THR C 1 57 ? 23.907 90.161 2.345 1.00 29.53 45 THR C N 1
ATOM 2683 C CA . THR C 1 57 ? 23.243 89.382 1.347 1.00 29.44 45 THR C CA 1
ATOM 2684 C C . THR C 1 57 ? 21.753 89.140 1.709 1.00 31.47 45 THR C C 1
ATOM 2685 O O . THR C 1 57 ? 20.970 88.681 0.826 1.00 32.35 45 THR C O 1
ATOM 2689 N N . GLN C 1 58 ? 21.382 89.434 2.958 1.00 30.46 46 GLN C N 1
ATOM 2690 C CA . GLN C 1 58 ? 20.003 89.289 3.440 1.00 32.63 46 GLN C CA 1
ATOM 2691 C C . GLN C 1 58 ? 19.128 90.527 3.108 1.00 34.60 46 GLN C C 1
ATOM 2692 O O . GLN C 1 58 ? 17.904 90.530 3.336 1.00 33.16 46 GLN C O 1
ATOM 2698 N N . LEU C 1 59 ? 19.752 91.587 2.610 1.00 32.21 47 LEU C N 1
ATOM 2699 C CA . LEU C 1 59 ? 19.108 92.885 2.535 1.00 33.91 47 LEU C CA 1
ATOM 2700 C C . LEU C 1 59 ? 18.798 93.224 1.089 1.00 35.32 47 LEU C C 1
ATOM 2701 O O . LEU C 1 59 ? 19.696 93.294 0.235 1.00 34.14 47 LEU C O 1
ATOM 2706 N N . ASP C 1 60 ? 17.510 93.452 0.810 1.00 34.95 48 ASP C N 1
ATOM 2707 C CA . ASP C 1 60 ? 17.070 93.897 -0.475 1.00 37.96 48 ASP C CA 1
ATOM 2708 C C . ASP C 1 60 ? 17.741 95.222 -0.866 1.00 35.16 48 ASP C C 1
ATOM 2709 O O . ASP C 1 60 ? 17.779 96.168 -0.093 1.00 37.45 48 ASP C O 1
ATOM 2714 N N . GLU C 1 61 ? 18.272 95.251 -2.066 1.00 37.51 49 GLU C N 1
ATOM 2715 C CA . GLU C 1 61 ? 19.032 96.375 -2.601 1.00 42.17 49 GLU C CA 1
ATOM 2716 C C . GLU C 1 61 ? 18.274 97.691 -2.602 1.00 43.97 49 GLU C C 1
ATOM 2717 O O . GLU C 1 61 ? 18.879 98.747 -2.406 1.00 48.17 49 GLU C O 1
ATOM 2723 N N . ASN C 1 62 ? 16.967 97.634 -2.845 1.00 42.03 50 ASN C N 1
ATOM 2724 C CA . ASN C 1 62 ? 16.157 98.849 -2.913 1.00 43.57 50 ASN C CA 1
ATOM 2725 C C . ASN C 1 62 ? 15.723 99.316 -1.522 1.00 41.61 50 ASN C C 1
ATOM 2726 O O . ASN C 1 62 ? 15.925 100.486 -1.173 1.00 45.43 50 ASN C O 1
ATOM 2731 N N . THR C 1 63 ? 15.225 98.405 -0.681 1.00 37.68 51 THR C N 1
ATOM 2732 C CA . THR C 1 63 ? 14.714 98.820 0.632 1.00 35.11 51 THR C CA 1
ATOM 2733 C C . THR C 1 63 ? 15.792 99.324 1.568 1.00 35.45 51 THR C C 1
ATOM 2734 O O . THR C 1 63 ? 15.516 100.191 2.440 1.00 34.70 51 THR C O 1
ATOM 2738 N N . PHE C 1 64 ? 17.003 98.793 1.381 1.00 33.68 52 PHE C N 1
ATOM 2739 C CA . PHE C 1 64 ? 18.129 99.033 2.286 1.00 33.10 52 PHE C CA 1
ATOM 2740 C C . PHE C 1 64 ? 19.365 99.498 1.538 1.00 35.75 52 PHE C C 1
ATOM 2741 O O . PHE C 1 64 ? 20.462 99.159 1.901 1.00 37.28 52 PHE C O 1
ATOM 2749 N N . ALA C 1 65 ? 19.198 100.301 0.507 1.00 34.41 53 ALA C N 1
ATOM 2750 C CA . ALA C 1 65 ? 20.375 100.844 -0.181 1.00 34.65 53 ALA C CA 1
ATOM 2751 C C . ALA C 1 65 ? 21.250 101.657 0.777 1.00 33.80 53 ALA C C 1
ATOM 2752 O O . ALA C 1 65 ? 22.472 101.581 0.691 1.00 35.51 53 ALA C O 1
ATOM 2754 N N . ASP C 1 66 ? 20.646 102.407 1.704 1.00 36.23 54 ASP C N 1
ATOM 2755 C CA . ASP C 1 66 ? 21.437 103.172 2.674 1.00 35.33 54 ASP C CA 1
ATOM 2756 C C . ASP C 1 66 ? 22.262 102.219 3.538 1.00 35.39 54 ASP C C 1
ATOM 2757 O O . ASP C 1 66 ? 23.494 102.330 3.627 1.00 35.27 54 ASP C O 1
ATOM 2762 N N . ILE C 1 67 ? 21.579 101.259 4.149 1.00 33.38 55 ILE C N 1
ATOM 2763 C CA . ILE C 1 67 ? 22.234 100.396 5.104 1.00 32.49 55 ILE C CA 1
ATOM 2764 C C . ILE C 1 67 ? 23.239 99.473 4.425 1.00 32.07 55 ILE C C 1
ATOM 2765 O O . ILE C 1 67 ? 24.339 99.247 4.960 1.00 34.19 55 ILE C O 1
ATOM 2770 N N . ARG C 1 68 ? 22.916 98.966 3.246 1.00 31.31 56 ARG C N 1
ATOM 2771 C CA . ARG C 1 68 ? 23.882 98.140 2.510 1.00 32.44 56 ARG C CA 1
ATOM 2772 C C . ARG C 1 68 ? 25.151 98.912 2.226 1.00 31.32 56 ARG C C 1
ATOM 2773 O O . ARG C 1 68 ? 26.224 98.381 2.401 1.00 31.85 56 ARG C O 1
ATOM 2781 N N . GLY C 1 69 ? 25.022 100.171 1.782 1.00 32.11 57 GLY C N 1
ATOM 2782 C CA . GLY C 1 69 ? 26.196 101.011 1.539 1.00 28.67 57 GLY C CA 1
ATOM 2783 C C . GLY C 1 69 ? 27.046 101.153 2.788 1.00 32.51 57 GLY C C 1
ATOM 2784 O O . GLY C 1 69 ? 28.274 101.033 2.736 1.00 30.37 57 GLY C O 1
ATOM 2785 N N . GLU C 1 70 ? 26.384 101.385 3.918 1.00 30.82 58 GLU C N 1
ATOM 2786 C CA . GLU C 1 70 ? 27.085 101.513 5.212 1.00 32.43 58 GLU C CA 1
ATOM 2787 C C . GLU C 1 70 ? 27.795 100.234 5.585 1.00 32.52 58 GLU C C 1
ATOM 2788 O O . GLU C 1 70 ? 28.902 100.243 6.128 1.00 32.59 58 GLU C O 1
ATOM 2794 N N . LEU C 1 71 ? 27.140 99.111 5.357 1.00 31.10 59 LEU C N 1
ATOM 2795 C CA . LEU C 1 71 ? 27.752 97.834 5.723 1.00 30.62 59 LEU C CA 1
ATOM 2796 C C . LEU C 1 71 ? 28.995 97.595 4.854 1.00 30.40 59 LEU C C 1
ATOM 2797 O O . LEU C 1 71 ? 29.981 97.107 5.343 1.00 32.25 59 LEU C O 1
ATOM 2802 N N . PHE C 1 72 ? 28.950 97.886 3.553 1.00 29.66 60 PHE C N 1
ATOM 2803 C CA . PHE C 1 72 ? 30.163 97.752 2.729 1.00 29.74 60 PHE C CA 1
ATOM 2804 C C . PHE C 1 72 ? 31.281 98.682 3.267 1.00 31.69 60 PHE C C 1
ATOM 2805 O O . PHE C 1 72 ? 32.444 98.316 3.295 1.00 34.07 60 PHE C O 1
ATOM 2813 N N . LYS C 1 73 ? 30.922 99.901 3.659 1.00 30.98 61 LYS C N 1
ATOM 2814 C CA . LYS C 1 73 ? 31.863 100.849 4.281 1.00 30.07 61 LYS C CA 1
ATOM 2815 C C . LYS C 1 73 ? 32.470 100.267 5.533 1.00 30.54 61 LYS C C 1
ATOM 2816 O O . LYS C 1 73 ? 33.701 100.282 5.730 1.00 31.60 61 LYS C O 1
ATOM 2822 N N . ILE C 1 74 ? 31.610 99.718 6.368 1.00 28.92 62 ILE C N 1
ATOM 2823 C CA . ILE C 1 74 ? 32.066 99.038 7.600 1.00 31.31 62 ILE C CA 1
ATOM 2824 C C . ILE C 1 74 ? 33.067 97.915 7.273 1.00 30.38 62 ILE C C 1
ATOM 2825 O O . ILE C 1 74 ? 34.078 97.740 7.985 1.00 29.91 62 ILE C O 1
ATOM 2830 N N . GLN C 1 75 ? 32.836 97.143 6.207 1.00 30.16 63 GLN C N 1
ATOM 2831 C CA . GLN C 1 75 ? 33.755 96.057 5.884 1.00 33.08 63 GLN C CA 1
ATOM 2832 C C . GLN C 1 75 ? 35.123 96.603 5.541 1.00 29.62 63 GLN C C 1
ATOM 2833 O O . GLN C 1 75 ? 36.146 96.015 5.890 1.00 31.11 63 GLN C O 1
ATOM 2839 N N . HIS C 1 76 ? 35.139 97.705 4.802 1.00 30.88 64 HIS C N 1
ATOM 2840 C CA . HIS C 1 76 ? 36.403 98.382 4.445 1.00 30.67 64 HIS C CA 1
ATOM 2841 C C . HIS C 1 76 ? 37.127 98.818 5.725 1.00 28.77 64 HIS C C 1
ATOM 2842 O O . HIS C 1 76 ? 38.302 98.578 5.904 1.00 29.75 64 HIS C O 1
ATOM 2849 N N . GLU C 1 77 ? 36.358 99.357 6.657 1.00 29.22 65 GLU C N 1
ATOM 2850 C CA . GLU C 1 77 ? 36.884 99.846 7.910 1.00 29.11 65 GLU C CA 1
ATOM 2851 C C . GLU C 1 77 ? 37.379 98.724 8.827 1.00 28.12 65 GLU C C 1
ATOM 2852 O O . GLU C 1 77 ? 38.431 98.857 9.467 1.00 30.96 65 GLU C O 1
ATOM 2858 N N . LEU C 1 78 ? 36.668 97.595 8.836 1.00 28.45 66 LEU C N 1
ATOM 2859 C CA . LEU C 1 78 ? 37.124 96.442 9.602 1.00 28.47 66 LEU C CA 1
ATOM 2860 C C . LEU C 1 78 ? 38.413 95.877 9.016 1.00 29.47 66 LEU C C 1
ATOM 2861 O O . LEU C 1 78 ? 39.289 95.407 9.788 1.00 31.33 66 LEU C O 1
ATOM 2866 N N . PHE C 1 79 ? 38.549 95.905 7.687 1.00 30.55 67 PHE C N 1
ATOM 2867 C CA . PHE C 1 79 ? 39.814 95.495 7.062 1.00 29.75 67 PHE C CA 1
ATOM 2868 C C . PHE C 1 79 ? 40.959 96.374 7.564 1.00 29.78 67 PHE C C 1
ATOM 2869 O O . PHE C 1 79 ? 42.020 95.869 7.930 1.00 31.90 67 PHE C O 1
ATOM 2877 N N . ASP C 1 80 ? 40.732 97.687 7.610 1.00 30.92 68 ASP C N 1
ATOM 2878 C CA . ASP C 1 80 ? 41.721 98.642 8.154 1.00 30.38 68 ASP C CA 1
ATOM 2879 C C . ASP C 1 80 ? 42.005 98.404 9.649 1.00 30.21 68 ASP C C 1
ATOM 2880 O O . ASP C 1 80 ? 43.152 98.441 10.081 1.00 31.02 68 ASP C O 1
ATOM 2885 N N . CYS C 1 81 ? 40.958 98.151 10.442 1.00 31.51 69 CYS C N 1
ATOM 2886 C CA . CYS C 1 81 ? 41.151 97.819 11.860 1.00 29.41 69 CYS C CA 1
ATOM 2887 C C . CYS C 1 81 ? 42.051 96.594 12.039 1.00 31.46 69 CYS C C 1
ATOM 2888 O O . CYS C 1 81 ? 42.912 96.579 12.909 1.00 29.14 69 CYS C O 1
ATOM 2891 N N . GLY C 1 82 ? 41.835 95.561 11.224 1.00 29.64 70 GLY C N 1
ATOM 2892 C CA . GLY C 1 82 ? 42.666 94.342 11.312 1.00 31.66 70 GLY C CA 1
ATOM 2893 C C . GLY C 1 82 ? 44.144 94.630 11.052 1.00 29.25 70 GLY C C 1
ATOM 2894 O O . GLY C 1 82 ? 45.042 94.159 11.781 1.00 31.59 70 GLY C O 1
ATOM 2895 N N . GLY C 1 83 ? 44.430 95.416 10.016 1.00 30.46 71 GLY C N 1
ATOM 2896 C CA . GLY C 1 83 ? 45.771 95.841 9.731 1.00 30.65 71 GLY C CA 1
ATOM 2897 C C . GLY C 1 83 ? 46.396 96.625 10.847 1.00 29.03 71 GLY C C 1
ATOM 2898 O O . GLY C 1 83 ? 47.564 96.451 11.157 1.00 28.64 71 GLY C O 1
ATOM 2899 N N . ASP C 1 84 ? 45.614 97.507 11.454 1.00 28.79 72 ASP C N 1
ATOM 2900 C CA . ASP C 1 84 ? 46.083 98.289 12.599 1.00 27.18 72 ASP C CA 1
ATOM 2901 C C . ASP C 1 84 ? 46.422 97.398 13.785 1.00 27.40 72 ASP C C 1
ATOM 2902 O O . ASP C 1 84 ? 47.429 97.595 14.463 1.00 28.45 72 ASP C O 1
ATOM 2907 N N . LEU C 1 85 ? 45.564 96.435 14.047 1.00 30.15 73 LEU C N 1
ATOM 2908 C CA . LEU C 1 85 ? 45.803 95.469 15.140 1.00 30.23 73 LEU C CA 1
ATOM 2909 C C . LEU C 1 85 ? 47.048 94.620 14.929 1.00 31.09 73 LEU C C 1
ATOM 2910 O O . LEU C 1 85 ? 47.736 94.274 15.898 1.00 31.72 73 LEU C O 1
ATOM 2915 N N . ALA C 1 86 ? 47.353 94.302 13.678 1.00 31.68 74 ALA C N 1
ATOM 2916 C CA . ALA C 1 86 ? 48.507 93.467 13.340 1.00 34.15 74 ALA C CA 1
ATOM 2917 C C . ALA C 1 86 ? 49.840 94.182 13.524 1.00 36.91 74 ALA C C 1
ATOM 2918 O O . ALA C 1 86 ? 50.873 93.512 13.665 1.00 39.35 74 ALA C O 1
ATOM 2928 N N . LEU C 1 88 ? 52.638 95.829 15.501 1.00 47.13 76 LEU C N 1
ATOM 2929 C CA . LEU C 1 88 ? 53.135 95.672 16.857 1.00 49.61 76 LEU C CA 1
ATOM 2930 C C . LEU C 1 88 ? 53.397 97.058 17.438 1.00 53.66 76 LEU C C 1
ATOM 2931 O O . LEU C 1 88 ? 52.934 97.392 18.538 1.00 55.31 76 LEU C O 1
ATOM 2933 N N . LYS C 1 89 ? 54.133 97.858 16.673 1.00 57.55 77 LYS C N 1
ATOM 2934 C CA . LYS C 1 89 ? 54.359 99.270 16.976 1.00 60.16 77 LYS C CA 1
ATOM 2935 C C . LYS C 1 89 ? 54.018 100.097 15.739 1.00 61.54 77 LYS C C 1
ATOM 2936 O O . LYS C 1 89 ? 54.433 99.758 14.633 1.00 62.79 77 LYS C O 1
ATOM 2938 N N . VAL C 1 90 ? 53.240 101.161 15.918 1.00 63.38 78 VAL C N 1
ATOM 2939 C CA . VAL C 1 90 ? 53.005 102.117 14.829 1.00 64.52 78 VAL C CA 1
ATOM 2940 C C . VAL C 1 90 ? 54.312 102.887 14.571 1.00 65.13 78 VAL C C 1
ATOM 2941 O O . VAL C 1 90 ? 55.060 103.185 15.504 1.00 64.43 78 VAL C O 1
ATOM 2945 N N . LYS C 1 91 ? 54.591 103.169 13.300 1.00 66.16 79 LYS C N 1
ATOM 2946 C CA . LYS C 1 91 ? 55.865 103.763 12.890 1.00 66.29 79 LYS C CA 1
ATOM 2947 C C . LYS C 1 91 ? 55.660 104.989 12.007 1.00 66.06 79 LYS C C 1
ATOM 2948 O O . LYS C 1 91 ? 54.603 105.155 11.386 1.00 66.11 79 LYS C O 1
ATOM 2950 N N . GLU C 1 92 ? 56.689 105.834 11.962 1.00 65.86 80 GLU C N 1
ATOM 2951 C CA . GLU C 1 92 ? 56.718 107.028 11.110 1.00 64.94 80 GLU C CA 1
ATOM 2952 C C . GLU C 1 92 ? 56.046 106.796 9.758 1.00 63.91 80 GLU C C 1
ATOM 2953 O O . GLU C 1 9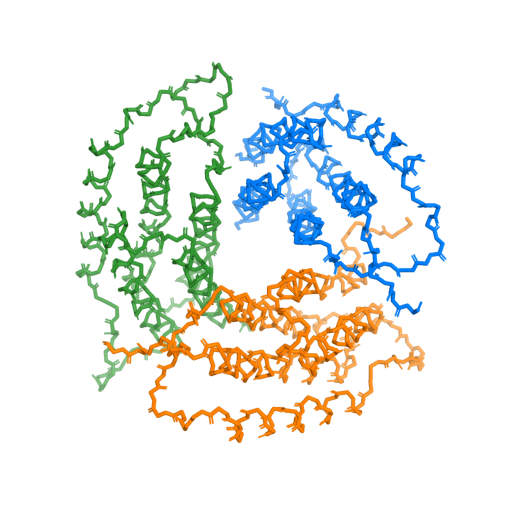2 ? 55.017 107.412 9.445 1.00 63.45 80 GLU C O 1
ATOM 2955 N N . ASP C 1 93 ? 56.620 105.883 8.975 1.00 61.74 81 ASP C N 1
ATOM 2956 C CA . ASP C 1 93 ? 56.196 105.670 7.591 1.00 59.61 81 ASP C CA 1
ATOM 2957 C C . ASP C 1 93 ? 54.883 104.907 7.467 1.00 57.30 81 ASP C C 1
ATOM 2958 O O . ASP C 1 93 ? 54.447 104.626 6.344 1.00 57.72 81 ASP C O 1
ATOM 2960 N N . ARG C 1 94 ? 54.248 104.580 8.598 1.00 53.63 82 ARG C N 1
ATOM 2961 C CA . ARG C 1 94 ? 53.147 103.634 8.605 1.00 51.01 82 ARG C CA 1
ATOM 2962 C C . ARG C 1 94 ? 52.165 103.975 9.713 1.00 47.11 82 ARG C C 1
ATOM 2963 O O . ARG C 1 94 ? 52.159 103.311 10.752 1.00 47.31 82 ARG C O 1
ATOM 2966 N N . PRO C 1 95 ? 51.374 105.047 9.520 1.00 41.75 83 PRO C N 1
ATOM 2967 C CA . PRO C 1 95 ? 50.344 105.411 10.487 1.00 38.97 83 PRO C CA 1
ATOM 2968 C C . PRO C 1 95 ? 49.182 104.418 10.527 1.00 35.85 83 PRO C C 1
ATOM 2969 O O . PRO C 1 95 ? 48.985 103.618 9.612 1.00 34.36 83 PRO C O 1
ATOM 2973 N N . TYR C 1 96 ? 48.405 104.477 11.600 1.00 31.68 84 TYR C N 1
ATOM 2974 C CA . TYR C 1 96 ? 47.199 103.680 11.677 1.00 29.83 84 TYR C CA 1
ATOM 2975 C C . TYR C 1 96 ? 46.244 104.171 10.588 1.00 25.11 84 TYR C C 1
ATOM 2976 O O . TYR C 1 96 ? 46.271 105.353 10.261 1.00 29.98 84 TYR C O 1
ATOM 2985 N N . LYS C 1 97 ? 45.460 103.251 10.030 1.00 29.12 85 LYS C N 1
ATOM 2986 C CA A LYS C 1 97 ? 44.473 103.534 8.989 0.50 27.65 85 LYS C CA 1
ATOM 2987 C CA B LYS C 1 97 ? 44.485 103.587 9.006 0.50 29.00 85 LYS C CA 1
ATOM 2988 C C . LYS C 1 97 ? 43.105 103.905 9.551 1.00 30.17 85 LYS C C 1
ATOM 2989 O O . LYS C 1 97 ? 42.355 104.690 8.931 1.00 31.98 85 LYS C O 1
ATOM 3000 N N . ALA C 1 98 ? 42.757 103.295 10.694 1.00 28.27 86 ALA C N 1
ATOM 3001 C CA . ALA C 1 98 ? 41.470 103.504 11.332 1.00 28.42 86 ALA C CA 1
ATOM 3002 C C . ALA C 1 98 ? 41.514 104.835 12.094 1.00 28.69 86 ALA C C 1
ATOM 3003 O O . ALA C 1 98 ? 42.316 105.019 13.032 1.00 27.94 86 ALA C O 1
ATOM 3005 N N . LYS C 1 99 ? 40.681 105.782 11.671 1.00 29.42 87 LYS C N 1
ATOM 3006 C CA . LYS C 1 99 ? 40.704 107.157 12.218 1.00 30.84 87 LYS C CA 1
ATOM 3007 C C . LYS C 1 99 ? 39.352 107.546 12.807 1.00 27.22 87 LYS C C 1
ATOM 3008 O O . LYS C 1 99 ? 38.298 106.893 12.533 1.00 29.52 87 LYS C O 1
ATOM 3013 N N . GLN C 1 100 ? 39.398 108.587 13.645 1.00 28.12 88 GLN C N 1
ATOM 3014 C CA . GLN C 1 100 ? 38.247 108.974 14.461 1.00 30.97 88 GLN C CA 1
ATOM 3015 C C . GLN C 1 100 ? 36.961 109.121 13.664 1.00 30.19 88 GLN C C 1
ATOM 3016 O O . GLN C 1 100 ? 35.895 108.756 14.158 1.00 30.28 88 GLN C O 1
ATOM 3022 N N . GLU C 1 101 ? 37.053 109.652 12.449 1.00 32.18 89 GLU C N 1
ATOM 3023 C CA . GLU C 1 101 ? 35.877 109.861 11.620 1.00 35.96 89 GLU C CA 1
ATOM 3024 C C . GLU C 1 101 ? 34.948 108.652 11.485 1.00 35.82 89 GLU C C 1
ATOM 3025 O O . GLU C 1 101 ? 33.728 108.819 11.386 1.00 32.75 89 GLU C O 1
ATOM 3031 N N . ILE C 1 102 ? 35.506 107.437 11.486 1.00 33.20 90 ILE C N 1
ATOM 3032 C CA . ILE C 1 102 ? 34.703 106.235 11.286 1.00 32.05 90 ILE C CA 1
ATOM 3033 C C . ILE C 1 102 ? 33.809 105.962 12.498 1.00 32.41 90 ILE C C 1
ATOM 3034 O O . ILE C 1 102 ? 32.702 105.405 12.387 1.00 32.62 90 ILE C O 1
ATOM 3039 N N . VAL C 1 103 ? 34.292 106.380 13.667 1.00 29.80 91 VAL C N 1
ATOM 3040 C CA . VAL C 1 103 ? 33.491 106.278 14.891 1.00 30.43 91 VAL C CA 1
ATOM 3041 C C . VAL C 1 103 ? 32.365 107.340 14.879 1.00 31.36 91 VAL C C 1
ATOM 3042 O O . VAL C 1 103 ? 31.199 107.057 15.210 1.00 29.91 91 VAL C O 1
ATOM 3046 N N . ASP C 1 104 ? 32.748 108.555 14.495 1.00 31.13 92 ASP C N 1
ATOM 3047 C CA . ASP C 1 104 ? 31.806 109.676 14.383 1.00 30.63 92 ASP C CA 1
ATOM 3048 C C . ASP C 1 104 ? 30.655 109.328 13.445 1.00 31.43 92 ASP C C 1
ATOM 3049 O O . ASP C 1 104 ? 29.503 109.592 13.776 1.00 32.36 92 ASP C O 1
ATOM 3054 N N . PHE C 1 105 ? 30.961 108.716 12.303 1.00 34.03 93 PHE C N 1
ATOM 3055 C CA . PHE C 1 105 ? 29.910 108.258 11.373 1.00 33.51 93 PHE C CA 1
ATOM 3056 C C . PHE C 1 105 ? 28.923 107.262 11.982 1.00 31.90 93 PHE C C 1
ATOM 3057 O O . PHE C 1 105 ? 27.696 107.418 11.871 1.00 31.74 93 PHE C O 1
ATOM 3065 N N . LEU C 1 106 ? 29.437 106.263 12.680 1.00 32.51 94 LEU C N 1
ATOM 3066 C CA . LEU C 1 106 ? 28.559 105.299 13.294 1.00 32.54 94 LEU C CA 1
ATOM 3067 C C . LEU C 1 106 ? 27.614 105.971 14.243 1.00 30.73 94 LEU C C 1
ATOM 3068 O O . LEU C 1 106 ? 26.430 105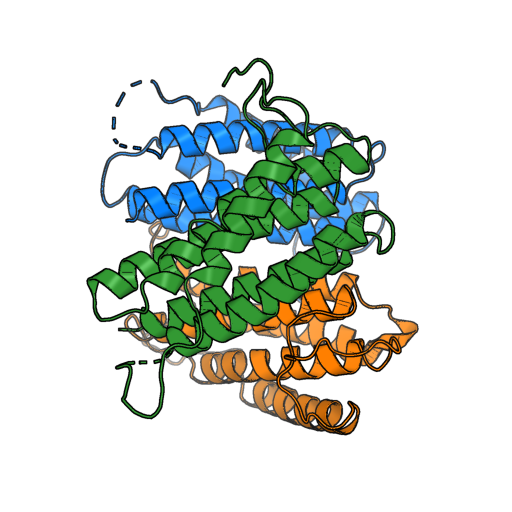.655 14.275 1.00 32.15 94 LEU C O 1
ATOM 3073 N N . GLU C 1 107 ? 28.146 106.886 15.056 1.00 31.33 95 GLU C N 1
ATOM 3074 C CA . GLU C 1 107 ? 27.331 107.608 16.037 1.00 30.60 95 GLU C CA 1
ATOM 3075 C C . GLU C 1 107 ? 26.211 108.391 15.340 1.00 31.78 95 GLU C C 1
ATOM 3076 O O . GLU C 1 107 ? 25.086 108.368 15.777 1.00 32.02 95 GLU C O 1
ATOM 3082 N N . GLN C 1 108 ? 26.522 109.074 14.253 1.00 30.97 96 GLN C N 1
ATOM 3083 C CA . GLN C 1 108 ? 25.503 109.785 13.476 1.00 33.05 96 GLN C CA 1
ATOM 3084 C C . GLN C 1 108 ? 24.370 108.852 12.995 1.00 32.06 96 GLN C C 1
ATOM 3085 O O . GLN C 1 108 ? 23.167 109.156 13.149 1.00 30.76 96 GLN C O 1
ATOM 3091 N N . ARG C 1 109 ? 24.764 107.709 12.462 1.00 31.87 97 ARG C N 1
ATOM 3092 C CA . ARG C 1 109 ? 23.787 106.725 11.952 1.00 32.02 97 ARG C CA 1
ATOM 3093 C C . ARG C 1 109 ? 22.979 106.084 13.069 1.00 33.58 97 ARG C C 1
ATOM 3094 O O . ARG C 1 109 ? 21.762 105.945 12.945 1.00 32.76 97 ARG C O 1
ATOM 3102 N N . ILE C 1 110 ? 23.627 105.776 14.184 1.00 32.38 98 ILE C N 1
ATOM 3103 C CA . ILE C 1 110 ? 22.894 105.263 15.368 1.00 34.04 98 ILE C CA 1
ATOM 3104 C C . ILE C 1 110 ? 21.745 106.211 15.784 1.00 33.15 98 ILE C C 1
ATOM 3105 O O . ILE C 1 110 ? 20.602 105.804 15.979 1.00 33.95 98 ILE C O 1
ATOM 3110 N N . ASP C 1 111 ? 22.044 107.505 15.909 1.00 32.56 99 ASP C N 1
ATOM 3111 C CA . ASP C 1 111 ? 21.046 108.487 16.294 1.00 31.86 99 ASP C CA 1
ATOM 3112 C C . ASP C 1 111 ? 19.895 108.497 15.281 1.00 33.24 99 ASP C C 1
ATOM 3113 O O . ASP C 1 111 ? 18.723 108.518 15.654 1.00 32.45 99 ASP C O 1
ATOM 3118 N N . ALA C 1 112 ? 20.253 108.486 13.998 1.00 32.31 100 ALA C N 1
ATOM 3119 C CA . ALA C 1 112 ? 19.268 108.419 12.915 1.00 32.87 100 ALA C CA 1
ATOM 3120 C C . ALA C 1 112 ? 18.356 107.201 13.006 1.00 32.29 100 ALA C C 1
ATOM 3121 O O . ALA C 1 112 ? 17.136 107.311 12.877 1.00 32.12 100 ALA C O 1
ATOM 3123 N N . TYR C 1 113 ? 18.947 106.048 13.249 1.00 32.36 101 TYR C N 1
ATOM 3124 C CA . TYR C 1 113 ? 18.172 104.786 13.274 1.00 31.80 101 TYR C CA 1
ATOM 3125 C C . TYR C 1 113 ? 17.346 104.662 14.537 1.00 32.98 101 TYR C C 1
ATOM 3126 O O . TYR C 1 113 ? 16.244 104.113 14.514 1.00 32.48 101 TYR C O 1
ATOM 3135 N N . ILE C 1 114 ? 17.849 105.183 15.655 1.00 33.30 102 ILE C N 1
ATOM 3136 C CA . ILE C 1 114 ? 17.002 105.247 16.866 1.00 34.85 102 ILE C CA 1
ATOM 3137 C C . ILE C 1 114 ? 15.760 106.121 16.633 1.00 32.88 102 ILE C C 1
ATOM 3138 O O . ILE C 1 114 ? 14.639 105.792 17.061 1.00 32.78 102 ILE C O 1
ATOM 3143 N N . LYS C 1 115 ? 15.952 107.236 15.927 1.00 31.53 103 LYS C N 1
ATOM 3144 C CA . LYS C 1 115 ? 14.862 108.105 15.587 1.00 30.34 103 LYS C CA 1
ATOM 3145 C C . LYS C 1 115 ? 13.850 107.409 14.676 1.00 29.82 103 LYS C C 1
ATOM 3146 O O . LYS C 1 115 ? 12.635 107.626 14.833 1.00 35.18 103 LYS C O 1
ATOM 3150 N N . GLU C 1 116 ? 14.352 106.661 13.689 1.00 29.55 104 GLU C N 1
ATOM 3151 C CA . GLU C 1 116 ? 13.511 105.977 12.688 1.00 30.26 104 GLU C CA 1
ATOM 3152 C C . GLU C 1 116 ? 12.656 104.870 13.294 1.00 32.04 104 GLU C C 1
ATOM 3153 O O . GLU C 1 116 ? 11.459 104.801 13.045 1.00 32.26 104 GLU C O 1
ATOM 3159 N N . ALA C 1 117 ? 13.249 104.060 14.152 1.00 33.66 105 ALA C N 1
ATOM 3160 C CA . ALA C 1 117 ? 12.550 102.915 14.727 1.00 33.53 105 ALA C CA 1
ATOM 3161 C C . ALA C 1 117 ? 11.557 103.354 15.785 1.00 33.25 105 ALA C C 1
ATOM 3162 O O . ALA C 1 117 ? 11.701 104.406 16.353 1.00 32.06 105 ALA C O 1
ATOM 3164 N N . PRO C 1 118 ? 10.563 102.504 16.083 1.00 35.80 106 PRO C N 1
ATOM 3165 C CA . PRO C 1 118 ? 9.607 102.817 17.148 1.00 34.36 106 PRO C CA 1
ATOM 3166 C C . PRO C 1 118 ? 10.327 102.923 18.494 1.00 32.99 106 PRO C C 1
ATOM 3167 O O . PRO C 1 118 ? 11.369 102.302 18.668 1.00 34.13 106 PRO C O 1
ATOM 3171 N N . GLU C 1 119 ? 9.805 103.700 19.434 1.00 35.16 107 GLU C N 1
ATOM 3172 C CA . GLU C 1 119 ? 10.472 103.798 20.731 1.00 37.12 107 GLU C CA 1
ATOM 3173 C C . GLU C 1 119 ? 10.559 102.402 21.358 1.00 37.19 107 GLU C C 1
ATOM 3174 O O . GLU C 1 119 ? 9.627 101.619 21.265 1.00 36.41 107 GLU C O 1
ATOM 3180 N N . LEU C 1 120 ? 11.690 102.088 21.978 1.00 34.02 108 LEU C N 1
ATOM 3181 C CA . LEU C 1 120 ? 11.881 100.784 22.612 1.00 31.76 108 LEU C CA 1
ATOM 3182 C C . LEU C 1 120 ? 11.085 100.749 23.906 1.00 34.21 108 LEU C C 1
ATOM 3183 O O . LEU C 1 120 ? 11.259 101.617 24.749 1.00 34.79 108 LEU C O 1
ATOM 3188 N N . GLU C 1 121 ? 10.155 99.800 24.036 1.00 32.49 109 GLU C N 1
ATOM 3189 C CA . GLU C 1 121 ? 9.295 99.678 25.233 1.00 35.98 109 GLU C CA 1
ATOM 3190 C C . GLU C 1 121 ? 9.684 98.493 26.129 1.00 36.07 109 GLU C C 1
ATOM 3191 O O . GLU C 1 121 ? 9.475 98.535 27.347 1.00 34.67 109 GLU C O 1
ATOM 3194 N N . ARG C 1 122 ? 10.226 97.443 25.524 1.00 36.61 110 ARG C N 1
ATOM 3195 C CA . ARG C 1 122 ? 10.603 96.210 26.228 1.00 37.07 110 ARG C CA 1
ATOM 3196 C C . ARG C 1 122 ? 11.973 95.762 25.794 1.00 35.85 110 ARG C C 1
ATOM 3197 O O . ARG C 1 122 ? 12.465 96.163 24.754 1.00 33.39 110 ARG C O 1
ATOM 3205 N N . PHE C 1 123 ? 12.600 94.884 26.565 1.00 33.62 111 PHE C N 1
ATOM 3206 C CA . PHE C 1 123 ? 13.865 94.331 26.118 1.00 31.47 111 PHE C CA 1
ATOM 3207 C C . PHE C 1 123 ? 13.674 93.536 24.826 1.00 32.68 111 PHE C C 1
ATOM 3208 O O . PHE C 1 123 ? 12.652 92.915 24.622 1.00 34.35 111 PHE C O 1
ATOM 3216 N N . ILE C 1 124 ? 14.676 93.599 23.973 1.00 31.76 112 ILE C N 1
ATOM 3217 C CA . ILE C 1 124 ? 14.633 92.983 22.633 1.00 32.95 112 ILE C CA 1
ATOM 3218 C C . ILE C 1 124 ? 15.390 91.641 22.673 1.00 34.33 112 ILE C C 1
ATOM 3219 O O . ILE C 1 124 ? 16.497 91.546 23.234 1.00 35.61 112 ILE C O 1
ATOM 3224 N N . LEU C 1 125 ? 14.777 90.606 22.101 1.00 30.55 113 LEU C N 1
ATOM 3225 C CA . LEU C 1 125 ? 15.473 89.335 21.849 1.00 29.95 113 LEU C CA 1
ATOM 3226 C C . LEU C 1 125 ? 15.919 89.335 20.401 1.00 28.43 113 LEU C C 1
ATOM 3227 O O . LEU C 1 125 ? 15.259 89.899 19.533 1.00 29.97 113 LEU C O 1
ATOM 3232 N N . PRO C 1 126 ? 17.104 88.763 20.135 1.00 28.50 114 PRO C N 1
ATOM 3233 C CA . PRO C 1 126 ? 17.595 88.916 18.805 1.00 28.38 114 PRO C CA 1
ATOM 3234 C C . PRO C 1 126 ? 16.795 88.148 17.740 1.00 31.26 114 PRO C C 1
ATOM 3235 O O . PRO C 1 126 ? 16.356 87.030 17.972 1.00 30.71 114 PRO C O 1
ATOM 3239 N N . GLY C 1 127 ? 16.578 88.784 16.596 1.00 31.20 115 GLY C N 1
ATOM 3240 C CA . GLY C 1 127 ? 15.939 88.126 15.484 1.00 29.39 115 GLY C CA 1
ATOM 3241 C C . GLY C 1 127 ? 14.766 88.920 14.897 1.00 29.22 115 GLY C C 1
ATOM 3242 O O . GLY C 1 127 ? 14.742 90.171 14.992 1.00 32.39 115 GLY C O 1
ATOM 3243 N N . GLY C 1 128 ? 13.805 88.204 14.295 1.00 28.37 116 GLY C N 1
ATOM 3244 C CA . GLY C 1 128 ? 12.624 88.750 13.676 1.00 27.85 116 GLY C CA 1
ATOM 3245 C C . GLY C 1 128 ? 12.714 88.316 12.228 1.00 28.66 116 GLY C C 1
ATOM 3246 O O . GLY C 1 128 ? 12.546 87.152 11.922 1.00 32.50 116 GLY C O 1
ATOM 3247 N N . SER C 1 129 ? 13.044 89.251 11.357 1.00 32.75 117 SER C N 1
ATOM 3248 C CA . SER C 1 129 ? 13.337 88.907 9.972 1.00 31.82 117 SER C CA 1
ATOM 3249 C C . SER C 1 129 ? 14.710 88.185 9.890 1.00 31.73 117 SER C C 1
ATOM 3250 O O . SER C 1 129 ? 15.556 88.320 10.791 1.00 29.55 117 SER C O 1
ATOM 3253 N N . GLU C 1 130 ? 14.921 87.393 8.839 1.00 29.18 118 GLU C N 1
ATOM 3254 C CA . GLU C 1 130 ? 16.221 86.749 8.660 1.00 31.98 118 GLU C CA 1
ATOM 3255 C C . GLU C 1 130 ? 17.309 87.819 8.629 1.00 31.31 118 GLU C C 1
ATOM 3256 O O . GLU C 1 130 ? 18.398 87.644 9.181 1.00 31.64 118 GLU C O 1
ATOM 3262 N N . ALA C 1 131 ? 17.011 88.952 7.992 1.00 29.20 119 ALA C N 1
ATOM 3263 C CA . ALA C 1 131 ? 18.015 90.006 7.868 1.00 30.06 119 ALA C CA 1
ATOM 3264 C C . ALA C 1 131 ? 18.358 90.619 9.223 1.00 31.45 119 ALA C C 1
ATOM 3265 O O . ALA C 1 131 ? 19.545 90.743 9.586 1.00 31.72 119 ALA C O 1
ATOM 3267 N N . ALA C 1 132 ? 17.321 90.994 9.974 1.00 31.66 120 ALA C N 1
ATOM 3268 C CA . ALA C 1 132 ? 17.559 91.489 11.338 1.00 28.56 120 ALA C CA 1
ATOM 3269 C C . ALA C 1 132 ? 18.379 90.479 12.182 1.00 28.10 120 ALA C C 1
ATOM 3270 O O . ALA C 1 132 ? 19.276 90.860 12.977 1.00 30.92 120 ALA C O 1
ATOM 3272 N N . ALA C 1 133 ? 18.021 89.199 12.043 1.00 29.82 121 ALA C N 1
ATOM 3273 C CA . ALA C 1 133 ? 18.693 88.148 12.835 1.00 27.61 121 ALA C CA 1
ATOM 3274 C C . ALA C 1 133 ? 20.173 88.141 12.509 1.00 29.10 121 ALA C C 1
ATOM 3275 O O . ALA C 1 133 ? 21.025 88.041 13.413 1.00 31.18 121 ALA C O 1
ATOM 3277 N N . SER C 1 134 ? 20.494 88.242 11.209 1.00 28.88 122 SER C N 1
ATOM 3278 C CA . SER C 1 134 ? 21.879 88.238 10.760 1.00 31.14 122 SER C CA 1
ATOM 3279 C C . SER C 1 134 ? 22.649 89.461 11.306 1.00 30.44 122 SER C C 1
ATOM 3280 O O . SER C 1 134 ? 23.870 89.380 11.561 1.00 32.38 122 SER C O 1
ATOM 3283 N N . LEU C 1 135 ? 21.943 90.581 11.481 1.00 30.24 123 LEU C N 1
ATOM 3284 C CA . LEU C 1 135 ? 22.538 91.805 12.067 1.00 29.14 123 LEU C CA 1
ATOM 3285 C C . LEU C 1 135 ? 22.746 91.686 13.563 1.00 29.73 123 LEU C C 1
ATOM 3286 O O . LEU C 1 135 ? 23.750 92.169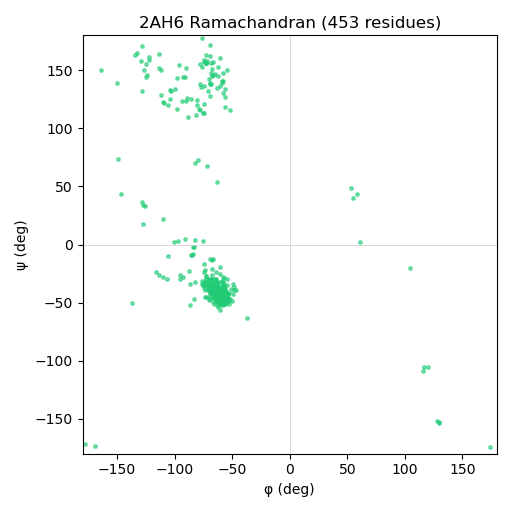 14.088 1.00 31.00 123 LEU C O 1
ATOM 3291 N N . HIS C 1 136 ? 21.855 90.978 14.265 1.00 28.35 124 HIS C N 1
ATOM 3292 C CA . HIS C 1 136 ? 22.079 90.678 15.683 1.00 30.11 124 HIS C CA 1
ATOM 3293 C C . HIS C 1 136 ? 23.256 89.740 15.873 1.00 30.23 124 HIS C C 1
ATOM 3294 O O . HIS C 1 136 ? 23.946 89.817 16.901 1.00 30.53 124 HIS C O 1
ATOM 3301 N N . VAL C 1 137 ? 23.457 88.806 14.964 1.00 30.54 125 VAL C N 1
ATOM 3302 C CA . VAL C 1 137 ? 24.667 87.988 15.037 1.00 29.49 125 VAL C CA 1
ATOM 3303 C C . VAL C 1 137 ? 25.887 88.923 14.929 1.00 29.59 125 VAL C C 1
ATOM 3304 O O . VAL C 1 137 ? 26.822 88.819 15.694 1.00 31.16 125 VAL C O 1
ATOM 3308 N N . CYS C 1 138 ? 25.868 89.858 13.976 1.00 29.40 126 CYS C N 1
ATOM 3309 C CA . CYS C 1 138 ? 26.958 90.815 13.854 1.00 29.48 126 CYS C CA 1
ATOM 3310 C C . CYS C 1 138 ? 27.157 91.599 15.163 1.00 29.91 126 CYS C C 1
ATOM 3311 O O . CYS C 1 138 ? 28.275 91.814 15.633 1.00 31.58 126 CYS C O 1
ATOM 3314 N N . ARG C 1 139 ? 26.063 92.010 15.782 1.00 29.19 127 ARG C N 1
ATOM 3315 C CA . ARG C 1 139 ? 26.130 92.683 17.083 1.00 31.47 127 ARG C CA 1
ATOM 3316 C C . ARG C 1 139 ? 26.922 91.878 18.111 1.00 31.16 127 ARG C C 1
ATOM 3317 O O . ARG C 1 139 ? 27.813 92.407 18.807 1.00 32.10 127 ARG C O 1
ATOM 3325 N N . THR C 1 140 ? 26.583 90.590 18.280 1.00 30.71 128 THR C N 1
ATOM 3326 C CA . THR C 1 140 ? 27.238 89.810 19.312 1.00 28.98 128 THR C CA 1
ATOM 3327 C C . THR C 1 140 ? 28.682 89.512 18.965 1.00 30.63 128 THR C C 1
ATOM 3328 O O . THR C 1 140 ? 29.503 89.429 19.874 1.00 31.82 128 THR C O 1
ATOM 3332 N N . ILE C 1 141 ? 28.985 89.340 17.683 1.00 30.45 129 ILE C N 1
ATOM 3333 C CA . ILE C 1 141 ? 30.355 89.052 17.254 1.00 31.78 129 ILE C CA 1
ATOM 3334 C C . ILE C 1 141 ? 31.241 90.305 17.356 1.00 31.04 129 ILE C C 1
ATOM 3335 O O . ILE C 1 141 ? 32.430 90.196 17.753 1.00 30.76 129 ILE C O 1
ATOM 3340 N N . ALA C 1 142 ? 30.637 91.485 17.162 1.00 30.71 130 ALA C N 1
ATOM 3341 C CA . ALA C 1 142 ? 31.340 92.730 17.428 1.00 31.48 130 ALA C CA 1
ATOM 3342 C C . ALA C 1 142 ? 31.769 92.821 18.869 1.00 30.21 130 ALA C C 1
ATOM 3343 O O . ALA C 1 142 ? 32.922 93.203 19.165 1.00 31.77 130 ALA C O 1
ATOM 3345 N N . ARG C 1 143 ? 30.857 92.456 19.786 1.00 31.77 131 ARG C N 1
ATOM 3346 C CA . ARG C 1 143 ? 31.194 92.453 21.200 1.00 31.59 131 ARG C CA 1
ATOM 3347 C C . ARG C 1 143 ? 32.330 91.458 21.508 1.00 30.87 131 ARG C C 1
ATOM 3348 O O . ARG C 1 143 ? 33.192 91.724 22.342 1.00 30.77 131 ARG C O 1
ATOM 3353 N N . ARG C 1 144 ? 32.318 90.303 20.852 1.00 29.96 132 ARG C N 1
ATOM 3354 C CA . ARG C 1 144 ? 33.392 89.317 21.020 1.00 30.37 132 ARG C CA 1
ATOM 3355 C C . ARG C 1 144 ? 34.724 89.917 20.560 1.00 29.43 132 ARG C C 1
ATOM 3356 O O . ARG C 1 144 ? 35.743 89.817 21.247 1.00 30.97 132 ARG C O 1
ATOM 3364 N N . ALA C 1 145 ? 34.710 90.567 19.402 1.00 31.57 133 ALA C N 1
ATOM 3365 C CA . ALA C 1 145 ? 35.936 91.220 18.884 1.00 31.34 133 ALA C CA 1
ATOM 3366 C C . ALA C 1 145 ? 36.390 92.280 19.856 1.00 30.43 133 ALA C C 1
ATOM 3367 O O . ALA C 1 145 ? 37.558 92.350 20.209 1.00 31.20 133 ALA C O 1
ATOM 3369 N N . GLU C 1 146 ? 35.458 93.083 20.331 1.00 28.72 134 GLU C N 1
ATOM 3370 C CA . GLU C 1 146 ? 35.767 94.109 21.353 1.00 29.66 134 GLU C CA 1
ATOM 3371 C C . GLU C 1 146 ? 36.500 93.551 22.588 1.00 26.46 134 GLU C C 1
ATOM 3372 O O . GLU C 1 146 ? 37.498 94.129 23.048 1.00 30.64 134 GLU C O 1
ATOM 3378 N N . ARG C 1 147 ? 36.020 92.433 23.132 1.00 27.69 135 ARG C N 1
ATOM 3379 C CA . ARG C 1 147 ? 36.558 91.876 24.350 1.00 30.02 135 ARG C CA 1
ATOM 3380 C C . ARG C 1 147 ? 38.041 91.563 24.080 1.00 29.20 135 ARG C C 1
ATOM 3381 O O . ARG C 1 147 ? 38.913 91.774 24.951 1.00 29.86 135 ARG C O 1
ATOM 3389 N N . TYR C 1 148 ? 38.315 90.992 22.908 1.00 30.09 136 TYR C N 1
ATOM 3390 C CA . TYR C 1 148 ? 39.708 90.668 22.612 1.00 31.87 136 TYR C CA 1
ATOM 3391 C C . TYR C 1 148 ? 40.601 91.905 22.465 1.00 30.41 136 TYR C C 1
ATOM 3392 O O . TYR C 1 148 ? 41.745 91.909 22.929 1.00 32.84 136 TYR C O 1
ATOM 3401 N N . VAL C 1 149 ? 40.080 92.962 21.854 1.00 30.69 137 VAL C N 1
ATOM 3402 C CA . VAL C 1 149 ? 40.854 94.221 21.756 1.00 30.79 137 VAL C CA 1
ATOM 3403 C C . VAL C 1 149 ? 41.103 94.839 23.133 1.00 33.81 137 VAL C C 1
ATOM 3404 O O . VAL C 1 149 ? 42.208 95.305 23.428 1.00 32.04 137 VAL C O 1
ATOM 3408 N N . VAL C 1 150 ? 40.107 94.760 24.025 1.00 30.29 138 VAL C N 1
ATOM 3409 C CA . VAL C 1 150 ? 40.298 95.219 25.405 1.00 31.10 138 VAL C CA 1
ATOM 3410 C C . VAL C 1 150 ? 41.449 94.455 26.046 1.00 33.90 138 VAL C C 1
ATOM 3411 O O . VAL C 1 150 ? 42.299 95.045 26.740 1.00 33.14 138 VAL C O 1
ATOM 3415 N N . ARG C 1 151 ? 41.444 93.140 25.844 1.00 34.32 139 ARG C N 1
ATOM 3416 C CA . ARG C 1 151 ? 42.527 92.288 26.406 1.00 36.98 139 ARG C CA 1
ATOM 3417 C C . ARG C 1 151 ? 43.888 92.665 25.810 1.00 36.21 139 ARG C C 1
ATOM 3418 O O . ARG C 1 151 ? 44.880 92.724 26.529 1.00 36.03 139 ARG C O 1
ATOM 3426 N N . LEU C 1 152 ? 43.934 92.913 24.497 1.00 31.69 140 LEU C N 1
ATOM 3427 C CA . LEU C 1 152 ? 45.182 93.325 23.850 1.00 32.90 140 LEU C CA 1
ATOM 3428 C C . LEU C 1 152 ? 45.723 94.650 24.394 1.00 33.02 140 LEU C C 1
ATOM 3429 O O . LEU C 1 152 ? 46.923 94.795 24.624 1.00 33.40 140 LEU C O 1
ATOM 3434 N N . GLN C 1 153 ? 44.828 95.618 24.553 1.00 32.29 141 GLN C N 1
ATOM 3435 C CA . GLN C 1 153 ? 45.152 96.928 25.101 1.00 32.63 141 GLN C CA 1
ATOM 3436 C C . GLN C 1 153 ? 45.842 96.810 26.463 1.00 33.64 141 GLN C C 1
ATOM 3437 O O . GLN C 1 153 ? 46.725 97.615 26.810 1.00 34.62 141 GLN C O 1
ATOM 3443 N N . GLN C 1 154 ? 45.436 95.807 27.243 1.00 34.76 142 GLN C N 1
ATOM 3444 C CA . GLN C 1 154 ? 46.018 95.588 28.558 1.00 38.62 142 GLN C CA 1
ATOM 3445 C C . GLN C 1 154 ? 47.407 95.026 28.430 1.00 37.08 142 GLN C C 1
ATOM 3446 O O . GLN C 1 154 ? 48.208 95.152 29.355 1.00 39.79 142 GLN C O 1
ATOM 3452 N N . GLU C 1 155 ? 47.721 94.420 27.294 1.00 37.71 143 GLU C N 1
ATOM 3453 C CA . GLU C 1 155 ? 49.043 93.829 27.084 1.00 40.31 143 GLU C CA 1
ATOM 3454 C C . GLU C 1 155 ? 50.033 94.731 26.371 1.00 41.57 143 GLU C C 1
ATOM 3455 O O . GLU C 1 155 ? 51.249 94.551 26.495 1.00 40.97 143 GLU C O 1
ATOM 3461 N N . GLY C 1 156 ? 49.524 95.661 25.574 1.00 43.32 144 GLY C N 1
ATOM 3462 C CA . GLY C 1 156 ? 50.394 96.462 24.726 1.00 43.94 144 GLY C CA 1
ATOM 3463 C C . GLY C 1 156 ? 49.633 97.497 23.926 1.00 44.82 144 GLY C C 1
ATOM 3464 O O . GLY C 1 156 ? 48.443 97.718 24.146 1.00 42.19 144 GLY C O 1
ATOM 3465 N N . GLU C 1 157 ? 50.344 98.138 23.002 1.00 44.72 145 GLU C N 1
ATOM 3466 C CA . GLU C 1 157 ? 49.841 99.320 22.313 1.00 43.30 145 GLU C CA 1
ATOM 3467 C C . GLU C 1 157 ? 48.814 98.905 21.314 1.00 38.63 145 GLU C C 1
ATOM 3468 O O . GLU C 1 157 ? 48.996 97.920 20.614 1.00 38.94 145 GLU C O 1
ATOM 3470 N N . ILE C 1 158 ? 47.717 99.646 21.265 1.00 34.56 146 ILE C N 1
ATOM 3471 C CA . ILE C 1 158 ? 46.750 99.479 20.210 1.00 31.33 146 ILE C CA 1
ATOM 3472 C C . ILE C 1 158 ? 46.421 100.862 19.688 1.00 27.85 146 ILE C C 1
ATOM 3473 O O . ILE C 1 158 ? 46.704 101.877 20.346 1.00 28.20 146 ILE C O 1
ATOM 3478 N N . ASN C 1 159 ? 45.786 100.866 18.513 1.00 28.48 147 ASN C N 1
ATOM 3479 C CA . ASN C 1 159 ? 45.095 102.051 18.023 1.00 26.69 147 ASN C CA 1
ATOM 3480 C C . ASN C 1 159 ? 43.799 102.157 18.811 1.00 26.65 147 ASN C C 1
ATOM 3481 O O . ASN C 1 159 ? 42.906 101.343 18.625 1.00 26.55 147 ASN C O 1
ATOM 3486 N N . PRO C 1 160 ? 43.682 103.184 19.636 1.00 27.93 148 PRO C N 1
ATOM 3487 C CA . PRO C 1 160 ? 42.456 103.271 20.432 1.00 27.55 148 PRO C CA 1
ATOM 3488 C C . PRO C 1 160 ? 41.199 103.460 19.613 1.00 29.53 148 PRO C C 1
ATOM 3489 O O . PRO C 1 160 ? 40.076 103.138 20.067 1.00 28.44 148 PRO C O 1
ATOM 3493 N N . ILE C 1 161 ? 41.345 103.996 18.408 1.00 29.20 149 ILE C N 1
ATOM 3494 C CA . ILE C 1 161 ? 40.196 104.095 17.511 1.00 25.81 149 ILE C CA 1
ATOM 3495 C C . ILE C 1 161 ? 39.593 102.723 17.249 1.00 27.27 149 ILE C C 1
ATOM 3496 O O . ILE C 1 161 ? 38.363 102.609 17.126 1.00 30.46 149 ILE C O 1
ATOM 3501 N N . VAL C 1 162 ? 40.398 101.641 17.172 1.00 28.53 150 VAL C N 1
ATOM 3502 C CA . VAL C 1 162 ? 39.836 100.345 16.822 1.00 29.59 150 VAL C CA 1
ATOM 3503 C C . VAL C 1 162 ? 38.877 99.882 17.926 1.00 29.72 150 VAL C C 1
ATOM 3504 O O . VAL C 1 162 ? 37.770 99.389 17.671 1.00 29.06 150 VAL C O 1
ATOM 3508 N N . LEU C 1 163 ? 39.317 100.067 19.160 1.00 29.05 151 LEU C N 1
ATOM 3509 C CA . LEU C 1 163 ? 38.491 99.720 20.315 1.00 28.75 151 LEU C CA 1
ATOM 3510 C C . LEU C 1 163 ? 37.164 100.496 20.323 1.00 28.31 151 LEU C C 1
ATOM 3511 O O . LEU C 1 163 ? 36.092 99.910 20.456 1.00 30.19 151 LEU C O 1
ATOM 3516 N N . LYS C 1 164 ? 37.236 101.816 20.184 1.00 28.66 152 LYS C N 1
ATOM 3517 C CA . LYS C 1 164 ? 36.047 102.663 20.143 1.00 29.23 152 LYS C CA 1
ATOM 3518 C C . LYS C 1 164 ? 35.107 102.256 19.023 1.00 29.48 152 LYS C C 1
ATOM 3519 O O . LYS C 1 164 ? 33.900 102.167 19.213 1.00 31.08 152 LYS C O 1
ATOM 3525 N N . TYR C 1 165 ? 35.676 101.943 17.864 1.00 28.12 153 TYR C N 1
ATOM 3526 C CA . TYR C 1 165 ? 34.889 101.534 16.684 1.00 29.45 153 TYR C CA 1
ATOM 3527 C C . TYR C 1 165 ? 34.107 100.241 16.953 1.00 30.93 153 TYR C C 1
ATOM 3528 O O . TYR C 1 165 ? 32.905 100.166 16.692 1.00 32.80 153 TYR C O 1
ATOM 3537 N N . LEU C 1 166 ? 34.798 99.222 17.474 1.00 31.43 154 LEU C N 1
ATOM 3538 C CA . LEU C 1 166 ? 34.133 97.962 17.791 1.00 30.09 154 LEU C CA 1
ATOM 3539 C C . LEU C 1 166 ? 33.063 98.150 18.833 1.00 30.76 154 LEU C C 1
ATOM 3540 O O . LEU C 1 166 ? 32.023 97.520 18.740 1.00 32.49 154 LEU C O 1
ATOM 3545 N N . ASN C 1 167 ? 33.347 98.980 19.830 1.00 30.69 155 ASN C N 1
ATOM 3546 C CA . ASN C 1 167 ? 32.368 99.288 20.886 1.00 32.10 155 ASN C CA 1
ATOM 3547 C C . ASN C 1 167 ? 31.110 99.859 20.251 1.00 33.94 155 ASN C C 1
ATOM 3548 O O . ASN C 1 167 ? 30.004 99.391 20.551 1.00 33.59 155 ASN C O 1
ATOM 3553 N N A ARG C 1 168 ? 31.258 100.858 19.381 0.50 32.46 156 ARG C N 1
ATOM 3554 N N B ARG C 1 168 ? 31.258 100.858 19.381 0.50 32.46 156 ARG C N 1
ATOM 3555 C CA A ARG C 1 168 ? 30.080 101.497 18.756 0.50 33.53 156 ARG C CA 1
ATOM 3556 C CA B ARG C 1 168 ? 30.080 101.497 18.756 0.50 33.53 156 ARG C CA 1
ATOM 3557 C C A ARG C 1 168 ? 29.402 100.568 17.769 0.50 31.70 156 ARG C C 1
ATOM 3558 C C B ARG C 1 168 ? 29.402 100.568 17.769 0.50 31.70 156 ARG C C 1
ATOM 3559 O O A ARG C 1 168 ? 28.198 100.658 17.564 0.50 32.80 156 ARG C O 1
ATOM 3560 O O B ARG C 1 168 ? 28.198 100.658 17.564 0.50 32.80 156 ARG C O 1
ATOM 3572 N N . LEU C 1 169 ? 30.158 99.662 17.154 1.00 30.31 157 LEU C N 1
ATOM 3573 C CA . LEU C 1 169 ? 29.550 98.780 16.136 1.00 30.80 157 LEU C CA 1
ATOM 3574 C C . LEU C 1 169 ? 28.398 97.958 16.707 1.00 30.41 157 LEU C C 1
ATOM 3575 O O . LEU C 1 169 ? 27.392 97.718 16.015 1.00 32.44 157 LEU C O 1
ATOM 3580 N N . SER C 1 170 ? 28.559 97.438 17.912 1.00 31.59 158 SER C N 1
ATOM 3581 C CA . SER C 1 170 ? 27.444 96.637 18.503 1.00 31.79 158 SER C CA 1
ATOM 3582 C C . SER C 1 170 ? 26.178 97.502 18.638 1.00 32.00 158 SER C C 1
ATOM 3583 O O . SER C 1 170 ? 25.075 97.049 18.378 1.00 33.12 158 SER C O 1
ATOM 3586 N N . ASP C 1 171 ? 26.330 98.755 19.071 1.00 29.98 159 ASP C N 1
ATOM 3587 C CA . ASP C 1 171 ? 25.218 99.705 19.108 1.00 30.89 159 ASP C CA 1
ATOM 3588 C C . ASP C 1 171 ? 24.631 99.946 17.710 1.00 30.89 159 ASP C C 1
ATOM 3589 O O . ASP C 1 171 ? 23.415 100.051 17.511 1.00 32.00 159 ASP C O 1
ATOM 3594 N N . TYR C 1 172 ? 25.512 100.092 16.745 1.00 31.03 160 TYR C N 1
ATOM 3595 C CA . TYR C 1 172 ? 25.063 100.272 15.353 1.00 31.16 160 TYR C CA 1
ATOM 3596 C C . TYR C 1 172 ? 24.265 99.057 14.875 1.00 30.80 160 TYR C C 1
ATOM 3597 O O . TYR C 1 172 ? 23.157 99.188 14.325 1.00 30.54 160 TYR C O 1
ATOM 3606 N N . PHE C 1 173 ? 24.820 97.857 15.063 1.00 30.42 161 PHE C N 1
ATOM 3607 C CA . PHE C 1 173 ? 24.110 96.649 14.596 1.00 30.75 161 PHE C CA 1
ATOM 3608 C C . PHE C 1 173 ? 22.747 96.487 15.286 1.00 31.34 161 PHE C C 1
ATOM 3609 O O . PHE C 1 173 ? 21.773 96.070 14.631 1.00 31.26 161 PHE C O 1
ATOM 3617 N N . PHE C 1 174 ? 22.679 96.789 16.574 1.00 31.18 162 PHE C N 1
ATOM 3618 C CA . PHE C 1 174 ? 21.387 96.765 17.315 1.00 29.26 162 PHE C CA 1
ATOM 3619 C C . PHE C 1 174 ? 20.382 97.725 16.656 1.00 30.98 162 PHE C C 1
ATOM 3620 O O . PHE C 1 174 ? 19.217 97.374 16.328 1.00 31.09 162 PHE C O 1
ATOM 3628 N N . ALA C 1 175 ? 20.829 98.953 16.473 1.00 31.34 163 ALA C N 1
ATOM 3629 C CA . ALA C 1 175 ? 19.963 99.984 15.908 1.00 31.09 163 ALA C CA 1
ATOM 3630 C C . ALA C 1 175 ? 19.479 99.634 14.511 1.00 30.15 163 ALA C C 1
ATOM 3631 O O . ALA C 1 175 ? 18.301 99.841 14.192 1.00 33.26 163 ALA C O 1
ATOM 3633 N N . VAL C 1 176 ? 20.380 99.184 13.627 1.00 31.19 164 VAL C N 1
ATOM 3634 C CA A VAL C 1 176 ? 19.932 98.895 12.254 0.50 31.77 164 VAL C CA 1
ATOM 3635 C CA B VAL C 1 176 ? 20.005 98.872 12.254 0.50 32.65 164 VAL C CA 1
ATOM 3636 C C . VAL C 1 176 ? 19.085 97.644 12.190 1.00 33.18 164 VAL C C 1
ATOM 3637 O O . VAL C 1 176 ? 18.160 97.565 11.347 1.00 32.54 164 VAL C O 1
ATOM 3644 N N . ALA C 1 177 ? 19.327 96.693 13.074 1.00 30.79 165 ALA C N 1
ATOM 3645 C CA . ALA C 1 177 ? 18.518 95.478 13.070 1.00 30.23 165 ALA C CA 1
ATOM 3646 C C . ALA C 1 177 ? 17.047 95.857 13.299 1.00 31.17 165 ALA C C 1
ATOM 3647 O O . ALA C 1 177 ? 16.114 95.338 12.651 1.00 31.05 165 ALA C O 1
ATOM 3649 N N . ARG C 1 178 ? 16.838 96.768 14.232 1.00 31.87 166 ARG C N 1
ATOM 3650 C CA . ARG C 1 178 ? 15.478 97.220 14.541 1.00 31.38 166 ARG C CA 1
ATOM 3651 C C . ARG C 1 178 ? 14.855 97.969 13.356 1.00 31.13 166 ARG C C 1
ATOM 3652 O O . ARG C 1 178 ? 13.660 97.816 13.080 1.00 31.25 166 ARG C O 1
ATOM 3660 N N . VAL C 1 179 ? 15.657 98.774 12.673 1.00 30.70 167 VAL C N 1
ATOM 3661 C CA . VAL C 1 179 ? 15.177 99.479 11.485 1.00 31.64 167 VAL C CA 1
ATOM 3662 C C . VAL C 1 179 ? 14.841 98.482 10.354 1.00 32.01 167 VAL C C 1
ATOM 3663 O O . VAL C 1 179 ? 13.840 98.639 9.626 1.00 31.43 167 VAL C O 1
ATOM 3667 N N . VAL C 1 180 ? 15.666 97.449 10.240 1.00 31.83 168 VAL C N 1
ATOM 3668 C CA . VAL C 1 180 ? 15.401 96.410 9.264 1.00 30.12 168 VAL C CA 1
ATOM 3669 C C . VAL C 1 180 ? 14.066 95.721 9.506 1.00 29.24 168 VAL C C 1
ATOM 3670 O O . VAL C 1 180 ? 13.245 95.617 8.563 1.00 32.66 168 VAL C O 1
ATOM 3674 N N . ASN C 1 181 ? 13.779 95.320 10.755 1.00 30.75 169 ASN C N 1
ATOM 3675 C CA . ASN C 1 181 ? 12.445 94.766 11.055 1.00 29.01 169 ASN C CA 1
ATOM 3676 C C . ASN C 1 181 ? 11.325 95.763 10.723 1.00 31.12 169 ASN C C 1
ATOM 3677 O O . ASN C 1 181 ? 10.310 95.424 10.068 1.00 31.77 169 ASN C O 1
ATOM 3682 N N . SER C 1 182 ? 11.530 97.005 11.151 1.00 30.51 170 SER C N 1
ATOM 3683 C CA . SER C 1 182 ? 10.586 98.069 10.907 1.00 29.94 170 SER C CA 1
ATOM 3684 C C . SER C 1 182 ? 10.246 98.256 9.428 1.00 29.93 170 SER C C 1
ATOM 3685 O O . SER C 1 182 ? 9.064 98.304 9.054 1.00 29.27 170 SER C O 1
ATOM 3688 N N . ARG C 1 183 ? 11.272 98.350 8.579 1.00 31.94 171 ARG C N 1
ATOM 3689 C CA . ARG C 1 183 ? 11.040 98.563 7.134 1.00 30.34 171 ARG C CA 1
ATOM 3690 C C . ARG C 1 183 ? 10.409 97.357 6.470 1.00 30.82 171 ARG C C 1
ATOM 3691 O O . ARG C 1 183 ? 9.655 97.495 5.489 1.00 31.50 171 ARG C O 1
ATOM 3699 N N . LEU C 1 184 ? 10.701 96.180 7.007 1.00 32.49 172 LEU C N 1
ATOM 3700 C CA . LEU C 1 184 ? 10.087 94.951 6.523 1.00 31.78 172 LEU C CA 1
ATOM 3701 C C . LEU C 1 184 ? 8.698 94.730 7.137 1.00 33.32 172 LEU C C 1
ATOM 3702 O O . LEU C 1 184 ? 8.070 93.696 6.888 1.00 35.58 172 LEU C O 1
ATOM 3707 N N . GLN C 1 185 ? 8.214 95.683 7.934 1.00 32.07 173 GLN C N 1
ATOM 3708 C CA . GLN C 1 185 ? 6.939 95.544 8.625 1.00 34.87 173 GLN C CA 1
ATOM 3709 C C . GLN C 1 185 ? 6.791 94.308 9.477 1.00 35.38 173 GLN C C 1
ATOM 3710 O O . GLN C 1 185 ? 5.714 93.739 9.535 1.00 38.07 173 GLN C O 1
ATOM 3716 N N . VAL C 1 186 ? 7.845 93.923 10.190 1.00 34.93 174 VAL C N 1
ATOM 3717 C CA . VAL C 1 186 ? 7.739 92.835 11.136 1.00 38.30 174 VAL C CA 1
ATOM 3718 C C . VAL C 1 186 ? 8.199 93.284 12.502 1.00 37.16 174 VAL C C 1
ATOM 3719 O O . VAL C 1 186 ? 9.082 94.172 12.618 1.00 34.52 174 VAL C O 1
ATOM 3723 N N . PRO C 1 187 ? 7.534 92.763 13.549 1.00 36.60 175 PRO C N 1
ATOM 3724 C CA . PRO C 1 187 ? 7.816 93.219 14.904 1.00 35.05 175 PRO C CA 1
ATOM 3725 C C . PRO C 1 187 ? 9.222 92.787 15.293 1.00 33.57 175 PRO C C 1
ATOM 3726 O O . PRO C 1 187 ? 9.698 91.778 14.796 1.00 36.71 175 PRO C O 1
ATOM 3730 N N . ASP C 1 188 ? 9.859 93.563 16.161 1.00 33.52 176 ASP C N 1
ATOM 3731 C CA . ASP C 1 188 ? 11.023 93.053 16.835 1.00 30.47 176 ASP C CA 1
ATOM 3732 C C . ASP C 1 188 ? 10.490 91.970 17.761 1.00 29.15 176 ASP C C 1
ATOM 3733 O O . ASP C 1 188 ? 9.335 91.998 18.214 1.00 29.85 176 ASP C O 1
ATOM 3738 N N . VAL C 1 189 ? 11.362 91.061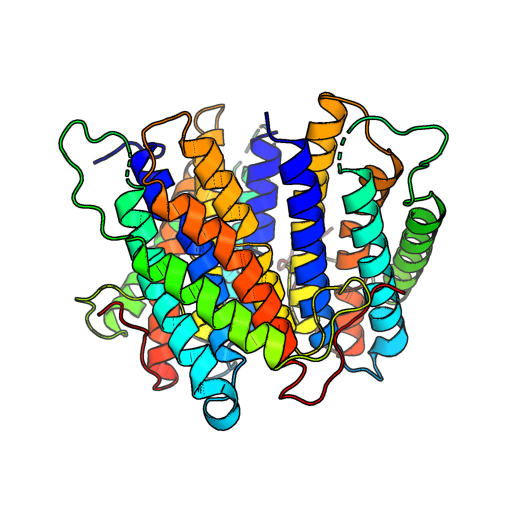 18.109 1.00 27.92 177 VAL C N 1
ATOM 3739 C CA . VAL C 1 189 ? 11.016 90.042 19.074 1.00 31.26 177 VAL C CA 1
ATOM 3740 C C . VAL C 1 189 ? 11.353 90.605 20.436 1.00 33.00 177 VAL C C 1
ATOM 3741 O O . VAL C 1 189 ? 12.508 91.025 20.655 1.00 32.97 177 VAL C O 1
ATOM 3745 N N . GLU C 1 190 ? 10.374 90.588 21.322 1.00 34.54 178 GLU C N 1
ATOM 3746 C CA . GLU C 1 190 ? 10.491 91.221 22.658 1.00 34.67 178 GLU C CA 1
ATOM 3747 C C . GLU C 1 190 ? 10.466 90.161 23.749 1.00 33.66 178 GLU C C 1
ATOM 3748 O O . GLU C 1 190 ? 9.807 89.120 23.622 1.00 33.17 178 GLU C O 1
ATOM 3754 N N . TYR C 1 191 ? 11.122 90.471 24.862 1.00 31.36 179 TYR C N 1
ATOM 3755 C CA . TYR C 1 191 ? 10.991 89.659 26.034 1.00 31.73 179 TYR C CA 1
ATOM 3756 C C . TYR C 1 191 ? 9.656 90.056 26.637 1.00 35.20 179 TYR C C 1
ATOM 3757 O O . TYR C 1 191 ? 9.468 91.192 27.062 1.00 32.49 179 TYR C O 1
ATOM 3766 N N . GLU C 1 192 ? 8.733 89.101 26.665 1.00 40.35 180 GLU C N 1
ATOM 3767 C CA . GLU C 1 192 ? 7.326 89.335 26.960 1.00 44.14 180 GLU C CA 1
ATOM 3768 C C . GLU C 1 192 ? 7.099 89.927 28.346 1.00 46.03 180 GLU C C 1
ATOM 3769 O O . GLU C 1 192 ? 7.719 89.497 29.323 1.00 43.10 180 GLU C O 1
ATOM 3775 N N . ARG C 1 193 ? 6.215 90.921 28.400 1.00 46.04 181 ARG C N 1
ATOM 3776 C CA . ARG C 1 193 ? 5.861 91.619 29.627 1.00 49.43 181 ARG C CA 1
ATOM 3777 C C . ARG C 1 193 ? 7.025 92.347 30.332 1.00 50.34 181 ARG C C 1
ATOM 3778 O O . ARG C 1 193 ? 6.808 92.947 31.394 1.00 50.53 181 ARG C O 1
ATOM 3780 N N . SER C 1 194 ? 8.233 92.325 29.759 1.00 49.13 182 SER C N 1
ATOM 3781 C CA . SER C 1 194 ? 9.367 93.074 30.325 1.00 49.64 182 SER C CA 1
ATOM 3782 C C . SER C 1 194 ? 9.127 94.569 30.156 1.00 53.06 182 SER C C 1
ATOM 3783 O O . SER C 1 194 ? 8.179 94.982 29.490 1.00 54.59 182 SER C O 1
ATOM 3786 N N . ALA C 1 195 ? 9.984 95.378 30.766 1.00 54.11 183 ALA C N 1
ATOM 3787 C CA . ALA C 1 195 ? 9.957 96.825 30.538 1.00 54.57 183 ALA C CA 1
ATOM 3788 C C . ALA C 1 195 ? 11.364 97.376 30.712 1.00 54.51 183 ALA C C 1
ATOM 3789 O O . ALA C 1 195 ? 12.106 96.957 31.606 1.00 55.52 183 ALA C O 1
ATOM 3791 N N . ILE C 1 196 ? 11.735 98.301 29.838 1.00 56.14 184 ILE C N 1
ATOM 3792 C CA . ILE C 1 196 ? 13.104 98.810 29.785 1.00 55.89 184 ILE C CA 1
ATOM 3793 C C . ILE C 1 196 ? 13.592 99.346 31.141 1.00 56.29 184 ILE C C 1
ATOM 3794 O O . ILE C 1 196 ? 12.797 99.637 32.021 1.00 57.72 184 ILE C O 1
#

Sequence (472 aa):
DTRVVAYGTTDELNSSFVGSAITQLDENTFADIRGELFKIQHELFDCGGDLALPYKAKQEIVDFLEQRIDAYIKEAPELERFILPGGSEAAASLHVCRRTIARRAERYVVRLQQQEGEINPIVLKYLNRLSDYFFAVARVVNSRLQVPDVEYERLAKDDTRVVAYGTTDELNSFVGSAITQLDENTFADIRGELFKIQHELFDCGGDLALKVKEDRPYKAKQEIVDFLEQRIDAYIKEAPELERFILPGGSEAAASLHVCRTIIARRAERYVVRLQQQEGEINPIVLKYLNRLSDYFFAVARVVNSSRLQVPDVEYEDDTRVVAYGTTDELNSFVGSAITQLDENTFADIRGELFKIQHELFDCGGDLALKVKEDRPYKKAKQEIVDFLEQRIDAYIKEAPELERFILPGGSEAAASLHVCRTIARRAERYVVRLQQEGEINPIVLKYLNRRLSDYFFAVVARVVNSRLQVPDVEYERSAI

Solvent-accessible surface area: 20147 Å² total

B-factor: mean 36.04, std 8.59, range [16.76, 91.0]

Secondary structure (DSSP, 8-state):
-HHHHHHHHHHHHHHHHHHHHHTS-TTTTHHHHHHHHHHHHHHHHHHHHH----S--HHHHHHHHHHHHHHHHHSPPP-S-EES-SSHHHHHHHHHHHHHHHHHHHHHHHHHHS---HHHHHHHHHHHHHHHHHHHHHHHHTT-PPEE--/---TT-HHHHHHTTTHHHHHHHHHHHTTS-HHHHHHHHHHHHHHHHHHHHHHHHH-----S-------HHHHHHHHHHHHHHHHHSPP--SPEES-SSHHHHHHHHHHHHHHHHHHHHHHHTTTS---HHHHHHHHHHHHHHHHHHHHHHHHTT-PPEE--/--HHHHHHHHHHHHHHHHHHHHTTS-TTTTHHHHHHHHHHHHHHHHHHHHH----BTTB--S--HHHHHHHHHHHHHHHHHSPPP-SPEES-SSHHHHHHHHHHHHHHHHHHHHHHHHHHS---HHHHHHHHHHHHHHHHHHHHHHHHTT-PPEE-TT---

Nearest PDB structures (foldseek):
  2ah6-assembly1_C  TM=1.006E+00  e=2.887E-23  Halalkalibacterium halodurans C-125
  2ah6-assembly1_A  TM=9.988E-01  e=4.304E-20  Halalkalibacterium halodurans C-125
  3ke4-assembly1_B  TM=9.730E-01  e=6.095E-15  Bacillus cereus ATCC 14579
  1rty-assembly1_A  TM=9.525E-01  e=4.807E-14  Bacillus subtilis
  2r6t-assembly1_A  TM=9.411E-01  e=7.753E-12  Limosilactobacillus reuteri

Radius of gyration: 21.51 Å; Cα contacts (8 Å, |Δi|>4): 759; chains: 3; bounding box: 54×56×56 Å